Protein AF-A0A813E9R2-F1 (afdb_monomer_lite)

Organism: Polarella glacialis (NCBI:txid89957)

Foldseek 3Di:
DDDFDKDWDWDQDPVRDIDIDMFTVVLLDPPDDPVLRVVLVVVLNVCVVVVDDPVVSVVSSNVSSVVSNVVVVPDDPPDDDDDDDDDDDDDDDDDDDDDDDDDDDDDDDDDDDDDDDDDDDDDDDDDDDDDDDDDDDDDDDDDDDDDDYYDDDDDDDDDDDDDDDDDDDPDPPDPPDDFDDDDVVLCVVFPQAWAKAFDPVDDDPAVQLLVLSVVRHGPGNNCQAGPDWGQDPVRDIDRHHPVSVVVCVVVPRIDIGDPPNPPPDPVPPVPPPDDDDDDDDDDDDDDDDDDDDDDDDDDDDDDDDDDDDDDDDDDDDDDDDDDDDDDDDDDDDDDDDDDDPPPPDLDFPPPPDCLVVFWDADPVFQKIWGWDQAPVRDTDIDIFHCQLLVVDSVLSSRLSSVLVVVVVVVDDPVVSLVSSNVSSVVSVGDNDPPVPPPPPPPDDDDDDDDDDDDDDDDDDDPDDPDDDDPDDDDDDDPLVQLAFKKFKDQDDPPAPPNVVGAIWTWDPDADPNATKTWGPPCPPATWIWHADLVQQWIFIDSDSDPDPDTQKIWHADPSRPDDPLPGDPPTFMWGQRDDVVGTDTDRRIDMGRDPPNYPPPPDPDDDDDDDDDDDDDDDDDDDDDDDDDDDDDDDDDDDDDDDPPDDDPDPPPLVVCCVVQQAPPPPSHGPVPDPVNPDDPDD

Radius of gyration: 43.63 Å; chains: 1; bounding box: 142×112×123 Å

Structure (mmCIF, N/CA/C/O backbone):
data_AF-A0A813E9R2-F1
#
_entry.id   AF-A0A813E9R2-F1
#
loop_
_atom_site.group_PDB
_atom_site.id
_atom_site.type_symbol
_atom_site.label_atom_id
_atom_site.label_alt_id
_atom_site.label_comp_id
_atom_site.label_asym_id
_atom_site.label_entity_id
_atom_site.label_seq_id
_atom_site.pdbx_PDB_ins_code
_atom_site.Cartn_x
_atom_site.Cartn_y
_atom_site.Cartn_z
_atom_site.occupancy
_atom_site.B_iso_or_equiv
_atom_site.auth_seq_id
_atom_site.auth_comp_id
_atom_site.auth_asym_id
_atom_site.auth_atom_id
_atom_site.pdbx_PDB_model_num
ATOM 1 N N . MET A 1 1 ? -14.886 3.184 -12.377 1.00 49.34 1 MET A N 1
ATOM 2 C CA . MET A 1 1 ? -14.008 3.320 -13.561 1.00 49.34 1 MET A CA 1
ATOM 3 C C . MET A 1 1 ? -12.570 3.368 -13.061 1.00 49.34 1 MET A C 1
ATOM 5 O O . MET A 1 1 ? -12.285 4.212 -12.227 1.00 49.34 1 MET A O 1
ATOM 9 N N . GLY A 1 2 ? -11.700 2.430 -13.446 1.00 66.62 2 GLY A N 1
ATOM 10 C CA . GLY A 1 2 ? -10.300 2.446 -13.000 1.00 66.62 2 GLY A CA 1
ATOM 11 C C . GLY A 1 2 ? -9.524 3.569 -13.690 1.00 66.62 2 GLY A C 1
ATOM 12 O O . GLY A 1 2 ? -9.625 3.702 -14.913 1.00 66.62 2 GLY A O 1
ATOM 13 N N . ALA A 1 3 ? -8.785 4.374 -12.919 1.00 72.06 3 ALA A N 1
ATOM 14 C CA . ALA A 1 3 ? -7.878 5.380 -13.462 1.00 72.06 3 ALA A CA 1
ATOM 15 C C . ALA A 1 3 ? -6.898 4.702 -14.431 1.00 72.06 3 ALA A C 1
ATOM 17 O O . ALA A 1 3 ? -6.262 3.706 -14.089 1.00 72.06 3 ALA A O 1
ATOM 18 N N . GLN A 1 4 ? -6.842 5.195 -15.666 1.00 81.12 4 GLN A N 1
ATOM 19 C CA . GLN A 1 4 ? -5.962 4.639 -16.689 1.00 81.12 4 GLN A CA 1
ATOM 20 C C . GLN A 1 4 ? -4.517 5.033 -16.369 1.00 81.12 4 GLN A C 1
ATOM 22 O O . GLN A 1 4 ? -4.298 6.179 -15.985 1.00 81.12 4 GLN A O 1
ATOM 27 N N . PRO A 1 5 ? -3.529 4.144 -16.536 1.00 87.44 5 PRO A N 1
ATOM 28 C CA . PRO A 1 5 ? -2.132 4.512 -16.355 1.00 87.44 5 PRO A CA 1
ATOM 29 C C . PRO A 1 5 ? -1.697 5.525 -17.427 1.00 87.44 5 PRO A C 1
ATOM 31 O O . PRO A 1 5 ? -1.923 5.334 -18.629 1.00 87.44 5 PRO A O 1
ATOM 34 N N . PHE A 1 6 ? -1.087 6.622 -16.977 1.00 94.06 6 PHE A N 1
ATOM 35 C CA . PHE A 1 6 ? -0.495 7.664 -17.813 1.00 94.06 6 PHE A CA 1
ATOM 36 C C . PHE A 1 6 ? 0.802 8.176 -17.180 1.00 94.06 6 PHE A C 1
ATOM 38 O O . PHE A 1 6 ? 0.965 8.130 -15.963 1.00 94.06 6 PHE A O 1
ATOM 45 N N . VAL A 1 7 ? 1.715 8.679 -18.010 1.00 93.75 7 VAL A N 1
ATOM 46 C CA . VAL A 1 7 ? 2.967 9.317 -17.576 1.00 93.75 7 VAL A CA 1
ATOM 47 C C . VAL A 1 7 ? 2.875 10.800 -17.925 1.00 93.75 7 VAL A C 1
ATOM 49 O O . VAL A 1 7 ? 3.051 11.150 -19.100 1.00 93.75 7 VAL A O 1
ATOM 52 N N . PRO A 1 8 ? 2.549 11.667 -16.952 1.00 96.19 8 PRO A N 1
ATOM 53 C CA . PRO A 1 8 ? 2.583 13.109 -17.137 1.00 96.19 8 PRO A CA 1
ATOM 54 C C . PRO A 1 8 ? 3.998 13.650 -16.897 1.00 96.19 8 PRO A C 1
ATOM 56 O O . PRO A 1 8 ? 4.734 13.135 -16.056 1.00 96.19 8 PRO A O 1
ATOM 59 N N . PHE A 1 9 ? 4.355 14.728 -17.587 1.00 97.06 9 PHE A N 1
ATOM 60 C CA . PHE A 1 9 ? 5.492 15.572 -17.229 1.00 97.06 9 PHE A CA 1
ATOM 61 C C . PHE A 1 9 ? 5.215 17.036 -17.595 1.00 97.06 9 PHE A C 1
ATOM 63 O O . PHE A 1 9 ? 4.352 17.331 -18.427 1.00 97.06 9 PHE A O 1
ATOM 70 N N . LEU A 1 10 ? 5.930 17.944 -16.934 1.00 97.00 10 LEU A N 1
ATOM 71 C CA . LEU A 1 10 ? 5.933 19.378 -17.216 1.00 97.00 10 LEU A CA 1
ATOM 72 C C . LEU A 1 10 ? 7.273 19.722 -17.865 1.00 97.00 10 LEU A C 1
ATOM 74 O O . LEU A 1 10 ? 8.310 19.232 -17.419 1.00 97.00 10 LEU A O 1
ATOM 78 N N . PHE A 1 11 ? 7.240 20.516 -18.929 1.00 97.19 11 PHE A N 1
ATOM 79 C CA . PHE A 1 11 ? 8.431 20.963 -19.641 1.00 97.19 11 PHE A CA 1
ATOM 80 C C . PHE A 1 11 ? 8.455 22.497 -19.697 1.00 97.19 11 PHE A C 1
ATOM 82 O O . PHE A 1 11 ? 7.499 23.078 -20.213 1.00 97.19 11 PHE A O 1
ATOM 89 N N . PRO A 1 12 ? 9.492 23.168 -19.171 1.00 96.31 12 PRO A N 1
ATOM 90 C CA . PRO A 1 12 ? 9.574 24.624 -19.203 1.00 96.31 12 PRO A CA 1
ATOM 91 C C . PRO A 1 12 ? 9.893 25.115 -20.621 1.00 96.31 12 PRO A C 1
ATOM 93 O O . PRO A 1 12 ? 10.870 24.686 -21.232 1.00 96.31 12 PRO A O 1
ATOM 96 N N . LEU A 1 13 ? 9.071 26.018 -21.151 1.00 94.88 13 LEU A N 1
ATOM 97 C CA . LEU A 1 13 ? 9.314 26.700 -22.419 1.00 94.88 13 LEU A CA 1
ATOM 98 C C . LEU A 1 13 ? 10.167 27.965 -22.196 1.00 94.88 13 LEU A C 1
ATOM 100 O O . LEU A 1 13 ? 10.137 28.546 -21.108 1.00 94.88 13 LEU A O 1
ATOM 104 N N . PRO A 1 14 ? 10.901 28.440 -23.222 1.00 91.69 14 PRO A N 1
ATOM 105 C CA . PRO A 1 14 ? 11.734 29.643 -23.119 1.00 91.69 14 PRO A CA 1
ATOM 106 C C . PRO A 1 14 ? 10.973 30.924 -22.743 1.00 91.69 14 PRO A C 1
ATOM 108 O O . PRO A 1 14 ? 11.574 31.864 -22.234 1.00 91.69 14 PRO A O 1
ATOM 111 N N . ASP A 1 15 ? 9.659 30.971 -22.978 1.00 94.25 15 ASP A N 1
ATOM 112 C CA . ASP A 1 15 ? 8.784 32.094 -22.621 1.00 94.25 15 ASP A CA 1
ATOM 113 C C . ASP A 1 15 ? 8.343 32.079 -21.143 1.00 94.25 15 ASP A C 1
ATOM 115 O O . ASP A 1 15 ? 7.519 32.896 -20.733 1.00 94.25 15 ASP A O 1
ATOM 119 N N . GLY A 1 16 ? 8.868 31.140 -20.347 1.00 94.06 16 GLY A N 1
ATOM 120 C CA . GLY A 1 16 ? 8.522 30.951 -18.941 1.00 94.06 16 GLY A CA 1
ATOM 121 C C . GLY A 1 16 ? 7.214 30.189 -18.716 1.00 94.06 16 GLY A C 1
ATOM 122 O O . GLY A 1 16 ? 6.833 29.981 -17.564 1.00 94.06 16 GLY A O 1
ATOM 123 N N . LYS A 1 17 ? 6.516 29.750 -19.774 1.00 95.38 17 LYS A N 1
ATOM 124 C CA . LYS A 1 17 ? 5.320 28.910 -19.635 1.00 95.38 17 LYS A CA 1
ATOM 125 C C . LYS A 1 17 ? 5.707 27.444 -19.482 1.00 95.38 17 LYS A C 1
ATOM 127 O O . LYS A 1 17 ? 6.675 26.969 -20.064 1.00 95.38 17 LYS A O 1
ATOM 132 N N . GLU A 1 18 ? 4.907 26.686 -18.743 1.00 96.69 18 GLU A N 1
ATOM 133 C CA . GLU A 1 18 ? 5.093 25.240 -18.627 1.00 96.69 18 GLU A CA 1
ATOM 134 C C . GLU A 1 18 ? 4.197 24.495 -19.619 1.00 96.69 18 GLU A C 1
ATOM 136 O O . GLU A 1 18 ? 2.968 24.605 -19.610 1.00 96.69 18 GLU A O 1
ATOM 141 N N . LEU A 1 19 ? 4.809 23.678 -20.472 1.00 96.75 19 LEU A N 1
ATOM 142 C CA . LEU A 1 19 ? 4.106 22.744 -21.331 1.00 96.75 19 LEU A CA 1
ATOM 143 C C . LEU A 1 19 ? 3.793 21.465 -20.552 1.00 96.75 19 LEU A C 1
ATOM 145 O O . LEU A 1 19 ? 4.675 20.658 -20.253 1.00 96.75 19 LEU A O 1
ATOM 149 N N . ARG A 1 20 ? 2.508 21.228 -20.283 1.00 97.12 20 ARG A N 1
ATOM 150 C CA . ARG A 1 20 ? 2.039 19.944 -19.751 1.00 97.12 20 ARG A CA 1
ATOM 151 C C . ARG A 1 20 ? 1.921 18.916 -20.871 1.00 97.12 20 ARG A C 1
ATOM 153 O O . ARG A 1 20 ? 1.112 19.074 -21.786 1.00 97.12 20 ARG A O 1
ATOM 160 N N . PHE A 1 21 ? 2.683 17.833 -20.768 1.00 97.44 21 PHE A N 1
ATOM 161 C CA . PHE A 1 21 ? 2.678 16.740 -21.735 1.00 97.44 21 PHE A CA 1
ATOM 162 C C . PHE A 1 21 ? 2.326 15.413 -21.054 1.00 97.44 21 PHE A C 1
ATOM 164 O O . PHE A 1 21 ? 2.633 15.188 -19.884 1.00 97.44 21 PHE A O 1
ATOM 171 N N . GLN A 1 22 ? 1.651 14.518 -21.778 1.00 97.00 22 GLN A N 1
ATOM 172 C CA . GLN A 1 22 ? 1.279 13.204 -21.254 1.00 97.00 22 GLN A CA 1
ATOM 173 C C . GLN A 1 22 ? 1.349 12.111 -22.319 1.00 97.00 22 GLN A C 1
ATOM 175 O O . GLN A 1 22 ? 1.019 12.328 -23.491 1.00 97.00 22 GLN A O 1
ATOM 180 N N . THR A 1 23 ? 1.731 10.913 -21.883 1.00 97.00 23 THR A N 1
ATOM 181 C CA . THR A 1 23 ? 1.588 9.665 -22.646 1.00 97.00 23 THR A CA 1
ATOM 182 C C . THR A 1 23 ? 0.623 8.741 -21.909 1.00 97.00 23 THR A C 1
ATOM 184 O O . THR A 1 23 ? 0.625 8.711 -20.681 1.00 97.00 23 THR A O 1
ATOM 187 N N . THR A 1 24 ? -0.258 8.045 -22.630 1.00 95.81 24 THR A N 1
ATOM 188 C CA . THR A 1 24 ? -1.351 7.261 -22.030 1.00 95.81 24 THR A CA 1
ATOM 189 C C . THR A 1 24 ? -1.341 5.841 -22.573 1.00 95.81 24 THR A C 1
ATOM 191 O O . THR A 1 24 ? -1.259 5.641 -23.783 1.00 95.81 24 THR A O 1
ATOM 194 N N . LEU A 1 25 ? -1.482 4.843 -21.699 1.00 94.25 25 LEU A N 1
ATOM 195 C CA . LEU A 1 25 ? -1.444 3.439 -22.123 1.00 94.25 25 LEU A CA 1
ATOM 196 C C . LEU A 1 25 ? -2.617 3.086 -23.050 1.00 94.25 25 LEU A C 1
ATOM 198 O O . LEU A 1 25 ? -2.460 2.339 -24.010 1.00 94.25 25 LEU A O 1
ATOM 202 N N . LYS A 1 26 ? -3.787 3.700 -22.819 1.00 92.94 26 LYS A N 1
ATOM 203 C CA . LYS A 1 26 ? -5.011 3.468 -23.605 1.00 92.94 26 LYS A CA 1
ATOM 204 C C . LYS A 1 26 ? -4.811 3.699 -25.107 1.00 92.94 26 LYS A C 1
ATOM 206 O O . LYS A 1 26 ? -5.394 2.983 -25.912 1.00 92.94 26 LYS A O 1
ATOM 211 N N . THR A 1 27 ? -3.995 4.684 -25.483 1.00 92.12 27 THR A N 1
ATOM 212 C CA . THR A 1 27 ? -3.736 5.008 -26.896 1.00 92.12 27 THR A CA 1
ATOM 213 C C . THR A 1 27 ? -2.721 4.073 -27.552 1.00 92.12 27 THR A C 1
ATOM 215 O O . THR A 1 27 ? -2.650 4.033 -28.773 1.00 92.12 27 THR A O 1
ATOM 218 N N . MET A 1 28 ? -1.983 3.272 -26.780 1.00 91.50 28 MET A N 1
ATOM 219 C CA . MET A 1 28 ? -1.014 2.297 -27.295 1.00 91.50 28 MET A CA 1
ATOM 220 C C . MET A 1 28 ? -1.615 0.905 -27.552 1.00 91.50 28 MET A C 1
ATOM 222 O O . MET A 1 28 ? -0.955 0.067 -28.158 1.00 91.50 28 MET A O 1
ATOM 226 N N . GLY A 1 29 ? -2.857 0.661 -27.119 1.00 89.88 29 GLY A N 1
ATOM 227 C CA . GLY A 1 29 ? -3.525 -0.643 -27.196 1.00 89.88 29 GLY A CA 1
ATOM 228 C C . GLY A 1 29 ? -3.406 -1.460 -25.903 1.00 89.88 29 GLY A C 1
ATOM 229 O O . GLY A 1 29 ? -2.570 -1.182 -25.047 1.00 89.88 29 GLY A O 1
ATOM 230 N N . GLN A 1 30 ? -4.267 -2.473 -25.741 1.00 85.31 30 GLN A N 1
ATOM 231 C CA . GLN A 1 30 ? -4.387 -3.250 -24.492 1.00 85.31 30 GLN A CA 1
ATOM 232 C C . GLN A 1 30 ? -3.137 -4.070 -24.134 1.00 85.31 30 GLN A C 1
ATOM 234 O O . GLN A 1 30 ? -2.953 -4.411 -22.970 1.00 85.31 30 GLN A O 1
ATOM 239 N N . ASN A 1 31 ? -2.270 -4.338 -25.111 1.00 84.50 31 ASN A N 1
ATOM 240 C CA . ASN A 1 31 ? -1.070 -5.160 -24.940 1.00 84.50 31 ASN A CA 1
ATOM 241 C C . ASN A 1 31 ? 0.209 -4.331 -24.752 1.00 84.50 31 ASN A C 1
ATOM 243 O O . ASN A 1 31 ? 1.301 -4.889 -24.647 1.00 84.50 31 ASN A O 1
ATOM 247 N N . ALA A 1 32 ? 0.107 -2.999 -24.733 1.00 89.81 32 ALA A N 1
ATOM 248 C CA . ALA A 1 32 ? 1.264 -2.154 -24.497 1.00 89.81 32 ALA A CA 1
ATOM 249 C C . ALA A 1 32 ? 1.723 -2.276 -23.038 1.00 89.81 32 ALA A C 1
ATOM 251 O O . ALA A 1 32 ? 0.920 -2.222 -22.108 1.00 89.81 32 ALA A O 1
ATOM 252 N N . SER A 1 33 ? 3.032 -2.421 -22.830 1.00 93.56 33 SER A N 1
ATOM 253 C CA . SER A 1 33 ? 3.608 -2.428 -21.488 1.00 93.56 33 SER A CA 1
ATOM 254 C C . SER A 1 33 ? 3.742 -1.005 -20.941 1.00 93.56 33 SER A C 1
ATOM 256 O O . SER A 1 33 ? 4.022 -0.055 -21.676 1.00 93.56 33 SER A O 1
ATOM 258 N N . GLU A 1 34 ? 3.623 -0.851 -19.622 1.00 92.19 34 GLU A N 1
ATOM 259 C CA . GLU A 1 34 ? 3.903 0.417 -18.932 1.00 92.19 34 GLU A CA 1
ATOM 260 C C . GLU A 1 34 ? 5.325 0.930 -19.234 1.00 92.19 34 GLU A C 1
ATOM 262 O O . GLU A 1 34 ? 5.561 2.131 -19.378 1.00 92.19 34 GLU A O 1
ATOM 267 N N . TYR A 1 35 ? 6.269 0.008 -19.437 1.00 94.00 35 TYR A N 1
ATOM 268 C CA . TYR A 1 35 ? 7.632 0.326 -19.846 1.00 94.00 35 TYR A CA 1
ATOM 269 C C . TYR A 1 35 ? 7.698 1.004 -21.226 1.00 94.00 35 TYR A C 1
ATOM 271 O O . TYR A 1 35 ? 8.430 1.982 -21.387 1.00 94.00 35 TYR A O 1
ATOM 279 N N . ALA A 1 36 ? 6.920 0.543 -22.213 1.00 95.44 36 ALA A N 1
ATOM 280 C CA . ALA A 1 36 ? 6.851 1.179 -23.532 1.00 95.44 36 ALA A CA 1
ATOM 281 C C . ALA A 1 36 ? 6.314 2.618 -23.437 1.00 95.44 36 ALA A C 1
ATOM 283 O O . ALA A 1 36 ? 6.875 3.531 -24.049 1.00 95.44 36 ALA A O 1
ATOM 284 N N . MET A 1 37 ? 5.300 2.837 -22.593 1.00 96.38 37 MET A N 1
ATOM 285 C CA . MET A 1 37 ? 4.772 4.167 -22.279 1.00 96.38 37 MET A CA 1
ATOM 286 C C . MET A 1 37 ? 5.843 5.094 -21.697 1.00 96.38 37 MET A C 1
ATOM 288 O O . MET A 1 37 ? 6.060 6.187 -22.222 1.00 96.38 37 MET A O 1
ATOM 292 N N . LEU A 1 38 ? 6.581 4.637 -20.682 1.00 96.31 38 LEU A N 1
ATOM 293 C CA . LEU A 1 38 ? 7.677 5.403 -20.079 1.00 96.31 38 LEU A CA 1
ATOM 294 C C . LEU A 1 38 ? 8.790 5.736 -21.083 1.00 96.31 38 LEU A C 1
ATOM 296 O O . LEU A 1 38 ? 9.336 6.841 -21.046 1.00 96.31 38 LEU A O 1
ATOM 300 N N . ARG A 1 39 ? 9.134 4.817 -21.998 1.00 96.94 39 ARG A N 1
ATOM 301 C CA . ARG A 1 39 ? 10.140 5.089 -23.041 1.00 96.94 39 ARG A CA 1
ATOM 302 C C . ARG A 1 39 ? 9.683 6.172 -24.009 1.00 96.94 39 ARG A C 1
ATOM 304 O O . ARG A 1 39 ? 10.475 7.054 -24.328 1.00 96.94 39 ARG A O 1
ATOM 311 N N . ILE A 1 40 ? 8.425 6.126 -24.441 1.00 97.62 40 ILE A N 1
ATOM 312 C CA . ILE A 1 40 ? 7.872 7.127 -25.360 1.00 97.62 40 ILE A CA 1
ATOM 313 C C . ILE A 1 40 ? 7.775 8.488 -24.662 1.00 97.62 40 ILE A C 1
ATOM 315 O O . ILE A 1 40 ? 8.168 9.489 -25.254 1.00 97.62 40 ILE A O 1
ATOM 319 N N . GLY A 1 41 ? 7.370 8.527 -23.387 1.00 97.50 41 GLY A N 1
ATOM 320 C CA . GLY A 1 41 ? 7.375 9.754 -22.582 1.00 97.50 41 GLY A CA 1
ATOM 321 C C . GLY A 1 41 ? 8.764 10.394 -22.483 1.00 97.50 41 GLY A C 1
ATOM 322 O O . GLY A 1 41 ? 8.911 11.582 -22.755 1.00 97.50 41 GLY A O 1
ATOM 323 N N . ARG A 1 42 ? 9.804 9.600 -22.188 1.00 97.88 42 ARG A N 1
ATOM 324 C CA . ARG A 1 42 ? 11.200 10.079 -22.140 1.00 97.88 42 ARG A CA 1
ATOM 325 C C . ARG A 1 42 ? 11.709 10.567 -23.496 1.00 97.88 42 ARG A C 1
ATOM 327 O O . ARG A 1 42 ? 12.412 11.567 -23.548 1.00 97.88 42 ARG A O 1
ATOM 334 N N . ALA A 1 43 ? 11.358 9.884 -24.584 1.00 97.69 43 ALA A N 1
ATOM 335 C CA . ALA A 1 43 ? 11.741 10.308 -25.929 1.00 97.69 43 ALA A CA 1
ATOM 336 C C . ALA A 1 43 ? 11.081 11.640 -26.325 1.00 97.69 43 ALA A C 1
ATOM 338 O O . ALA A 1 43 ? 11.752 12.501 -26.883 1.00 97.69 43 ALA A O 1
ATOM 339 N N . CYS A 1 44 ? 9.809 11.844 -25.963 1.00 98.06 44 CYS A N 1
ATOM 340 C CA . CYS A 1 44 ? 9.126 13.125 -26.166 1.00 98.06 44 CYS A CA 1
ATOM 341 C C . CYS A 1 44 ? 9.797 14.260 -25.377 1.00 98.06 44 CYS A C 1
ATOM 343 O O . CYS A 1 44 ? 9.964 15.351 -25.906 1.00 98.06 44 CYS A O 1
ATOM 345 N N . TYR A 1 45 ? 10.213 13.994 -24.134 1.00 97.81 45 TYR A N 1
ATOM 346 C CA . TYR A 1 45 ? 10.933 14.969 -23.312 1.00 97.81 45 TYR A CA 1
ATOM 347 C C . TYR A 1 45 ? 12.283 15.368 -23.934 1.00 97.81 45 TYR A C 1
ATOM 349 O O . TYR A 1 45 ? 12.570 16.552 -24.053 1.00 97.81 45 TYR A O 1
ATOM 357 N N . MET A 1 46 ? 13.075 14.400 -24.413 1.00 97.62 46 MET A N 1
ATOM 358 C CA . MET A 1 46 ? 14.364 14.687 -25.066 1.00 97.62 46 MET A CA 1
ATOM 359 C C . MET A 1 46 ? 14.214 15.495 -26.365 1.00 97.62 46 MET A C 1
ATOM 361 O O . MET A 1 46 ? 15.077 16.308 -26.675 1.00 97.62 46 MET A O 1
ATOM 365 N N . LEU A 1 47 ? 13.135 15.291 -27.130 1.00 97.44 47 LEU A N 1
ATOM 366 C CA . LEU A 1 47 ? 12.861 16.105 -28.322 1.00 97.44 47 LEU A CA 1
ATOM 367 C C . LEU A 1 47 ? 12.514 17.553 -27.959 1.00 97.44 47 LEU A C 1
ATOM 369 O O . LEU A 1 47 ? 12.974 18.475 -28.624 1.00 97.44 47 LEU A O 1
ATOM 373 N N . LEU A 1 48 ? 11.760 17.759 -26.876 1.00 97.69 48 LEU A N 1
ATOM 374 C CA . LEU A 1 48 ? 11.493 19.101 -26.357 1.00 97.69 48 LEU A CA 1
ATOM 375 C C . LEU A 1 48 ? 12.787 19.790 -25.888 1.00 97.69 48 LEU A C 1
ATOM 377 O O . LEU A 1 48 ? 12.997 20.955 -26.210 1.00 97.69 48 LEU A O 1
ATOM 381 N N . GLU A 1 49 ? 13.696 19.073 -25.211 1.00 96.94 49 GLU A N 1
ATOM 382 C CA . GLU A 1 49 ? 15.027 19.604 -24.851 1.00 96.94 49 GLU A CA 1
ATOM 383 C C . GLU A 1 49 ? 15.881 19.959 -26.074 1.00 96.94 49 GLU A C 1
ATOM 385 O O . GLU A 1 49 ? 16.653 20.914 -26.031 1.00 96.94 49 GLU A O 1
ATOM 390 N N . ALA A 1 50 ? 15.725 19.226 -27.178 1.00 97.00 50 ALA A N 1
ATOM 391 C CA . ALA A 1 50 ? 16.398 19.511 -28.443 1.00 97.00 50 ALA A CA 1
ATOM 392 C C . ALA A 1 50 ? 15.790 20.703 -29.212 1.00 97.00 50 ALA A C 1
ATOM 394 O O . ALA A 1 50 ? 16.260 21.024 -30.303 1.00 97.00 50 ALA A O 1
ATOM 395 N N . GLY A 1 51 ? 14.759 21.356 -28.666 1.00 96.38 51 GLY A N 1
ATOM 396 C CA . GLY A 1 51 ? 14.099 22.507 -29.278 1.00 96.38 51 GLY A CA 1
ATOM 397 C C . GLY A 1 51 ? 13.028 22.151 -30.310 1.00 96.38 51 GLY A C 1
ATOM 398 O O . GLY A 1 51 ? 12.591 23.036 -31.042 1.00 96.38 51 GLY A O 1
ATOM 399 N N . SER A 1 52 ? 12.590 20.887 -30.388 1.00 97.88 52 SER A N 1
ATOM 400 C CA . SER A 1 52 ? 11.453 20.520 -31.240 1.00 97.88 52 SER A CA 1
ATOM 401 C C . SER A 1 52 ? 10.171 21.200 -30.761 1.00 97.88 52 SER A C 1
ATOM 403 O O . SER A 1 52 ? 9.914 21.327 -29.560 1.00 97.88 52 SER A O 1
ATOM 405 N N . SER A 1 53 ? 9.331 21.597 -31.712 1.00 97.00 53 SER A N 1
ATOM 406 C CA . SER A 1 53 ? 8.017 22.170 -31.423 1.00 97.00 53 SER A CA 1
ATOM 407 C C . SER A 1 53 ? 7.084 21.140 -30.775 1.00 97.00 53 SER A C 1
ATOM 409 O O . SER A 1 53 ? 7.232 19.922 -30.928 1.00 97.00 53 SER A O 1
ATOM 411 N N . LYS A 1 54 ? 6.065 21.623 -30.057 1.00 96.44 54 LYS A N 1
ATOM 412 C CA . LYS A 1 54 ? 5.043 20.764 -29.441 1.00 96.44 54 LYS A CA 1
ATOM 413 C C . LYS A 1 54 ? 4.365 19.876 -30.489 1.00 96.44 54 LYS A C 1
ATOM 415 O O . LYS A 1 54 ? 4.100 18.704 -30.224 1.00 96.44 54 LYS A O 1
ATOM 420 N N . GLU A 1 55 ? 4.087 20.431 -31.661 1.00 97.56 55 GLU A N 1
ATOM 421 C CA . GLU A 1 55 ? 3.427 19.768 -32.779 1.00 97.56 55 GLU A CA 1
ATOM 422 C C . GLU A 1 55 ? 4.273 18.601 -33.311 1.00 97.56 55 GLU A C 1
ATOM 424 O O . GLU A 1 55 ? 3.757 17.488 -33.445 1.00 97.56 55 GLU A O 1
ATOM 429 N N . GLU A 1 56 ? 5.579 18.801 -33.510 1.00 97.75 56 GLU A N 1
ATOM 430 C CA . GLU A 1 56 ? 6.513 17.741 -33.924 1.00 97.75 56 GLU A CA 1
ATOM 431 C C . GLU A 1 56 ? 6.593 16.616 -32.886 1.00 97.75 56 GLU A C 1
ATOM 433 O O . GLU A 1 56 ? 6.554 15.430 -33.224 1.00 97.75 56 GLU A O 1
ATOM 438 N N . VAL A 1 57 ? 6.628 16.965 -31.598 1.00 98.00 57 VAL A N 1
ATOM 439 C CA . VAL A 1 57 ? 6.683 15.986 -30.503 1.00 98.00 57 VAL A CA 1
ATOM 440 C C . VAL A 1 57 ? 5.381 15.178 -30.414 1.00 98.00 57 VAL A C 1
ATOM 442 O O . VAL A 1 57 ? 5.402 13.974 -30.137 1.00 98.00 57 VAL A O 1
ATOM 445 N N . LEU A 1 58 ? 4.229 15.796 -30.698 1.00 97.50 58 LEU A N 1
ATOM 446 C CA . LEU A 1 58 ? 2.941 15.101 -30.778 1.00 97.50 58 LEU A CA 1
ATOM 447 C C . LEU A 1 58 ? 2.872 14.141 -31.977 1.00 97.50 58 LEU A C 1
ATOM 449 O O . LEU A 1 58 ? 2.369 13.023 -31.816 1.00 97.50 58 LEU A O 1
ATOM 453 N N . GLN A 1 59 ? 3.402 14.532 -33.140 1.00 98.00 59 GLN A N 1
ATOM 454 C CA . GLN A 1 59 ? 3.508 13.662 -34.320 1.00 98.00 59 GLN A CA 1
ATOM 455 C C . GLN A 1 59 ? 4.462 12.486 -34.075 1.00 98.00 59 GLN A C 1
ATOM 457 O O . GLN A 1 59 ? 4.133 11.332 -34.377 1.00 98.00 59 GLN A O 1
ATOM 462 N N . PHE A 1 60 ? 5.612 12.746 -33.448 1.00 98.38 60 PHE A N 1
ATOM 463 C CA . PHE A 1 60 ? 6.551 11.709 -33.030 1.00 98.38 60 PHE A CA 1
ATOM 464 C C . PHE A 1 60 ? 5.882 10.704 -32.083 1.00 98.38 60 PHE A C 1
ATOM 466 O O . PHE A 1 60 ? 5.944 9.493 -32.309 1.00 98.38 60 PHE A O 1
ATOM 473 N N . ARG A 1 61 ? 5.155 11.193 -31.068 1.00 97.88 61 ARG A N 1
ATOM 474 C CA . ARG A 1 61 ? 4.388 10.348 -30.142 1.00 97.88 61 ARG A CA 1
ATOM 475 C C . ARG A 1 61 ? 3.385 9.457 -30.881 1.00 97.88 61 ARG A C 1
ATOM 477 O O . ARG A 1 61 ? 3.334 8.259 -30.609 1.00 97.88 61 ARG A O 1
ATOM 484 N N . ALA A 1 62 ? 2.611 10.016 -31.814 1.00 97.31 62 ALA A N 1
ATOM 485 C CA . ALA A 1 62 ? 1.637 9.261 -32.610 1.00 97.31 62 ALA A CA 1
ATOM 486 C C . ALA A 1 62 ? 2.307 8.174 -33.473 1.00 97.31 62 ALA A C 1
ATOM 488 O O . ALA A 1 62 ? 1.820 7.042 -33.556 1.00 97.31 62 ALA A O 1
ATOM 489 N N . THR A 1 63 ? 3.476 8.480 -34.040 1.00 97.56 63 THR A N 1
ATOM 490 C CA . THR A 1 63 ? 4.289 7.518 -34.798 1.00 97.56 63 THR A CA 1
ATOM 491 C C . THR A 1 63 ? 4.775 6.375 -33.904 1.00 97.56 63 THR A C 1
ATOM 493 O O . THR A 1 63 ? 4.678 5.204 -34.273 1.00 97.56 63 THR A O 1
ATOM 496 N N . CYS A 1 64 ? 5.254 6.682 -32.695 1.00 97.19 64 CYS A N 1
ATOM 497 C CA . CYS A 1 64 ? 5.648 5.667 -31.721 1.00 97.19 64 CYS A CA 1
ATOM 498 C C . CYS A 1 64 ? 4.474 4.779 -31.291 1.00 97.19 64 CYS A C 1
ATOM 500 O O . CYS A 1 64 ? 4.650 3.568 -31.178 1.00 97.19 64 CYS A O 1
ATOM 502 N N . TYR A 1 65 ? 3.283 5.350 -31.084 1.00 96.62 65 TYR A N 1
ATOM 503 C CA . TYR A 1 65 ? 2.082 4.575 -30.752 1.00 96.62 65 TYR A CA 1
ATOM 504 C C . TYR A 1 65 ? 1.735 3.588 -31.865 1.00 96.62 65 TYR A C 1
ATOM 506 O O . TYR A 1 65 ? 1.531 2.409 -31.589 1.00 96.62 65 TYR A O 1
ATOM 514 N N . SER A 1 66 ? 1.768 4.044 -33.117 1.00 95.75 66 SER A N 1
ATOM 515 C CA . SER A 1 66 ? 1.497 3.203 -34.288 1.00 95.75 66 SER A CA 1
ATOM 516 C C . SER A 1 66 ? 2.498 2.048 -34.404 1.00 95.75 66 SER A C 1
ATOM 518 O O . SER A 1 66 ? 2.110 0.912 -34.661 1.00 95.75 66 SER A O 1
ATOM 520 N N . LYS A 1 67 ? 3.787 2.297 -34.129 1.00 95.62 67 LYS A N 1
ATOM 521 C CA . LYS A 1 67 ? 4.824 1.248 -34.120 1.00 95.62 67 LYS A CA 1
ATOM 522 C C . LYS A 1 67 ? 4.589 0.200 -33.030 1.00 95.62 67 LYS A C 1
ATOM 524 O O . LYS A 1 67 ? 4.736 -0.988 -33.296 1.00 95.62 67 LYS A O 1
ATOM 529 N N . VAL A 1 68 ? 4.215 0.621 -31.820 1.00 94.81 68 VAL A N 1
ATOM 530 C CA . VAL A 1 68 ? 3.905 -0.310 -30.720 1.00 94.81 68 VAL A CA 1
ATOM 531 C C . VAL A 1 68 ? 2.672 -1.151 -31.055 1.00 94.81 68 VAL A C 1
ATOM 533 O O . VAL A 1 68 ? 2.686 -2.356 -30.825 1.00 94.81 68 VAL A O 1
ATOM 536 N N . GLN A 1 69 ? 1.644 -0.547 -31.655 1.00 93.25 69 GLN A N 1
ATOM 537 C CA . GLN A 1 69 ? 0.452 -1.269 -32.103 1.00 93.25 69 GLN A CA 1
ATOM 538 C C . GLN A 1 69 ? 0.766 -2.268 -33.227 1.00 93.25 69 GLN A C 1
ATOM 540 O O . GLN A 1 69 ? 0.274 -3.392 -33.190 1.00 93.25 69 GLN A O 1
ATOM 545 N N . ALA A 1 70 ? 1.622 -1.903 -34.187 1.00 91.12 70 ALA A N 1
ATOM 546 C CA . ALA A 1 70 ? 1.984 -2.772 -35.306 1.00 91.12 70 ALA A CA 1
ATOM 547 C C . ALA A 1 70 ? 2.701 -4.056 -34.854 1.00 91.12 70 ALA A C 1
ATOM 549 O O . ALA A 1 70 ? 2.349 -5.139 -35.312 1.00 91.12 70 ALA A O 1
ATOM 550 N N . VAL A 1 71 ? 3.642 -3.956 -33.905 1.00 87.44 71 VAL A N 1
ATOM 551 C CA . VAL A 1 71 ? 4.379 -5.123 -33.374 1.00 87.44 71 VAL A CA 1
ATOM 552 C C . VAL A 1 71 ? 3.443 -6.137 -32.710 1.00 87.44 71 VAL A C 1
ATOM 554 O O . VAL A 1 71 ? 3.692 -7.339 -32.775 1.00 87.44 71 VAL A O 1
ATOM 557 N N . VAL A 1 72 ? 2.351 -5.667 -32.102 1.00 76.62 72 VAL A N 1
ATOM 558 C CA . VAL A 1 72 ? 1.352 -6.530 -31.454 1.00 76.62 72 VAL A CA 1
ATOM 559 C C . VAL A 1 72 ? 0.524 -7.310 -32.480 1.00 76.62 72 VAL A C 1
ATOM 561 O O . VAL A 1 72 ? 0.118 -8.433 -32.199 1.00 76.62 72 VAL A O 1
ATOM 564 N N . VAL A 1 73 ? 0.282 -6.748 -33.666 1.00 76.88 73 VAL A N 1
ATOM 565 C CA . VAL A 1 73 ? -0.525 -7.396 -34.715 1.00 76.88 73 VAL A CA 1
ATOM 566 C C . VAL A 1 73 ? 0.283 -8.451 -35.483 1.00 76.88 73 VAL A C 1
ATOM 568 O O . VAL A 1 73 ? -0.281 -9.434 -35.951 1.00 76.88 73 VAL A O 1
ATOM 571 N N . THR A 1 74 ? 1.604 -8.291 -35.589 1.00 63.88 74 THR A N 1
ATOM 572 C CA . THR A 1 74 ? 2.459 -9.138 -36.441 1.00 63.88 74 THR A CA 1
ATOM 573 C C . THR A 1 74 ? 3.124 -10.324 -35.737 1.00 63.88 74 THR A C 1
ATOM 575 O O . THR A 1 74 ? 4.032 -10.920 -36.309 1.00 63.88 74 THR A O 1
ATOM 578 N N . GLN A 1 75 ? 2.702 -10.706 -34.528 1.00 47.25 75 GLN A N 1
ATOM 579 C CA . GLN A 1 75 ? 3.093 -11.997 -33.945 1.00 47.25 75 GLN A CA 1
ATOM 580 C C . GLN A 1 75 ? 1.963 -13.027 -34.092 1.00 47.25 75 GLN A C 1
ATOM 582 O O . GLN A 1 75 ? 1.136 -13.159 -33.189 1.00 47.25 75 GLN A O 1
ATOM 587 N N . PRO A 1 76 ? 1.908 -13.791 -35.199 1.00 44.38 76 PRO A N 1
ATOM 588 C CA . PRO A 1 76 ? 1.140 -15.021 -35.222 1.00 44.38 76 PRO A CA 1
ATOM 589 C C . PRO A 1 76 ? 1.861 -16.082 -34.379 1.00 44.38 76 PRO A C 1
ATOM 591 O O . PRO A 1 76 ? 3.071 -16.280 -34.490 1.00 44.38 76 PRO A O 1
ATOM 594 N N . LEU A 1 77 ? 1.087 -16.769 -33.538 1.00 44.22 77 LEU A N 1
ATOM 595 C CA . LEU A 1 77 ? 1.458 -17.993 -32.829 1.00 44.22 77 LEU A CA 1
ATOM 596 C C . LEU A 1 77 ? 1.840 -19.093 -33.837 1.00 44.22 77 LEU A C 1
ATOM 598 O O . LEU A 1 77 ? 1.011 -19.918 -34.208 1.00 44.22 77 LEU A O 1
ATOM 602 N N . ALA A 1 78 ? 3.094 -19.121 -34.283 1.00 43.22 78 ALA A N 1
ATOM 603 C CA . ALA A 1 78 ? 3.695 -20.316 -34.862 1.00 43.22 78 ALA A CA 1
ATOM 604 C C . ALA A 1 78 ? 4.347 -21.106 -33.720 1.00 43.22 78 ALA A C 1
ATOM 606 O O . ALA A 1 78 ? 5.371 -20.698 -33.171 1.00 43.22 78 ALA A O 1
ATOM 607 N N . GLY A 1 79 ? 3.704 -22.202 -33.310 1.00 46.16 79 GLY A N 1
ATOM 608 C CA . GLY A 1 79 ? 4.264 -23.139 -32.337 1.00 46.16 79 GLY A CA 1
ATOM 609 C C . GLY A 1 79 ? 5.537 -23.823 -32.863 1.00 46.16 79 GLY A C 1
ATOM 610 O O . GLY A 1 79 ? 5.745 -23.885 -34.078 1.00 46.16 79 GLY A O 1
ATOM 611 N N . PRO A 1 80 ? 6.398 -24.350 -31.976 1.00 45.66 80 PRO A N 1
ATOM 612 C CA . PRO A 1 80 ? 7.607 -25.058 -32.379 1.00 45.66 80 PRO A CA 1
ATOM 613 C C . PRO A 1 80 ? 7.238 -26.414 -33.001 1.00 45.66 80 PRO A C 1
ATOM 615 O O . PRO A 1 80 ? 6.954 -27.376 -32.292 1.00 45.66 80 PRO A O 1
ATOM 618 N N . SER A 1 81 ? 7.226 -26.482 -34.334 1.00 35.50 81 SER A N 1
ATOM 619 C CA . SER A 1 81 ? 7.143 -27.740 -35.083 1.00 35.50 81 SER A CA 1
ATOM 620 C C . SER A 1 81 ? 8.544 -28.320 -35.291 1.00 35.50 81 SER A C 1
ATOM 622 O O . SER A 1 81 ? 9.496 -27.595 -35.581 1.00 35.50 81 SER A O 1
ATOM 624 N N . ALA A 1 82 ? 8.646 -29.630 -35.085 1.00 40.12 82 ALA A N 1
ATOM 625 C CA . ALA A 1 82 ? 9.860 -30.431 -35.044 1.00 40.12 82 ALA A CA 1
ATOM 626 C C . ALA A 1 82 ? 10.762 -30.276 -36.281 1.00 40.12 82 ALA A C 1
ATOM 628 O O . ALA A 1 82 ? 10.302 -30.269 -37.421 1.00 40.12 82 ALA A O 1
ATOM 629 N N . VAL A 1 83 ? 12.073 -30.232 -36.035 1.00 36.12 83 VAL A N 1
ATOM 630 C CA . VAL A 1 83 ? 13.121 -30.291 -37.060 1.00 36.12 83 VAL A CA 1
ATOM 631 C C . VAL A 1 83 ? 13.387 -31.762 -37.409 1.00 36.12 83 VAL A C 1
ATOM 633 O O . VAL A 1 83 ? 13.800 -32.509 -36.519 1.00 36.12 83 VAL A O 1
ATOM 636 N N . PRO A 1 84 ? 13.209 -32.216 -38.664 1.00 40.62 84 PRO A N 1
ATOM 637 C CA . PRO A 1 84 ? 13.743 -33.498 -39.094 1.00 40.62 84 PRO A CA 1
ATOM 638 C C . PRO A 1 84 ? 15.236 -33.367 -39.426 1.00 40.62 84 PRO A C 1
ATOM 640 O O . PRO A 1 84 ? 15.667 -32.501 -40.186 1.00 40.62 84 PRO A O 1
ATOM 643 N N . VAL A 1 85 ? 16.022 -34.269 -38.843 1.00 41.03 85 VAL A N 1
ATOM 644 C CA . VAL A 1 85 ? 17.434 -34.503 -39.151 1.00 41.03 85 VAL A CA 1
ATOM 645 C C . VAL A 1 85 ? 17.544 -35.067 -40.569 1.00 41.03 85 VAL A C 1
ATOM 647 O O . VAL A 1 85 ? 17.109 -36.189 -40.821 1.00 41.03 85 VAL A O 1
ATOM 650 N N . VAL A 1 86 ? 18.162 -34.319 -41.484 1.00 38.28 86 VAL A N 1
ATOM 651 C CA . VAL A 1 86 ? 18.610 -34.831 -42.787 1.00 38.28 86 VAL A CA 1
ATOM 652 C C . VAL A 1 86 ? 20.135 -34.844 -42.797 1.00 38.28 86 VAL A C 1
ATOM 654 O O . VAL A 1 86 ? 20.789 -33.803 -42.750 1.00 38.28 86 VAL A O 1
ATOM 657 N N . LYS A 1 87 ? 20.695 -36.058 -42.826 1.00 42.22 87 LYS A N 1
ATOM 658 C CA . LYS A 1 87 ? 22.096 -36.329 -43.160 1.00 42.22 87 LYS A CA 1
ATOM 659 C C . LYS A 1 87 ? 22.307 -36.019 -44.640 1.00 42.22 87 LYS A C 1
ATOM 661 O O . LYS A 1 87 ? 21.682 -36.659 -45.480 1.00 42.22 87 LYS A O 1
ATOM 666 N N . THR A 1 88 ? 23.248 -35.134 -44.946 1.00 33.94 88 THR A N 1
ATOM 667 C CA . THR A 1 88 ? 23.856 -35.072 -46.279 1.00 33.94 88 THR A CA 1
ATOM 668 C C . THR A 1 88 ? 25.352 -34.847 -46.146 1.00 33.94 88 THR A C 1
ATOM 670 O O . THR A 1 88 ? 25.820 -33.871 -45.568 1.00 33.94 88 THR A O 1
ATOM 673 N N . GLU A 1 89 ? 26.065 -35.834 -46.660 1.00 39.28 89 GLU A N 1
ATOM 674 C CA . GLU A 1 89 ? 27.501 -36.003 -46.775 1.00 39.28 89 GLU A CA 1
ATOM 675 C C . GLU A 1 89 ? 27.946 -35.381 -48.105 1.00 39.28 89 GLU A C 1
ATOM 677 O O . GLU A 1 89 ? 27.506 -35.853 -49.149 1.00 39.28 89 GLU A O 1
ATOM 682 N N . VAL A 1 90 ? 28.788 -34.335 -48.100 1.00 35.38 90 VAL A N 1
ATOM 683 C CA . VAL A 1 90 ? 29.543 -33.910 -49.297 1.00 35.38 90 VAL A CA 1
ATOM 684 C C . VAL A 1 90 ? 30.928 -33.356 -48.921 1.00 35.38 90 VAL A C 1
ATOM 686 O O . VAL A 1 90 ? 31.092 -32.503 -48.055 1.00 35.38 90 VAL A O 1
ATOM 689 N N . LYS A 1 91 ? 31.900 -33.911 -49.644 1.00 31.81 91 LYS A N 1
ATOM 690 C CA . LYS A 1 91 ? 33.359 -33.746 -49.727 1.00 31.81 91 LYS A CA 1
ATOM 691 C C . LYS A 1 91 ? 33.831 -32.313 -50.087 1.00 31.81 91 LYS A C 1
ATOM 693 O O . LYS A 1 91 ? 33.110 -31.613 -50.796 1.00 31.81 91 LYS A O 1
ATOM 698 N N . PRO A 1 92 ? 35.050 -31.884 -49.688 1.00 40.12 92 PRO A N 1
ATOM 699 C CA . PRO A 1 92 ? 35.557 -30.535 -49.960 1.00 40.12 92 PRO A CA 1
ATOM 700 C C . PRO A 1 92 ? 36.227 -30.431 -51.342 1.00 40.12 92 PRO A C 1
ATOM 702 O O . PRO A 1 92 ? 36.846 -31.407 -51.780 1.00 40.12 92 PRO A O 1
ATOM 705 N N . PRO A 1 93 ? 36.203 -29.256 -52.004 1.00 44.38 93 PRO A N 1
ATOM 706 C CA . PRO A 1 93 ? 37.115 -28.980 -53.096 1.00 44.38 93 PRO A CA 1
ATOM 707 C C . PRO A 1 93 ? 38.234 -28.011 -52.706 1.00 44.38 93 PRO A C 1
ATOM 709 O O . PRO A 1 93 ? 38.066 -26.985 -52.047 1.00 44.38 93 PRO A O 1
ATOM 712 N N . THR A 1 94 ? 39.389 -28.429 -53.191 1.00 34.00 94 THR A N 1
ATOM 713 C CA . THR A 1 94 ? 40.723 -27.861 -53.188 1.00 34.00 94 THR A CA 1
ATOM 714 C C . THR A 1 94 ? 40.821 -26.548 -53.973 1.00 34.00 94 THR A C 1
ATOM 716 O O . THR A 1 94 ? 40.141 -26.328 -54.971 1.00 34.00 94 THR A O 1
ATOM 719 N N . THR A 1 95 ? 41.752 -25.718 -53.513 1.00 35.38 95 THR A N 1
ATOM 720 C CA . THR A 1 95 ? 42.368 -24.540 -54.139 1.00 35.38 95 THR A CA 1
ATOM 721 C C . THR A 1 95 ? 42.682 -24.672 -55.632 1.00 35.38 95 THR A C 1
ATOM 723 O O . THR A 1 95 ? 43.310 -25.651 -56.029 1.00 35.38 95 THR A O 1
ATOM 726 N N . THR A 1 96 ? 42.453 -23.617 -56.425 1.00 31.56 96 THR A N 1
ATOM 727 C CA . THR A 1 96 ? 43.386 -23.203 -57.496 1.00 31.56 96 THR A CA 1
ATOM 728 C C . THR A 1 96 ? 43.229 -21.711 -57.807 1.00 31.56 96 THR A C 1
ATOM 730 O O . THR A 1 96 ? 42.122 -21.199 -57.946 1.00 31.56 96 THR A O 1
ATOM 733 N N . ALA A 1 97 ? 44.369 -21.028 -57.884 1.00 33.34 97 ALA A N 1
ATOM 734 C CA . ALA A 1 97 ? 44.537 -19.638 -58.275 1.00 33.34 97 ALA A CA 1
ATOM 735 C C . ALA A 1 97 ? 44.511 -19.467 -59.803 1.00 33.34 97 ALA A C 1
ATOM 737 O O . ALA A 1 97 ? 44.993 -20.337 -60.523 1.00 33.34 97 ALA A O 1
ATOM 738 N N . ALA A 1 98 ? 44.068 -18.304 -60.282 1.00 32.81 98 ALA A N 1
ATOM 739 C CA . ALA A 1 98 ? 44.534 -17.727 -61.542 1.00 32.81 98 ALA A CA 1
ATOM 740 C C . ALA A 1 98 ? 44.317 -16.208 -61.527 1.00 32.81 98 ALA A C 1
ATOM 742 O O . ALA A 1 98 ? 43.199 -15.716 -61.395 1.00 32.81 98 ALA A O 1
ATOM 743 N N . ALA A 1 99 ? 45.425 -15.484 -61.637 1.00 34.47 99 ALA A N 1
ATOM 744 C CA . ALA A 1 99 ? 45.487 -14.056 -61.879 1.00 34.47 99 ALA A CA 1
ATOM 745 C C . ALA A 1 99 ? 45.281 -13.769 -63.372 1.00 34.47 99 ALA A C 1
ATOM 747 O O . ALA A 1 99 ? 45.844 -14.478 -64.202 1.00 34.47 99 ALA A O 1
ATOM 748 N N . THR A 1 100 ? 44.586 -12.686 -63.728 1.00 33.81 100 THR A N 1
ATOM 749 C CA . THR A 1 100 ? 44.899 -11.925 -64.949 1.00 33.81 100 THR A CA 1
ATOM 750 C C . THR A 1 100 ? 44.478 -10.463 -64.788 1.00 33.81 100 THR A C 1
ATOM 752 O O . THR A 1 100 ? 43.323 -10.132 -64.541 1.00 33.81 100 THR A O 1
ATOM 755 N N . THR A 1 101 ? 45.481 -9.606 -64.907 1.00 35.06 101 THR A N 1
ATOM 756 C CA . THR A 1 101 ? 45.484 -8.149 -65.060 1.00 35.06 101 THR A CA 1
ATOM 757 C C . THR A 1 101 ? 44.841 -7.679 -66.365 1.00 35.06 101 THR A C 1
ATOM 759 O O . THR A 1 101 ? 45.170 -8.230 -67.407 1.00 35.06 101 THR A O 1
ATOM 762 N N . THR A 1 102 ? 44.107 -6.559 -66.342 1.00 31.92 102 THR A N 1
ATOM 763 C CA . THR A 1 102 ? 44.282 -5.494 -67.355 1.00 31.92 102 THR A CA 1
ATOM 764 C C . THR A 1 102 ? 43.782 -4.147 -66.836 1.00 31.92 102 THR A C 1
ATOM 766 O O . THR A 1 102 ? 42.671 -4.033 -66.328 1.00 31.92 102 THR A O 1
ATOM 769 N N . ALA A 1 103 ? 44.640 -3.139 -66.970 1.00 32.06 103 ALA A N 1
ATOM 770 C CA . ALA A 1 103 ? 44.373 -1.727 -66.748 1.00 32.06 103 ALA A CA 1
ATOM 771 C C . ALA A 1 103 ? 43.937 -1.060 -68.062 1.00 32.06 103 ALA A C 1
ATOM 773 O O . ALA A 1 103 ? 44.448 -1.432 -69.116 1.00 32.06 103 ALA A O 1
ATOM 774 N N . ALA A 1 104 ? 43.091 -0.030 -67.991 1.00 32.16 104 ALA A N 1
ATOM 775 C CA . ALA A 1 104 ? 43.104 1.092 -68.933 1.00 32.16 104 ALA A CA 1
ATOM 776 C C . ALA A 1 104 ? 42.347 2.293 -68.344 1.00 32.16 104 ALA A C 1
ATOM 778 O O . ALA A 1 104 ? 41.204 2.185 -67.906 1.00 32.16 104 ALA A O 1
ATOM 779 N N . ALA A 1 105 ? 43.036 3.429 -68.327 1.00 31.50 105 ALA A N 1
ATOM 780 C CA . ALA A 1 105 ? 42.544 4.751 -67.975 1.00 31.50 105 ALA A CA 1
ATOM 781 C C . ALA A 1 105 ? 41.841 5.425 -69.171 1.00 31.50 105 ALA A C 1
ATOM 783 O O . ALA A 1 105 ? 42.164 5.107 -70.312 1.00 31.50 105 ALA A O 1
ATOM 784 N N . ALA A 1 106 ? 40.974 6.414 -68.909 1.00 32.53 106 ALA A N 1
ATOM 785 C CA . ALA A 1 106 ? 41.226 7.834 -69.223 1.00 32.53 106 ALA A CA 1
ATOM 786 C C . ALA A 1 106 ? 39.944 8.681 -69.456 1.00 32.53 106 ALA A C 1
ATOM 788 O O . ALA A 1 106 ? 39.079 8.343 -70.255 1.00 32.53 106 ALA A O 1
ATOM 789 N N . THR A 1 107 ? 39.955 9.856 -68.805 1.00 31.72 107 THR A N 1
ATOM 790 C CA . THR A 1 107 ? 39.540 11.205 -69.275 1.00 31.72 107 THR A CA 1
ATOM 791 C C . THR A 1 107 ? 38.068 11.609 -69.511 1.00 31.72 107 THR A C 1
ATOM 793 O O . THR A 1 107 ? 37.479 11.311 -70.537 1.00 31.72 107 THR A O 1
ATOM 796 N N . ALA A 1 108 ? 37.605 12.485 -68.600 1.00 31.69 108 ALA A N 1
ATOM 797 C CA . ALA A 1 108 ? 37.429 13.949 -68.760 1.00 31.69 108 ALA A CA 1
ATOM 798 C C . ALA A 1 108 ? 36.083 14.586 -69.193 1.00 31.69 108 ALA A C 1
ATOM 800 O O . ALA A 1 108 ? 35.488 14.229 -70.201 1.00 31.69 108 ALA A O 1
ATOM 801 N N . ALA A 1 109 ? 35.806 15.693 -68.470 1.00 30.25 109 ALA A N 1
ATOM 802 C CA . ALA A 1 109 ? 35.045 16.912 -68.809 1.00 30.25 109 ALA A CA 1
ATOM 803 C C . ALA A 1 109 ? 33.502 16.832 -68.836 1.00 30.25 109 ALA A C 1
ATOM 805 O O . ALA A 1 109 ? 32.939 15.807 -69.177 1.00 30.25 109 ALA A O 1
ATOM 806 N N . ALA A 1 110 ? 32.713 17.880 -68.575 1.00 31.28 110 ALA A N 1
ATOM 807 C CA . ALA A 1 110 ? 32.807 19.147 -67.839 1.00 31.28 110 ALA A CA 1
ATOM 808 C C . ALA A 1 110 ? 31.410 19.823 -67.937 1.00 31.28 110 ALA A C 1
ATOM 810 O O . ALA A 1 110 ? 30.696 19.600 -68.908 1.00 31.28 110 ALA A O 1
ATOM 811 N N . ALA A 1 111 ? 31.128 20.731 -66.994 1.00 31.16 111 ALA A N 1
ATOM 812 C CA . ALA A 1 111 ? 30.306 21.949 -67.125 1.00 31.16 111 ALA A CA 1
ATOM 813 C C . ALA A 1 111 ? 28.777 21.971 -66.835 1.00 31.16 111 ALA A C 1
ATOM 815 O O . ALA A 1 111 ? 27.968 21.312 -67.474 1.00 31.16 111 ALA A O 1
ATOM 816 N N . ALA A 1 112 ? 28.470 22.945 -65.957 1.00 32.59 112 ALA A N 1
ATOM 817 C CA . ALA A 1 112 ? 27.386 23.944 -65.953 1.00 32.59 112 ALA A CA 1
ATOM 818 C C . ALA A 1 112 ? 25.989 23.566 -65.404 1.00 32.59 112 ALA A C 1
ATOM 820 O O . ALA A 1 112 ? 25.343 22.658 -65.902 1.00 32.59 112 ALA A O 1
ATOM 821 N N . THR A 1 113 ? 25.533 24.118 -64.266 1.00 31.52 113 THR A N 1
ATOM 822 C CA . THR A 1 113 ? 25.014 25.483 -63.943 1.00 31.52 113 THR A CA 1
ATOM 823 C C . THR A 1 113 ? 23.483 25.534 -64.045 1.00 31.52 113 THR A C 1
ATOM 825 O O . THR A 1 113 ? 22.965 25.462 -65.150 1.00 31.52 113 THR A O 1
ATOM 828 N N . ALA A 1 114 ? 22.772 25.759 -62.929 1.00 33.78 114 ALA A N 1
ATOM 829 C CA . ALA A 1 114 ? 21.600 26.649 -62.871 1.00 33.78 114 ALA A CA 1
ATOM 830 C C . ALA A 1 114 ? 21.095 26.858 -61.431 1.00 33.78 114 ALA A C 1
ATOM 832 O O . ALA A 1 114 ? 20.857 25.926 -60.667 1.00 33.78 114 ALA A O 1
ATOM 833 N N . THR A 1 115 ? 20.940 28.135 -61.116 1.00 34.69 115 THR A N 1
ATOM 834 C CA . THR A 1 115 ? 20.477 28.783 -59.891 1.00 34.69 115 THR A CA 1
ATOM 835 C C . THR A 1 115 ? 18.947 28.836 -59.851 1.00 34.69 115 THR A C 1
ATOM 837 O O . THR A 1 115 ? 18.343 29.127 -60.878 1.00 34.69 115 THR A O 1
ATOM 840 N N . THR A 1 116 ? 18.320 28.715 -58.674 1.00 33.75 116 THR A N 1
ATOM 841 C CA . THR A 1 116 ? 17.002 29.341 -58.438 1.00 33.75 116 THR A CA 1
ATOM 842 C C . THR A 1 116 ? 16.844 29.770 -56.984 1.00 33.75 116 THR A C 1
ATOM 844 O O . THR A 1 116 ? 16.659 28.962 -56.078 1.00 33.75 116 THR A O 1
ATOM 847 N N . THR A 1 117 ? 16.929 31.081 -56.800 1.00 34.84 117 THR A N 1
ATOM 848 C CA . THR A 1 117 ? 16.473 31.877 -55.663 1.00 34.84 117 THR A CA 1
ATOM 849 C C . THR A 1 117 ? 14.978 32.154 -55.843 1.00 34.84 117 THR A C 1
ATOM 851 O O . THR A 1 117 ? 14.570 32.532 -56.938 1.00 34.84 117 THR A O 1
ATOM 854 N N . ALA A 1 118 ? 14.164 32.054 -54.790 1.00 33.97 118 ALA A N 1
ATOM 855 C CA . ALA A 1 118 ? 12.846 32.690 -54.767 1.00 33.97 118 ALA A CA 1
ATOM 856 C C . ALA A 1 118 ? 12.512 33.164 -53.348 1.00 33.97 118 ALA A C 1
ATOM 858 O O . ALA A 1 118 ? 12.498 32.387 -52.396 1.00 33.97 118 ALA A O 1
ATOM 859 N N . ALA A 1 119 ? 12.312 34.475 -53.247 1.00 33.97 119 ALA A N 1
ATOM 860 C CA . ALA A 1 119 ? 11.983 35.232 -52.054 1.00 33.97 119 ALA A CA 1
ATOM 861 C C . ALA A 1 119 ? 10.477 35.180 -51.754 1.00 33.97 119 ALA A C 1
ATOM 863 O O . ALA A 1 119 ? 9.656 35.208 -52.670 1.00 33.97 119 ALA A O 1
ATOM 864 N N . THR A 1 120 ? 10.124 35.179 -50.470 1.00 33.12 120 THR A N 1
ATOM 865 C CA . THR A 1 120 ? 8.745 35.333 -49.993 1.00 33.12 120 THR A CA 1
ATOM 866 C C . THR A 1 120 ? 8.501 36.801 -49.658 1.00 33.12 120 THR A C 1
ATOM 868 O O . THR A 1 120 ? 9.162 37.354 -48.780 1.00 33.12 120 THR A O 1
ATOM 871 N N . ALA A 1 121 ? 7.563 37.430 -50.368 1.00 35.06 121 ALA A N 1
ATOM 872 C CA . ALA A 1 121 ? 7.102 38.789 -50.118 1.00 35.06 121 ALA A CA 1
ATOM 873 C C . ALA A 1 121 ? 5.782 38.790 -49.332 1.00 35.06 121 ALA A C 1
ATOM 875 O O . ALA A 1 121 ? 4.884 37.983 -49.564 1.00 35.06 121 ALA A O 1
ATOM 876 N N . THR A 1 122 ? 5.709 39.736 -48.404 1.00 38.06 122 THR A N 1
ATOM 877 C CA . THR A 1 122 ? 4.580 40.128 -47.562 1.00 38.06 122 THR A CA 1
ATOM 878 C C . THR A 1 122 ? 3.511 40.862 -48.372 1.00 38.06 122 THR A C 1
ATOM 880 O O . THR A 1 122 ? 3.857 41.794 -49.094 1.00 38.06 122 THR A O 1
ATOM 883 N N . THR A 1 123 ? 2.224 40.569 -48.158 1.00 35.97 123 THR A N 1
ATOM 884 C CA . THR A 1 123 ? 1.136 41.527 -48.439 1.00 35.97 123 THR A CA 1
ATOM 885 C C . THR A 1 123 ? -0.017 41.401 -47.448 1.00 35.97 123 THR A C 1
ATOM 887 O O . THR A 1 123 ? -0.642 40.353 -47.300 1.00 35.97 123 THR A O 1
ATOM 890 N N . THR A 1 124 ? -0.269 42.534 -46.803 1.00 34.97 124 THR A N 1
ATOM 891 C CA . THR A 1 124 ? -1.429 42.965 -46.018 1.00 34.97 124 THR A CA 1
ATOM 892 C C . THR A 1 124 ? -2.581 43.379 -46.942 1.00 34.97 124 THR A C 1
ATOM 894 O O . THR A 1 124 ? -2.285 43.852 -48.037 1.00 34.97 124 THR A O 1
ATOM 897 N N . ALA A 1 125 ? -3.833 43.291 -46.456 1.00 32.62 125 ALA A N 1
ATOM 898 C CA . ALA A 1 125 ? -5.057 44.054 -46.818 1.00 32.62 125 ALA A CA 1
ATOM 899 C C . ALA A 1 125 ? -6.281 43.120 -46.972 1.00 32.62 125 ALA A C 1
ATOM 901 O O . ALA A 1 125 ? -6.108 42.002 -47.437 1.00 32.62 125 ALA A O 1
ATOM 902 N N . THR A 1 126 ? -7.555 43.446 -46.723 1.00 31.75 126 THR A N 1
ATOM 903 C CA . THR A 1 126 ? -8.305 44.460 -45.952 1.00 31.75 126 THR A CA 1
ATOM 904 C C . THR A 1 126 ? -9.777 43.979 -45.951 1.00 31.75 126 THR A C 1
ATOM 906 O O . THR A 1 126 ? -10.173 43.183 -46.798 1.00 31.75 126 THR A O 1
ATOM 909 N N . ALA A 1 127 ? -10.550 44.462 -44.977 1.00 35.91 127 ALA A N 1
ATOM 910 C CA . ALA A 1 127 ? -12.000 44.417 -44.749 1.00 35.91 127 ALA A CA 1
ATOM 911 C C . ALA A 1 127 ? -12.985 44.099 -45.902 1.00 35.91 127 ALA A C 1
ATOM 913 O O . ALA A 1 127 ? -12.865 44.612 -47.010 1.00 35.91 127 ALA A O 1
ATOM 914 N N . ALA A 1 128 ? -14.093 43.439 -45.531 1.00 32.81 128 ALA A N 1
ATOM 915 C CA . ALA A 1 128 ? -15.420 43.698 -46.095 1.00 32.81 128 ALA A CA 1
ATOM 916 C C . ALA A 1 128 ? -16.532 43.428 -45.059 1.00 32.81 128 ALA A C 1
ATOM 918 O O . ALA A 1 128 ? -16.583 42.382 -44.416 1.00 32.81 128 ALA A O 1
ATOM 919 N N . THR A 1 129 ? -17.400 44.425 -44.918 1.00 34.72 129 THR A N 1
ATOM 920 C CA . THR A 1 129 ? -18.561 44.560 -44.029 1.00 34.72 129 THR A CA 1
ATOM 921 C C . THR A 1 129 ? -19.823 44.017 -44.713 1.00 34.72 129 THR A C 1
ATOM 923 O O . THR A 1 129 ? -19.996 44.281 -45.900 1.00 34.72 129 THR A O 1
ATOM 926 N N . ALA A 1 130 ? -20.746 43.363 -43.990 1.00 34.78 130 ALA A N 1
ATOM 927 C CA . ALA A 1 130 ? -22.145 43.205 -44.430 1.00 34.78 130 ALA A CA 1
ATOM 928 C C . ALA A 1 130 ? -23.134 42.971 -43.258 1.00 34.78 130 ALA A C 1
ATOM 930 O O . ALA A 1 130 ? -23.218 41.898 -42.671 1.00 34.78 130 ALA A O 1
ATOM 931 N N . THR A 1 131 ? -23.821 44.062 -42.926 1.00 33.78 131 THR A N 1
ATOM 932 C CA . THR A 1 131 ? -25.228 44.304 -42.539 1.00 33.78 131 THR A CA 1
ATOM 933 C C . THR A 1 131 ? -26.218 43.147 -42.248 1.00 33.78 131 THR A C 1
ATOM 935 O O . THR A 1 131 ? -26.588 42.376 -43.124 1.00 33.78 131 THR A O 1
ATOM 938 N N . THR A 1 132 ? -26.733 43.168 -41.009 1.00 34.53 132 THR A N 1
ATOM 939 C CA . THR A 1 132 ? -28.142 43.205 -40.528 1.00 34.53 132 THR A CA 1
ATOM 940 C C . THR A 1 132 ? -29.273 42.470 -41.271 1.00 34.53 132 THR A C 1
ATOM 942 O O . THR A 1 132 ? -29.644 42.848 -42.379 1.00 34.53 132 THR A O 1
ATOM 945 N N . THR A 1 133 ? -30.021 41.616 -40.551 1.00 31.89 133 THR A N 1
ATOM 946 C CA . THR A 1 133 ? -31.504 41.638 -40.576 1.00 31.89 133 THR A CA 1
ATOM 947 C C . THR A 1 133 ? -32.108 41.040 -39.299 1.00 31.89 133 THR A C 1
ATOM 949 O O . THR A 1 133 ? -31.711 39.977 -38.833 1.00 31.89 133 THR A O 1
ATOM 952 N N . THR A 1 134 ? -33.066 41.773 -38.739 1.00 36.22 134 THR A N 1
ATOM 953 C CA . THR A 1 134 ? -33.821 41.515 -37.507 1.00 36.22 134 THR A CA 1
ATOM 954 C C . THR A 1 134 ? -35.139 40.809 -37.839 1.00 36.22 134 THR A C 1
ATOM 956 O O . THR A 1 134 ? -35.793 41.204 -38.800 1.00 36.22 134 THR A O 1
ATOM 959 N N . ALA A 1 135 ? -35.590 39.860 -37.012 1.00 33.56 135 ALA A N 1
ATOM 960 C CA . ALA A 1 135 ? -37.006 39.491 -36.932 1.00 33.56 135 ALA A CA 1
ATOM 961 C C . ALA A 1 135 ? -37.380 39.011 -35.517 1.00 33.56 135 ALA A C 1
ATOM 963 O O . ALA A 1 135 ? -36.884 38.010 -35.008 1.00 33.56 135 ALA A O 1
ATOM 964 N N . THR A 1 136 ? -38.257 39.793 -34.899 1.00 36.69 136 THR A N 1
ATOM 965 C CA . THR A 1 136 ? -39.102 39.540 -33.727 1.00 36.69 136 THR A CA 1
ATOM 966 C C . THR A 1 136 ? -40.075 38.371 -33.977 1.00 36.69 136 THR A C 1
ATOM 968 O O . THR A 1 136 ? -40.390 38.091 -35.131 1.00 36.69 136 THR A O 1
ATOM 971 N N . THR A 1 137 ? -40.614 37.716 -32.933 1.00 32.25 137 THR A N 1
ATOM 972 C CA . THR A 1 137 ? -42.027 37.835 -32.458 1.00 32.25 137 THR A CA 1
ATOM 973 C C . THR A 1 137 ? -42.412 36.701 -31.461 1.00 32.25 137 THR A C 1
ATOM 975 O O . THR A 1 137 ? -42.221 35.523 -31.737 1.00 32.25 137 THR A O 1
ATOM 978 N N . THR A 1 138 ? -43.001 37.119 -30.325 1.00 31.75 138 THR A N 1
ATOM 979 C CA . THR A 1 138 ? -44.083 36.517 -29.487 1.00 31.75 138 THR A CA 1
ATOM 980 C C . THR A 1 138 ? -43.992 35.135 -28.820 1.00 31.75 138 THR A C 1
ATOM 982 O O . THR A 1 138 ? -44.231 34.095 -29.420 1.00 31.75 138 THR A O 1
ATOM 985 N N . THR A 1 139 ? -43.831 35.198 -27.494 1.00 36.31 139 THR A N 1
ATOM 986 C CA . THR A 1 139 ? -44.757 34.784 -26.413 1.00 36.31 139 THR A CA 1
ATOM 987 C C . THR A 1 139 ? -46.016 33.967 -26.758 1.00 36.31 139 THR A C 1
ATOM 989 O O . THR A 1 139 ? -46.899 34.466 -27.451 1.00 36.31 139 THR A O 1
ATOM 992 N N . ALA A 1 140 ? -46.194 32.820 -26.086 1.00 32.53 140 ALA A N 1
ATOM 993 C CA . ALA A 1 140 ? -47.502 32.349 -25.612 1.00 32.53 140 ALA A CA 1
ATOM 994 C C . ALA A 1 140 ? -47.362 31.411 -24.394 1.00 32.53 140 ALA A C 1
ATOM 996 O O . ALA A 1 140 ? -46.590 30.455 -24.391 1.00 32.53 140 ALA A O 1
ATOM 997 N N . THR A 1 141 ? -48.127 31.743 -23.361 1.00 36.16 141 THR A N 1
ATOM 998 C CA . THR A 1 141 ? -48.313 31.093 -22.056 1.00 36.16 141 THR A CA 1
ATOM 999 C C . THR A 1 141 ? -49.523 30.146 -22.105 1.00 36.16 141 THR A C 1
ATOM 1001 O O . THR A 1 141 ? -50.429 30.431 -22.880 1.00 36.16 141 THR A O 1
ATOM 1004 N N . MET A 1 142 ? -49.573 29.104 -21.254 1.00 33.75 142 MET A N 1
ATOM 1005 C CA . MET A 1 142 ? -50.752 28.500 -20.556 1.00 33.75 142 MET A CA 1
ATOM 1006 C C . MET A 1 142 ? -50.341 27.097 -20.033 1.00 33.75 142 MET A C 1
ATOM 1008 O O . MET A 1 142 ? -49.879 26.284 -20.822 1.00 33.75 142 MET A O 1
ATOM 1012 N N . THR A 1 143 ? -50.226 26.784 -18.734 1.00 32.22 143 THR A N 1
ATOM 1013 C CA . THR A 1 143 ? -51.184 26.723 -17.597 1.00 32.22 143 THR A CA 1
ATOM 1014 C C . THR A 1 143 ? -52.065 25.452 -17.568 1.00 32.22 143 THR A C 1
ATOM 1016 O O . THR A 1 143 ? -53.093 25.391 -18.221 1.00 32.22 143 THR A O 1
ATOM 1019 N N . THR A 1 144 ? -51.616 24.477 -16.758 1.00 34.56 144 THR A N 1
ATOM 1020 C CA . THR A 1 144 ? -52.298 23.760 -15.642 1.00 34.56 144 THR A CA 1
ATOM 1021 C C . THR A 1 144 ? -53.606 22.956 -15.822 1.00 34.56 144 THR A C 1
ATOM 1023 O O . THR A 1 144 ? -54.566 23.405 -16.438 1.00 34.56 144 THR A O 1
ATOM 1026 N N . THR A 1 145 ? -53.678 21.881 -15.003 1.00 30.89 145 THR A N 1
ATOM 1027 C CA . THR A 1 145 ? -54.848 21.209 -14.352 1.00 30.89 145 THR A CA 1
ATOM 1028 C C . THR A 1 145 ? -55.241 19.873 -15.010 1.00 30.89 145 THR A C 1
ATOM 1030 O O . THR A 1 145 ? -55.654 19.854 -16.157 1.00 30.89 145 THR A O 1
ATOM 1033 N N . ALA A 1 146 ? -54.911 18.696 -14.455 1.00 35.44 146 ALA A N 1
ATOM 1034 C CA . ALA A 1 146 ? -55.421 17.991 -13.259 1.00 35.44 146 ALA A CA 1
ATOM 1035 C C . ALA A 1 146 ? -56.866 17.455 -13.385 1.00 35.44 146 ALA A C 1
ATOM 1037 O O . ALA A 1 146 ? -57.737 18.171 -13.860 1.00 35.44 146 ALA A O 1
ATOM 1038 N N . ILE A 1 147 ? -57.064 16.219 -12.886 1.00 33.81 147 ILE A N 1
ATOM 1039 C CA . ILE A 1 147 ? -58.268 15.560 -12.305 1.00 33.81 147 ILE A CA 1
ATOM 1040 C C . ILE A 1 147 ? -58.327 14.083 -12.771 1.00 33.81 147 ILE A C 1
ATOM 1042 O O . ILE A 1 147 ? -58.434 13.816 -13.958 1.00 33.81 147 ILE A O 1
ATOM 1046 N N . THR A 1 148 ? -57.913 13.093 -11.968 1.00 33.06 148 THR A N 1
ATOM 1047 C CA . THR A 1 148 ? -58.632 12.289 -10.942 1.00 33.06 148 THR A CA 1
ATOM 1048 C C . THR A 1 148 ? -59.835 11.425 -11.387 1.00 33.06 148 THR A C 1
ATOM 1050 O O . THR A 1 148 ? -60.835 11.935 -11.865 1.00 33.06 148 THR A O 1
ATOM 1053 N N . GLN A 1 149 ? -59.745 10.144 -10.978 1.00 37.25 149 GLN A N 1
ATOM 1054 C CA . GLN A 1 149 ? -60.774 9.259 -10.384 1.00 37.25 149 GLN A CA 1
ATOM 1055 C C . GLN A 1 149 ? -61.586 8.229 -11.212 1.00 37.25 149 GLN A C 1
ATOM 1057 O O . GLN A 1 149 ? -62.363 8.588 -12.084 1.00 37.25 149 GLN A O 1
ATOM 1062 N N . LYS A 1 150 ? -61.547 6.990 -10.656 1.00 37.41 150 LYS A N 1
ATOM 1063 C CA . LYS A 1 150 ? -62.655 6.030 -10.369 1.00 37.41 150 LYS A CA 1
ATOM 1064 C C . LYS A 1 150 ? -63.266 5.241 -11.548 1.00 37.41 150 LYS A C 1
ATOM 1066 O O . LYS A 1 150 ? -63.331 5.766 -12.639 1.00 37.41 150 LYS A O 1
ATOM 1071 N N . VAL A 1 151 ? -63.824 4.023 -11.432 1.00 35.84 151 VAL A N 1
ATOM 1072 C CA . VAL A 1 151 ? -63.981 2.926 -10.432 1.00 35.84 151 VAL A CA 1
ATOM 1073 C C . VAL A 1 151 ? -64.719 1.766 -11.155 1.00 35.84 151 VAL A C 1
ATOM 1075 O O . VAL A 1 151 ? -65.370 2.031 -12.160 1.00 35.84 151 VAL A O 1
ATOM 1078 N N . ALA A 1 152 ? -64.692 0.558 -10.562 1.00 34.19 152 ALA A N 1
ATOM 1079 C CA . ALA A 1 152 ? -65.610 -0.600 -10.724 1.00 34.19 152 ALA A CA 1
ATOM 1080 C C . ALA A 1 152 ? -65.393 -1.501 -11.961 1.00 34.19 152 ALA A C 1
ATOM 1082 O O . ALA A 1 152 ? -65.354 -1.024 -13.084 1.00 34.19 152 ALA A O 1
ATOM 1083 N N . GLU A 1 153 ? -65.048 -2.788 -11.811 1.00 38.75 153 GLU A N 1
ATOM 1084 C CA . GLU A 1 153 ? -65.801 -3.944 -11.256 1.00 38.75 153 GLU A CA 1
ATOM 1085 C C . GLU A 1 153 ? -66.816 -4.518 -12.261 1.00 38.75 153 GLU A C 1
ATOM 1087 O O . GLU A 1 153 ? -67.716 -3.801 -12.678 1.00 38.75 153 GLU A O 1
ATOM 1092 N N . VAL A 1 154 ? -66.656 -5.803 -12.634 1.00 37.12 154 VAL A N 1
ATOM 1093 C CA . VAL A 1 154 ? -67.705 -6.849 -12.757 1.00 37.12 154 VAL A CA 1
ATOM 1094 C C . VAL A 1 154 ? -67.110 -8.161 -13.321 1.00 37.12 154 VAL A C 1
ATOM 1096 O O . VAL A 1 154 ? -66.319 -8.168 -14.261 1.00 37.12 154 VAL A O 1
ATOM 1099 N N . LYS A 1 155 ? -67.513 -9.274 -12.690 1.00 50.31 155 LYS A N 1
ATOM 1100 C CA . LYS A 1 155 ? -67.287 -10.699 -13.016 1.00 50.31 155 LYS A CA 1
ATOM 1101 C C . LYS A 1 155 ? -67.987 -11.149 -14.311 1.00 50.31 155 LYS A C 1
ATOM 1103 O O . LYS A 1 155 ? -69.097 -10.699 -14.569 1.00 50.31 155 LYS A O 1
ATOM 1108 N N . SER A 1 156 ? -67.463 -12.177 -14.989 1.00 36.44 156 SER A N 1
ATOM 1109 C CA . SER A 1 156 ? -68.246 -13.359 -15.431 1.00 36.44 156 SER A CA 1
ATOM 1110 C C . SER A 1 156 ? -67.369 -14.459 -16.059 1.00 36.44 156 SER A C 1
ATOM 1112 O O . SER A 1 156 ? -66.193 -14.254 -16.342 1.00 36.44 156 SER A O 1
ATOM 1114 N N . GLU A 1 157 ? -67.960 -15.650 -16.131 1.00 43.34 157 GLU A N 1
ATOM 1115 C CA . GLU A 1 157 ? -67.424 -17.010 -16.281 1.00 43.34 157 GLU A CA 1
ATOM 1116 C C . GLU A 1 157 ? -67.088 -17.403 -17.748 1.00 43.34 157 GLU A C 1
ATOM 1118 O O . GLU A 1 157 ? -67.496 -16.715 -18.677 1.00 43.34 157 GLU A O 1
ATOM 1123 N N . GLY A 1 158 ? -66.312 -18.489 -17.949 1.00 36.81 158 GLY A N 1
ATOM 1124 C CA . GLY A 1 158 ? -65.788 -18.989 -19.251 1.00 36.81 158 GLY A CA 1
ATOM 1125 C C . GLY A 1 158 ? -66.815 -19.701 -20.163 1.00 36.81 158 GLY A C 1
ATOM 1126 O O . GLY A 1 158 ? -67.999 -19.412 -20.027 1.00 36.81 158 GLY A O 1
ATOM 1127 N N . PRO A 1 159 ? -66.455 -20.676 -21.043 1.00 59.00 159 PRO A N 1
ATOM 1128 C CA . PRO A 1 159 ? -65.144 -21.184 -21.487 1.00 59.00 159 PRO A CA 1
ATOM 1129 C C . PRO A 1 159 ? -65.000 -21.249 -23.047 1.00 59.00 159 PRO A C 1
ATOM 1131 O O . PRO A 1 159 ? -65.845 -20.752 -23.786 1.00 59.00 159 PRO A O 1
ATOM 1134 N N . SER A 1 160 ? -63.977 -21.982 -23.524 1.00 36.19 160 SER A N 1
ATOM 1135 C CA . SER A 1 160 ? -63.788 -22.617 -24.861 1.00 36.19 160 SER A CA 1
ATOM 1136 C C . SER A 1 160 ? -63.068 -21.884 -26.020 1.00 36.19 160 SER A C 1
ATOM 1138 O O . SER A 1 160 ? -63.495 -20.855 -26.520 1.00 36.19 160 SER A O 1
ATOM 1140 N N . GLU A 1 161 ? -62.039 -22.593 -26.511 1.00 34.84 161 GLU A N 1
ATOM 1141 C CA . GLU A 1 161 ? -61.678 -22.842 -27.923 1.00 34.84 161 GLU A CA 1
ATOM 1142 C C . GLU A 1 161 ? -60.685 -21.939 -28.701 1.00 34.84 161 GLU A C 1
ATOM 1144 O O . GLU A 1 161 ? -61.022 -20.930 -29.303 1.00 34.84 161 GLU A O 1
ATOM 1149 N N . VAL A 1 162 ? -59.430 -22.417 -28.737 1.00 42.22 162 VAL A N 1
ATOM 1150 C CA . VAL A 1 162 ? -58.553 -22.657 -29.911 1.00 42.22 162 VAL A CA 1
ATOM 1151 C C . VAL A 1 162 ? -58.634 -21.679 -31.106 1.00 42.22 162 VAL A C 1
ATOM 1153 O O . VAL A 1 162 ? -59.497 -21.828 -31.966 1.00 42.22 162 VAL A O 1
ATOM 1156 N N . LYS A 1 163 ? -57.604 -20.825 -31.273 1.00 37.84 163 LYS A N 1
ATOM 1157 C CA . LYS A 1 163 ? -56.684 -20.772 -32.448 1.00 37.84 163 LYS A CA 1
ATOM 1158 C C . LYS A 1 163 ? -55.795 -19.511 -32.455 1.00 37.84 163 LYS A C 1
ATOM 1160 O O . LYS A 1 163 ? -56.268 -18.401 -32.643 1.00 37.84 163 LYS A O 1
ATOM 1165 N N . SER A 1 164 ? -54.490 -19.753 -32.324 1.00 43.22 164 SER A N 1
ATOM 1166 C CA . SER A 1 164 ? -53.443 -19.338 -33.276 1.00 43.22 164 SER A CA 1
ATOM 1167 C C . SER A 1 164 ? -53.334 -17.861 -33.691 1.00 43.22 164 SER A C 1
ATOM 1169 O O . SER A 1 164 ? -54.007 -17.437 -34.624 1.00 43.22 164 SER A O 1
ATOM 1171 N N . ALA A 1 165 ? -52.354 -17.150 -33.122 1.00 38.78 165 ALA A N 1
ATOM 1172 C CA . ALA A 1 165 ? -51.368 -16.339 -33.856 1.00 38.78 165 ALA A CA 1
ATOM 1173 C C . ALA A 1 165 ? -50.354 -15.761 -32.852 1.00 38.78 165 ALA A C 1
ATOM 1175 O O . ALA A 1 165 ? -50.623 -14.759 -32.189 1.00 38.78 165 ALA A O 1
ATOM 1176 N N . ASP A 1 166 ? -49.205 -16.428 -32.734 1.00 43.03 166 ASP A N 1
ATOM 1177 C CA . ASP A 1 166 ? -48.068 -15.981 -31.931 1.00 43.03 166 ASP A CA 1
ATOM 1178 C C . ASP A 1 166 ? -47.557 -14.621 -32.416 1.00 43.03 166 ASP A C 1
ATOM 1180 O O . ASP A 1 166 ? -47.209 -14.424 -33.583 1.00 43.03 166 ASP A O 1
ATOM 1184 N N . LYS A 1 167 ? -47.505 -13.680 -31.476 1.00 36.84 167 LYS A N 1
ATOM 1185 C CA . LYS A 1 167 ? -46.835 -12.388 -31.600 1.00 36.84 167 LYS A CA 1
ATOM 1186 C C . LYS A 1 167 ? -45.427 -12.584 -31.023 1.00 36.84 167 LYS A C 1
ATOM 1188 O O . LYS A 1 167 ? -45.335 -13.096 -29.909 1.00 36.84 167 LYS A O 1
ATOM 1193 N N . PRO A 1 168 ? -44.340 -12.234 -31.731 1.00 46.53 168 PRO A N 1
ATOM 1194 C CA . PRO A 1 168 ? -42.999 -12.435 -31.204 1.00 46.53 168 PRO A CA 1
ATOM 1195 C C . PRO A 1 168 ? -42.795 -11.520 -29.996 1.00 46.53 168 PRO A C 1
ATOM 1197 O O . PRO A 1 168 ? -42.892 -10.298 -30.099 1.00 46.53 168 PRO A O 1
ATOM 1200 N N . GLU A 1 169 ? -42.570 -12.157 -28.853 1.00 51.38 169 GLU A N 1
ATOM 1201 C CA . GLU A 1 169 ? -42.192 -11.553 -27.585 1.00 51.38 169 GLU A CA 1
ATOM 1202 C C . GLU A 1 169 ? -40.875 -10.790 -27.781 1.00 51.38 169 GLU A C 1
ATOM 1204 O O . GLU A 1 169 ? -39.875 -11.338 -28.257 1.00 51.38 169 GLU A O 1
ATOM 1209 N N . GLU A 1 170 ? -40.913 -9.485 -27.513 1.00 39.00 170 GLU A N 1
ATOM 1210 C CA . GLU A 1 170 ? -39.768 -8.599 -27.661 1.00 39.00 170 GLU A CA 1
ATOM 1211 C C . GLU A 1 170 ? -38.659 -9.037 -26.703 1.00 39.00 170 GLU A C 1
ATOM 1213 O O . GLU A 1 170 ? -38.797 -9.029 -25.483 1.00 39.00 170 GLU A O 1
ATOM 1218 N N . ASN A 1 171 ? -37.558 -9.453 -27.321 1.00 43.31 171 ASN A N 1
ATOM 1219 C CA . ASN A 1 171 ? -36.311 -9.896 -26.727 1.00 43.31 171 ASN A CA 1
ATOM 1220 C C . ASN A 1 171 ? -35.793 -8.841 -25.733 1.00 43.31 171 ASN A C 1
ATOM 1222 O O . ASN A 1 171 ? -35.259 -7.806 -26.136 1.00 43.31 171 ASN A O 1
ATOM 1226 N N . GLU A 1 172 ? -35.975 -9.114 -24.441 1.00 52.59 172 GLU A N 1
ATOM 1227 C CA . GLU A 1 172 ? -35.457 -8.329 -23.325 1.00 52.59 172 GLU A CA 1
ATOM 1228 C C . GLU A 1 172 ? -33.930 -8.209 -23.493 1.00 52.59 172 GLU A C 1
ATOM 1230 O O . GLU A 1 172 ? -33.191 -9.190 -23.376 1.00 52.59 172 GLU A O 1
ATOM 1235 N N . GLU A 1 173 ? -33.457 -7.018 -23.884 1.00 41.69 173 GLU A N 1
ATOM 1236 C CA . GLU A 1 173 ? -32.062 -6.767 -24.249 1.00 41.69 173 GLU A CA 1
ATOM 1237 C C . GLU A 1 173 ? -31.116 -7.159 -23.105 1.00 41.69 173 GLU A C 1
ATOM 1239 O O . GLU A 1 173 ? -30.881 -6.411 -22.154 1.00 41.69 173 GLU A O 1
ATOM 1244 N N . ASN A 1 174 ? -30.532 -8.353 -23.234 1.00 48.72 174 ASN A N 1
ATOM 1245 C CA . ASN A 1 174 ? -29.499 -8.874 -22.354 1.00 48.72 174 ASN A CA 1
ATOM 1246 C C . ASN A 1 174 ? -28.358 -7.837 -22.264 1.00 48.72 174 ASN A C 1
ATOM 1248 O O . ASN A 1 174 ? -27.704 -7.552 -23.279 1.00 48.72 174 ASN A O 1
ATOM 1252 N N . PRO A 1 175 ? -28.112 -7.226 -21.088 1.00 55.19 175 PRO A N 1
ATOM 1253 C CA . PRO A 1 175 ? -27.184 -6.112 -20.958 1.00 55.19 175 PRO A CA 1
ATOM 1254 C C . PRO A 1 175 ? -25.797 -6.579 -21.371 1.00 55.19 175 PRO A C 1
ATOM 1256 O O . PRO A 1 175 ? -25.211 -7.395 -20.671 1.00 55.19 175 PRO A O 1
ATOM 1259 N N . ARG A 1 176 ? -25.284 -6.066 -22.502 1.00 41.12 176 ARG A N 1
ATOM 1260 C CA . ARG A 1 176 ? -24.017 -6.457 -23.154 1.00 41.12 176 ARG A CA 1
ATOM 1261 C C . ARG A 1 176 ? -22.921 -6.775 -22.130 1.00 41.12 176 ARG A C 1
ATOM 1263 O O . ARG A 1 176 ? -22.184 -5.890 -21.681 1.00 41.12 176 ARG A O 1
ATOM 1270 N N . ILE A 1 177 ? -22.824 -8.052 -21.754 1.00 65.31 177 ILE A N 1
ATOM 1271 C CA . ILE A 1 177 ? -21.877 -8.526 -20.751 1.00 65.31 177 ILE A CA 1
ATOM 1272 C C . ILE A 1 177 ? -20.508 -8.425 -21.405 1.00 65.31 177 ILE A C 1
ATOM 1274 O O . ILE A 1 177 ? -20.220 -9.105 -22.387 1.00 65.31 177 ILE A O 1
ATOM 1278 N N . ARG A 1 178 ? -19.658 -7.536 -20.884 1.00 62.31 178 ARG A N 1
ATOM 1279 C CA . ARG A 1 178 ? -18.272 -7.462 -21.346 1.00 62.31 178 ARG A CA 1
ATOM 1280 C C . ARG A 1 178 ? -17.622 -8.831 -21.117 1.00 62.31 178 ARG A C 1
ATOM 1282 O O . ARG A 1 178 ? -17.696 -9.315 -19.983 1.00 62.31 178 ARG A O 1
ATOM 1289 N N . PRO A 1 179 ? -16.982 -9.429 -22.136 1.00 72.88 179 PRO A N 1
ATOM 1290 C CA . PRO A 1 179 ? -16.309 -10.707 -21.974 1.00 72.88 179 PRO A CA 1
ATOM 1291 C C . PRO A 1 179 ? -15.276 -10.581 -20.855 1.00 72.88 179 PRO A C 1
ATOM 1293 O O . PRO A 1 179 ? -14.485 -9.632 -20.814 1.00 72.88 179 PRO A O 1
ATOM 1296 N N . ARG A 1 180 ? -15.330 -11.507 -19.899 1.00 87.38 180 ARG A N 1
ATOM 1297 C CA . ARG A 1 180 ? -14.338 -11.573 -18.829 1.00 87.38 180 ARG A CA 1
ATOM 1298 C C . ARG A 1 180 ? -13.041 -12.111 -19.404 1.00 87.38 180 ARG A C 1
ATOM 1300 O O . ARG A 1 180 ? -13.044 -13.025 -20.217 1.00 87.38 180 ARG A O 1
ATOM 1307 N N . ILE A 1 181 ? -11.928 -11.535 -18.970 1.00 88.81 181 ILE A N 1
ATOM 1308 C CA . ILE A 1 181 ? -10.593 -11.994 -19.349 1.00 88.81 181 ILE A CA 1
ATOM 1309 C C . ILE A 1 181 ? -10.010 -12.715 -18.134 1.00 88.81 181 ILE A C 1
ATOM 1311 O O . ILE A 1 181 ? -9.988 -12.156 -17.034 1.00 88.81 181 ILE A O 1
ATOM 1315 N N . MET A 1 182 ? -9.568 -13.963 -18.315 1.00 88.94 182 MET A N 1
ATOM 1316 C CA . MET A 1 182 ? -8.898 -14.729 -17.260 1.00 88.94 182 MET A CA 1
ATOM 1317 C C . MET A 1 182 ? -7.531 -14.118 -16.958 1.00 88.94 182 MET A C 1
ATOM 1319 O O . MET A 1 182 ? -6.790 -13.747 -17.865 1.00 88.94 182 MET A O 1
ATOM 1323 N N . ASN A 1 183 ? -7.176 -14.031 -15.676 1.00 89.94 183 ASN A N 1
ATOM 1324 C CA . ASN A 1 183 ? -5.840 -13.599 -15.284 1.00 89.94 183 ASN A CA 1
ATOM 1325 C C . ASN A 1 183 ? -4.816 -14.691 -15.673 1.00 89.94 183 ASN A C 1
ATOM 1327 O O . ASN A 1 183 ? -4.960 -15.823 -15.204 1.00 89.94 183 ASN A O 1
ATOM 1331 N N . PRO A 1 184 ? -3.779 -14.382 -16.474 1.00 90.69 184 PRO A N 1
ATOM 1332 C CA . PRO A 1 184 ? -2.800 -15.371 -16.926 1.00 90.69 184 PRO A CA 1
ATOM 1333 C C . PRO A 1 184 ? -2.003 -16.012 -15.781 1.00 90.69 184 PRO A C 1
ATOM 1335 O O . PRO A 1 184 ? -1.656 -17.184 -15.872 1.00 90.69 184 PRO A O 1
ATOM 1338 N N . GLU A 1 185 ? -1.761 -15.302 -14.675 1.00 91.31 185 GLU A N 1
ATOM 1339 C CA . GLU A 1 185 ? -1.097 -15.888 -13.497 1.00 91.31 185 GLU A CA 1
ATOM 1340 C C . GLU A 1 185 ? -1.979 -16.927 -12.799 1.00 91.31 185 GLU A C 1
ATOM 1342 O O . GLU A 1 185 ? -1.478 -17.872 -12.197 1.00 91.31 185 GLU A O 1
ATOM 1347 N N . LEU A 1 186 ? -3.303 -16.776 -12.893 1.00 91.94 186 LEU A N 1
ATOM 1348 C CA . LEU A 1 186 ? -4.234 -17.753 -12.344 1.00 91.94 186 LEU A CA 1
ATOM 1349 C C . LEU A 1 186 ? -4.203 -19.052 -13.154 1.00 91.94 186 LEU A C 1
ATOM 1351 O O . LEU A 1 186 ? -4.227 -20.119 -12.559 1.00 91.94 186 LEU A O 1
ATOM 1355 N N . LEU A 1 187 ? -4.086 -18.950 -14.482 1.00 92.62 187 LEU A N 1
ATOM 1356 C CA . LEU A 1 187 ? -4.029 -20.100 -15.389 1.00 92.62 187 LEU A CA 1
ATOM 1357 C C . LEU A 1 187 ? -2.770 -20.958 -15.214 1.00 92.62 187 LEU A C 1
ATOM 1359 O O . LEU A 1 187 ? -2.789 -22.137 -15.548 1.00 92.62 187 LEU A O 1
ATOM 1363 N N . LYS A 1 188 ? -1.688 -20.390 -14.663 1.00 92.81 188 LYS A N 1
ATOM 1364 C CA . LYS A 1 188 ? -0.490 -21.159 -14.289 1.00 92.81 188 LYS A CA 1
ATOM 1365 C C . LYS A 1 188 ? -0.729 -22.065 -13.082 1.00 92.81 188 LYS A C 1
ATOM 1367 O O . LYS A 1 188 ? -0.088 -23.099 -12.968 1.00 92.81 188 LYS A O 1
ATOM 1372 N N . ILE A 1 189 ? -1.604 -21.640 -12.170 1.00 94.88 189 ILE A N 1
ATOM 1373 C CA . ILE A 1 189 ? -1.919 -22.367 -10.932 1.00 94.88 189 ILE A CA 1
ATOM 1374 C C . ILE A 1 189 ? -3.095 -23.319 -11.173 1.00 94.88 189 ILE A C 1
ATOM 1376 O O . ILE A 1 189 ? -3.060 -24.465 -10.745 1.00 94.88 189 ILE A O 1
ATOM 1380 N N . PHE A 1 190 ? -4.116 -22.842 -11.885 1.00 96.19 190 PHE A N 1
ATOM 1381 C CA . PHE A 1 190 ? -5.336 -23.567 -12.219 1.00 96.19 190 PHE A CA 1
ATOM 1382 C C . PHE A 1 190 ? -5.500 -23.586 -13.739 1.00 96.19 190 PHE A C 1
ATOM 1384 O O . PHE A 1 190 ? -6.007 -22.605 -14.299 1.00 96.19 190 PHE A O 1
ATOM 1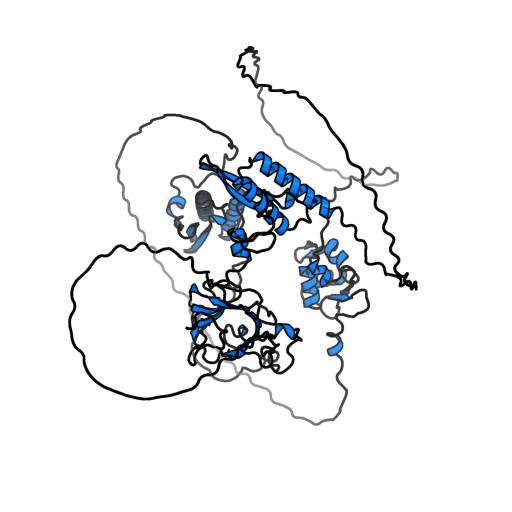391 N N . PRO A 1 191 ? -5.064 -24.661 -14.420 1.00 96.25 191 PRO A N 1
ATOM 1392 C CA . PRO A 1 191 ? -5.261 -24.806 -15.855 1.00 96.25 191 PRO A CA 1
ATOM 1393 C C . PRO A 1 191 ? -6.737 -24.605 -16.204 1.00 96.25 191 PRO A C 1
ATOM 1395 O O . PRO A 1 191 ? -7.621 -25.088 -15.501 1.00 96.25 191 PRO A O 1
ATOM 1398 N N . GLY A 1 192 ? -7.024 -23.834 -17.255 1.00 96.44 192 GLY A N 1
ATOM 1399 C CA . GLY A 1 192 ? -8.407 -23.460 -17.581 1.00 96.44 192 GLY A CA 1
ATOM 1400 C C . GLY A 1 192 ? -9.291 -24.654 -17.958 1.00 96.44 192 GLY A C 1
ATOM 1401 O O . GLY A 1 192 ? -10.508 -24.571 -17.847 1.00 96.44 192 GLY A O 1
ATOM 1402 N N . ASP A 1 193 ? -8.667 -25.736 -18.398 1.00 96.75 193 ASP A N 1
ATOM 1403 C CA . ASP A 1 193 ? -9.223 -27.035 -18.768 1.00 96.75 193 ASP A CA 1
ATOM 1404 C C . ASP A 1 193 ? -9.256 -28.044 -17.607 1.00 96.75 193 ASP A C 1
ATOM 1406 O O . ASP A 1 193 ? -9.756 -29.153 -17.777 1.00 96.75 193 ASP A O 1
ATOM 1410 N N . ALA A 1 194 ? -8.757 -27.678 -16.423 1.00 97.12 194 ALA A N 1
ATOM 1411 C CA . ALA A 1 194 ? -8.873 -28.522 -15.245 1.00 97.12 194 ALA A CA 1
ATOM 1412 C C . ALA A 1 194 ? -10.326 -28.607 -14.762 1.00 97.12 194 ALA A C 1
ATOM 1414 O O . ALA A 1 194 ? -11.049 -27.608 -14.778 1.00 97.12 194 ALA A O 1
ATOM 1415 N N . ILE A 1 195 ? -10.734 -29.796 -14.322 1.00 97.88 195 ILE A N 1
ATOM 1416 C CA . ILE A 1 195 ? -12.095 -30.093 -13.868 1.00 97.88 195 ILE A CA 1
ATOM 1417 C C . ILE A 1 195 ? -12.166 -29.891 -12.355 1.00 97.88 195 ILE A C 1
ATOM 1419 O O . ILE A 1 195 ? -11.279 -30.312 -11.610 1.00 97.88 195 ILE A O 1
ATOM 1423 N N . LEU A 1 196 ? -13.206 -29.203 -11.897 1.00 98.19 196 LEU A N 1
ATOM 1424 C CA . LEU A 1 196 ? -13.489 -29.006 -10.484 1.00 98.19 196 LEU A CA 1
ATOM 1425 C C . LEU A 1 196 ? -14.307 -30.180 -9.960 1.00 98.19 196 LEU A C 1
ATOM 1427 O O . LEU A 1 196 ? -15.319 -30.538 -10.554 1.00 98.19 196 LEU A O 1
ATOM 1431 N N . HIS A 1 197 ? -13.894 -30.734 -8.825 1.00 98.06 197 HIS A N 1
ATOM 1432 C CA . HIS A 1 197 ? -14.605 -31.821 -8.167 1.00 98.06 197 HIS A CA 1
ATOM 1433 C C . HIS A 1 197 ? -14.998 -31.468 -6.739 1.00 98.06 197 HIS A C 1
ATOM 1435 O O . HIS A 1 197 ? -14.164 -31.017 -5.949 1.00 98.06 197 HIS A O 1
ATOM 1441 N N . ARG A 1 198 ? -16.259 -31.711 -6.389 1.00 97.88 198 ARG A N 1
ATOM 1442 C CA . ARG A 1 198 ? -16.816 -31.502 -5.053 1.00 97.88 198 ARG A CA 1
ATOM 1443 C C . ARG A 1 198 ? -16.313 -32.565 -4.080 1.00 97.88 198 ARG A C 1
ATOM 1445 O O . ARG A 1 198 ? -16.374 -33.764 -4.334 1.00 97.88 198 ARG A O 1
ATOM 1452 N N . VAL A 1 199 ? -15.859 -32.127 -2.906 1.00 97.56 199 VAL A N 1
ATOM 1453 C CA . VAL A 1 199 ? -15.486 -33.020 -1.800 1.00 97.56 199 VAL A CA 1
ATOM 1454 C C . VAL A 1 199 ? -16.687 -33.189 -0.867 1.00 97.56 199 VAL A C 1
ATOM 1456 O O . VAL A 1 199 ? -16.868 -32.410 0.069 1.00 97.56 199 VAL A O 1
ATOM 1459 N N . HIS A 1 200 ? -17.516 -34.210 -1.106 1.00 92.75 200 HIS A N 1
ATOM 1460 C CA . HIS A 1 200 ? -18.766 -34.434 -0.355 1.00 92.75 200 HIS A CA 1
ATOM 1461 C C . HIS A 1 200 ? -18.579 -34.684 1.152 1.00 92.75 200 HIS A C 1
ATOM 1463 O O . HIS A 1 200 ? -19.507 -34.486 1.933 1.00 92.75 200 HIS A O 1
ATOM 1469 N N . GLU A 1 201 ? -17.381 -35.077 1.587 1.00 93.75 201 GLU A N 1
ATOM 1470 C CA . GLU A 1 201 ? -17.075 -35.310 3.005 1.00 93.75 201 GLU A CA 1
ATOM 1471 C C . GLU A 1 201 ? -17.032 -34.016 3.835 1.00 93.75 201 GLU A C 1
ATOM 1473 O O . GLU A 1 201 ? -17.118 -34.058 5.064 1.00 93.75 201 GLU A O 1
ATOM 1478 N N . LYS A 1 202 ? -16.896 -32.850 3.189 1.00 92.81 202 LYS A N 1
ATOM 1479 C CA . LYS A 1 202 ? -16.741 -31.560 3.866 1.00 92.81 202 LYS A CA 1
ATOM 1480 C C . LYS A 1 202 ? -17.897 -30.625 3.547 1.00 92.81 202 LYS A C 1
ATOM 1482 O O . LYS A 1 202 ? -17.977 -30.046 2.469 1.00 92.81 202 LYS A O 1
ATOM 1487 N N . ASN A 1 203 ? -18.730 -30.387 4.556 1.00 94.94 203 ASN A N 1
ATOM 1488 C CA . ASN A 1 203 ? -19.793 -29.392 4.499 1.00 94.94 203 ASN A CA 1
ATOM 1489 C C . ASN A 1 203 ? -19.449 -28.172 5.354 1.00 94.94 203 ASN A C 1
ATOM 1491 O O . ASN A 1 203 ? -18.999 -28.290 6.496 1.00 94.94 203 ASN A O 1
ATOM 1495 N N . VAL A 1 204 ? -19.683 -26.978 4.807 1.00 95.50 204 VAL A N 1
ATOM 1496 C CA . VAL A 1 204 ? -19.603 -25.724 5.568 1.00 95.50 204 VAL A CA 1
ATOM 1497 C C . VAL A 1 204 ? -20.971 -25.430 6.169 1.00 95.50 204 VAL A C 1
ATOM 1499 O O . VAL A 1 204 ? -21.996 -25.768 5.593 1.00 95.50 204 VAL A O 1
ATOM 1502 N N . LYS A 1 205 ? -21.007 -24.718 7.298 1.00 96.44 205 LYS A N 1
ATOM 1503 C CA . LYS A 1 205 ? -22.251 -24.256 7.939 1.00 96.44 205 LYS A CA 1
ATOM 1504 C C . LYS A 1 205 ? -23.123 -23.343 7.051 1.00 96.44 205 LYS A C 1
ATOM 1506 O O . LYS A 1 205 ? -24.256 -23.054 7.408 1.00 96.44 205 LYS A O 1
ATOM 1511 N N . ALA A 1 206 ? -22.581 -22.806 5.960 1.00 96.50 206 ALA A N 1
ATOM 1512 C CA . ALA A 1 206 ? -23.297 -21.901 5.072 1.00 96.50 206 ALA A CA 1
ATOM 1513 C C . ALA A 1 206 ? -23.821 -22.660 3.846 1.00 96.50 206 ALA A C 1
ATOM 1515 O O . ALA A 1 206 ? -23.042 -22.996 2.956 1.00 96.50 206 ALA A O 1
ATOM 1516 N N . ASP A 1 207 ? -25.135 -22.867 3.786 1.00 97.31 207 ASP A N 1
ATOM 1517 C CA . ASP A 1 207 ? -25.785 -23.703 2.766 1.00 97.31 207 ASP A CA 1
ATOM 1518 C C . ASP A 1 207 ? -25.526 -23.224 1.333 1.00 97.31 207 ASP A C 1
ATOM 1520 O O . ASP A 1 207 ? -25.270 -24.035 0.447 1.00 97.31 207 ASP A O 1
ATOM 1524 N N . TYR A 1 208 ? -25.486 -21.903 1.113 1.00 97.81 208 TYR A N 1
ATOM 1525 C CA . TYR A 1 208 ? -25.198 -21.334 -0.208 1.00 97.81 208 TYR A CA 1
ATOM 1526 C C . TYR A 1 208 ? -23.795 -21.698 -0.723 1.00 97.81 208 TYR A C 1
ATOM 1528 O O . TYR A 1 208 ? -23.600 -21.798 -1.929 1.00 97.81 208 TYR A O 1
ATOM 1536 N N . ILE A 1 209 ? -22.820 -21.918 0.173 1.00 97.75 209 ILE A N 1
ATOM 1537 C CA . ILE A 1 209 ? -21.471 -22.354 -0.217 1.00 97.75 209 ILE A CA 1
ATOM 1538 C C . ILE A 1 209 ? -21.516 -23.812 -0.672 1.00 97.75 209 ILE A C 1
ATOM 1540 O O . ILE A 1 209 ? -20.913 -24.138 -1.687 1.00 97.75 209 ILE A O 1
ATOM 1544 N N . ASN A 1 210 ? -22.251 -24.672 0.041 1.00 97.56 210 ASN A N 1
ATOM 1545 C CA . ASN A 1 210 ? -22.384 -26.077 -0.343 1.00 97.56 210 ASN A CA 1
ATOM 1546 C C . ASN A 1 210 ? -23.081 -26.202 -1.701 1.00 97.56 210 ASN A C 1
ATOM 1548 O O . ASN A 1 210 ? -22.477 -26.750 -2.615 1.00 97.56 210 ASN A O 1
ATOM 1552 N N . LYS A 1 211 ? -24.249 -25.560 -1.867 1.00 97.81 211 LYS A N 1
ATOM 1553 C CA . LYS A 1 211 ? -24.991 -25.515 -3.139 1.00 97.81 211 LYS A CA 1
ATOM 1554 C C . LYS A 1 211 ? -24.109 -25.027 -4.291 1.00 97.81 211 LYS A C 1
ATOM 1556 O O . LYS A 1 211 ? -24.039 -25.659 -5.334 1.00 97.81 211 LYS A O 1
ATOM 1561 N N . ARG A 1 212 ? -23.364 -23.937 -4.073 1.00 98.06 212 ARG A N 1
ATOM 1562 C CA . ARG A 1 212 ? -22.424 -23.393 -5.060 1.00 98.06 212 ARG A CA 1
ATOM 1563 C C . ARG A 1 212 ? -21.338 -24.392 -5.461 1.00 98.06 212 ARG A C 1
ATOM 1565 O O . ARG A 1 212 ? -20.989 -24.450 -6.632 1.00 98.06 212 ARG A O 1
ATOM 1572 N N . CYS A 1 213 ? -20.754 -25.110 -4.505 1.00 98.12 213 CYS A N 1
ATOM 1573 C CA . CYS A 1 213 ? -19.719 -26.097 -4.795 1.00 98.12 213 CYS A CA 1
ATOM 1574 C C . CYS A 1 213 ? -20.292 -27.368 -5.439 1.00 98.12 213 CYS A C 1
ATOM 1576 O O . CYS A 1 213 ? -19.600 -27.968 -6.252 1.00 98.12 213 CYS A O 1
ATOM 1578 N N . ASP A 1 214 ? -21.524 -27.758 -5.105 1.00 97.94 214 ASP A N 1
ATOM 1579 C CA . ASP A 1 214 ? -22.232 -28.864 -5.760 1.00 97.94 214 ASP A CA 1
ATOM 1580 C C . ASP A 1 214 ? -22.520 -28.511 -7.233 1.00 97.94 214 ASP A C 1
ATOM 1582 O O . ASP A 1 214 ? -22.232 -29.297 -8.127 1.00 97.94 214 ASP A O 1
ATOM 1586 N N . ASP A 1 215 ? -22.958 -27.277 -7.510 1.00 98.19 215 ASP A N 1
ATOM 1587 C CA . ASP A 1 215 ? -23.186 -26.769 -8.873 1.00 98.19 215 ASP A CA 1
ATOM 1588 C C . ASP A 1 215 ? -21.889 -26.590 -9.696 1.00 98.19 215 ASP A C 1
ATOM 1590 O O . ASP A 1 215 ? -21.949 -26.351 -10.910 1.00 98.19 215 ASP A O 1
ATOM 1594 N N . LEU A 1 216 ? -20.721 -26.620 -9.046 1.00 98.25 216 LEU A N 1
ATOM 1595 C CA . LEU A 1 216 ? -19.401 -26.532 -9.679 1.00 98.25 216 LEU A CA 1
ATOM 1596 C C . LEU A 1 216 ? -18.793 -27.900 -9.999 1.00 98.25 216 LEU A C 1
ATOM 1598 O O . LEU A 1 216 ? -17.830 -27.942 -10.765 1.00 98.25 216 LEU A O 1
ATOM 1602 N N . ASP A 1 217 ? -19.324 -28.986 -9.438 1.00 98.06 217 ASP A N 1
ATOM 1603 C CA . ASP A 1 217 ? -18.810 -30.334 -9.671 1.00 98.06 217 ASP A CA 1
ATOM 1604 C C . ASP A 1 217 ? -18.904 -30.705 -11.158 1.00 98.06 217 ASP A C 1
ATOM 1606 O O . ASP A 1 217 ? -19.942 -30.542 -11.801 1.00 98.06 217 ASP A O 1
ATOM 1610 N N . GLY A 1 218 ? -17.787 -31.150 -11.730 1.00 97.62 218 GLY A N 1
ATOM 1611 C CA . GLY A 1 218 ? -17.665 -31.497 -13.145 1.00 97.62 218 GLY A CA 1
ATOM 1612 C C . GLY A 1 218 ? -17.471 -30.314 -14.101 1.00 97.62 218 GLY A C 1
ATOM 1613 O O . GLY A 1 218 ? -17.258 -30.545 -15.290 1.00 97.62 218 GLY A O 1
ATOM 1614 N N . LYS A 1 219 ? -17.494 -29.058 -13.629 1.00 98.25 219 LYS A N 1
ATOM 1615 C CA . LYS A 1 219 ? -17.207 -27.888 -14.480 1.00 98.25 219 LYS A CA 1
ATOM 1616 C C . LYS A 1 219 ? -15.714 -27.644 -14.616 1.00 98.25 219 LYS A C 1
ATOM 1618 O O . LYS A 1 219 ? -14.941 -27.870 -13.686 1.00 98.25 219 LYS A O 1
ATOM 1623 N N . THR A 1 220 ? -15.303 -27.098 -15.753 1.00 98.06 220 THR A N 1
ATOM 1624 C CA . THR A 1 220 ? -13.923 -26.639 -15.928 1.00 98.06 220 THR A CA 1
ATOM 1625 C C . THR A 1 220 ? -13.659 -25.350 -15.145 1.00 98.06 220 THR A C 1
ATOM 1627 O O . THR A 1 220 ? -14.557 -24.532 -14.918 1.00 98.06 220 THR A O 1
ATOM 1630 N N . VAL A 1 221 ? -12.398 -25.103 -14.777 1.00 97.88 221 VAL A N 1
ATOM 1631 C CA . VAL A 1 221 ? -11.960 -23.836 -14.161 1.00 97.88 221 VAL A CA 1
ATOM 1632 C C . VAL A 1 221 ? -12.366 -22.631 -15.022 1.00 97.88 221 VAL A C 1
ATOM 1634 O O . VAL A 1 221 ? -12.729 -21.576 -14.492 1.00 97.88 221 VAL A O 1
ATOM 1637 N N . ARG A 1 222 ? -12.325 -22.765 -16.354 1.00 96.62 222 ARG A N 1
ATOM 1638 C CA . ARG A 1 222 ? -12.760 -21.722 -17.291 1.00 96.62 222 ARG A CA 1
ATOM 1639 C C . ARG A 1 222 ? -14.252 -21.425 -17.170 1.00 96.62 222 ARG A C 1
ATOM 1641 O O . ARG A 1 222 ? -14.594 -20.263 -16.962 1.00 96.62 222 ARG A O 1
ATOM 1648 N N . GLU A 1 223 ? -15.114 -22.433 -17.263 1.00 97.50 223 GLU A N 1
ATOM 1649 C CA . GLU A 1 223 ? -16.575 -22.266 -17.148 1.00 97.50 223 GLU A CA 1
ATOM 1650 C C . GLU A 1 223 ? -16.962 -21.694 -15.781 1.00 97.50 223 GLU A C 1
ATOM 1652 O O . GLU A 1 223 ? -17.776 -20.772 -15.685 1.00 97.50 223 GLU A O 1
ATOM 1657 N N . ALA A 1 224 ? -16.311 -22.178 -14.719 1.00 97.88 224 ALA A N 1
ATOM 1658 C CA . ALA A 1 224 ? -16.506 -21.676 -13.369 1.00 97.88 224 ALA A CA 1
ATOM 1659 C C . ALA A 1 224 ? -16.196 -20.172 -13.258 1.00 97.88 224 ALA A C 1
ATOM 1661 O O . ALA A 1 224 ? -16.937 -19.433 -12.625 1.00 97.88 224 ALA A O 1
ATOM 1662 N N . LEU A 1 225 ? -15.118 -19.677 -13.869 1.00 97.00 225 LEU A N 1
ATOM 1663 C CA . LEU A 1 225 ? -14.712 -18.270 -13.723 1.00 97.00 225 LEU A CA 1
ATOM 1664 C C . LEU A 1 225 ? -15.376 -17.314 -14.727 1.00 97.00 225 LEU A C 1
ATOM 1666 O O . LEU A 1 225 ? -15.476 -16.106 -14.466 1.00 97.00 225 LEU A O 1
ATOM 1670 N N . MET A 1 226 ? -15.786 -17.823 -15.887 1.00 95.88 226 MET A N 1
ATOM 1671 C CA . MET A 1 226 ? -16.384 -17.021 -16.955 1.00 95.88 226 MET A CA 1
ATOM 1672 C C . MET A 1 226 ? -17.901 -16.923 -16.802 1.00 95.88 226 MET A C 1
ATOM 1674 O O . MET A 1 226 ? -18.438 -15.810 -16.789 1.00 95.88 226 MET A O 1
ATOM 1678 N N . ASP A 1 227 ? -18.561 -18.064 -16.611 1.00 96.44 227 ASP A N 1
ATOM 1679 C CA . ASP A 1 227 ? -19.998 -18.192 -16.856 1.00 96.44 227 ASP A CA 1
ATOM 1680 C C . ASP A 1 227 ? -20.782 -18.474 -15.575 1.00 96.44 227 ASP A C 1
ATOM 1682 O O . ASP A 1 227 ? -21.932 -18.048 -15.433 1.00 96.44 227 ASP A O 1
ATOM 1686 N N . PHE A 1 228 ? -20.156 -19.134 -14.600 1.00 97.94 228 PHE A N 1
ATOM 1687 C CA . PHE A 1 228 ? -20.855 -19.555 -13.399 1.00 97.94 228 PHE A CA 1
ATOM 1688 C C . PHE A 1 228 ? -21.224 -18.386 -12.469 1.00 97.94 228 PHE A C 1
ATOM 1690 O O . PHE A 1 228 ? -20.428 -17.500 -12.120 1.00 97.94 228 PHE A O 1
ATOM 1697 N N . ARG A 1 229 ? -22.485 -18.406 -12.037 1.00 97.88 229 ARG A N 1
ATOM 1698 C CA . ARG A 1 229 ? -23.067 -17.481 -11.068 1.00 97.88 229 ARG A CA 1
ATOM 1699 C C . ARG A 1 229 ? -23.788 -18.276 -9.996 1.00 97.88 229 ARG A C 1
ATOM 1701 O O . ARG A 1 229 ? -24.341 -19.330 -10.278 1.00 97.88 229 ARG A O 1
ATOM 1708 N N . TYR A 1 230 ? -23.791 -17.743 -8.787 1.00 98.00 230 TYR A N 1
ATOM 1709 C CA . TYR A 1 230 ? -24.401 -18.362 -7.625 1.00 98.00 230 TYR A CA 1
ATOM 1710 C C . TYR A 1 230 ? -25.126 -17.308 -6.794 1.00 98.00 230 TYR A C 1
ATOM 1712 O O . TYR A 1 230 ? -24.776 -16.127 -6.807 1.00 98.00 230 TYR A O 1
ATOM 1720 N N . GLU A 1 231 ? -26.129 -17.750 -6.058 1.00 97.69 231 GLU A N 1
ATOM 1721 C CA . GLU A 1 231 ? -26.889 -16.920 -5.136 1.00 97.69 231 GLU A CA 1
ATOM 1722 C C . GLU A 1 231 ? -26.139 -16.824 -3.800 1.00 97.69 231 GLU A C 1
ATOM 1724 O O . GLU A 1 231 ? -25.735 -17.840 -3.227 1.00 97.69 231 GLU A O 1
ATOM 1729 N N . ASP A 1 232 ? -25.875 -15.610 -3.315 1.00 96.81 232 ASP A N 1
ATOM 1730 C CA . ASP A 1 232 ? -25.267 -15.425 -1.997 1.00 96.81 232 ASP A CA 1
ATOM 1731 C C . ASP A 1 232 ? -26.293 -15.598 -0.860 1.00 96.81 232 ASP A C 1
ATOM 1733 O O . ASP A 1 232 ? -27.481 -15.821 -1.078 1.00 96.81 232 ASP A O 1
ATOM 1737 N N . LYS A 1 233 ? -25.848 -15.472 0.396 1.00 96.38 233 LYS A N 1
ATOM 1738 C CA . LYS A 1 233 ? -26.736 -15.565 1.569 1.00 96.38 233 LYS A CA 1
ATOM 1739 C C . LYS A 1 233 ? -27.910 -14.564 1.535 1.00 96.38 233 LYS A C 1
ATOM 1741 O O . LYS A 1 233 ? -28.899 -14.774 2.228 1.00 96.38 233 LYS A O 1
ATOM 1746 N N . GLY A 1 234 ? -27.777 -13.458 0.806 1.00 95.88 234 GLY A N 1
ATOM 1747 C CA . GLY A 1 234 ? -28.794 -12.419 0.673 1.00 95.88 234 GLY A CA 1
ATOM 1748 C C . GLY A 1 234 ? -29.699 -12.583 -0.547 1.00 95.88 234 GLY A C 1
ATOM 1749 O O . GLY A 1 234 ? -30.455 -11.660 -0.832 1.00 95.88 234 GLY A O 1
ATOM 1750 N N . GLY A 1 235 ? -29.608 -13.695 -1.281 1.00 96.62 235 GLY A N 1
ATOM 1751 C CA . GLY A 1 235 ? -30.372 -13.894 -2.512 1.00 96.62 235 GLY A CA 1
ATOM 1752 C C . GLY A 1 235 ? -29.792 -13.165 -3.728 1.00 96.62 235 GLY A C 1
ATOM 1753 O O . GLY A 1 235 ? -30.412 -13.108 -4.788 1.00 96.62 235 GLY A O 1
ATOM 1754 N N . ILE A 1 236 ? -28.610 -12.551 -3.598 1.00 95.94 236 ILE A N 1
ATOM 1755 C CA . ILE A 1 236 ? -28.027 -11.743 -4.668 1.00 95.94 236 ILE A CA 1
ATOM 1756 C C . ILE A 1 236 ? -27.178 -12.644 -5.558 1.00 95.94 236 ILE A C 1
ATOM 1758 O O . ILE A 1 236 ? -26.226 -13.280 -5.099 1.00 95.94 236 ILE A O 1
ATOM 1762 N N . MET A 1 237 ? -27.479 -12.639 -6.857 1.00 97.19 237 MET A N 1
ATOM 1763 C CA . MET A 1 237 ? -26.685 -13.339 -7.862 1.00 97.19 237 MET A CA 1
ATOM 1764 C C . MET A 1 237 ? -25.291 -12.720 -7.977 1.00 97.19 237 MET A C 1
ATOM 1766 O O . MET A 1 237 ? -25.109 -11.601 -8.463 1.00 97.19 237 MET A O 1
ATOM 1770 N N . ARG A 1 238 ? -24.281 -13.476 -7.555 1.00 97.06 238 ARG A N 1
ATOM 1771 C CA . ARG A 1 238 ? -22.867 -13.148 -7.715 1.00 97.06 238 ARG A CA 1
ATOM 1772 C C . ARG A 1 238 ? -22.252 -14.036 -8.766 1.00 97.06 238 ARG A C 1
ATOM 1774 O O . ARG A 1 238 ? -22.681 -15.157 -8.999 1.00 97.06 238 ARG A O 1
ATOM 1781 N N . SER A 1 239 ? -21.213 -13.536 -9.408 1.00 97.06 239 SER A N 1
ATOM 1782 C CA . SER A 1 239 ? -20.427 -14.373 -10.299 1.00 97.06 239 SER A CA 1
ATOM 1783 C C . SER A 1 239 ? -19.230 -14.940 -9.572 1.00 97.06 239 SER A C 1
ATOM 1785 O O . SER A 1 239 ? -18.605 -14.239 -8.777 1.00 97.06 239 SER A O 1
ATOM 1787 N N . TYR A 1 240 ? -18.903 -16.181 -9.892 1.00 98.00 240 TYR A N 1
ATOM 1788 C CA . TYR A 1 240 ? -17.798 -16.882 -9.270 1.00 98.00 240 TYR A CA 1
ATOM 1789 C C . TYR A 1 240 ? -16.464 -16.307 -9.748 1.00 98.00 240 TYR A C 1
ATOM 1791 O O . TYR A 1 240 ? -16.226 -16.144 -10.947 1.00 98.00 240 TYR A O 1
ATOM 1799 N N . GLY A 1 241 ? -15.628 -15.886 -8.799 1.00 97.06 241 GLY A N 1
ATOM 1800 C CA . GLY A 1 241 ? -14.353 -15.239 -9.080 1.00 97.06 241 GLY A CA 1
ATOM 1801 C C . GLY A 1 241 ? -13.157 -16.095 -8.683 1.00 97.06 241 GLY A C 1
ATOM 1802 O O . GLY A 1 241 ? -13.261 -17.089 -7.970 1.00 97.06 241 GLY A O 1
ATOM 1803 N N . SER A 1 242 ? -11.961 -15.640 -9.060 1.00 96.62 242 SER A N 1
ATOM 1804 C CA . SER A 1 242 ? -10.705 -16.302 -8.679 1.00 96.62 242 SER A CA 1
ATOM 1805 C C . SER A 1 242 ? -10.494 -16.393 -7.164 1.00 96.62 242 SER A C 1
ATOM 1807 O O . SER A 1 242 ? -9.750 -17.246 -6.689 1.00 96.62 242 SER A O 1
ATOM 1809 N N . SER A 1 243 ? -11.097 -15.475 -6.404 1.00 96.56 243 SER A N 1
ATOM 1810 C CA . SER A 1 243 ? -11.036 -15.477 -4.941 1.00 96.56 243 SER A CA 1
ATOM 1811 C C . SER A 1 243 ? -11.883 -16.595 -4.337 1.00 96.56 243 SER A C 1
ATOM 1813 O O . SER A 1 243 ? -11.462 -17.178 -3.342 1.00 96.56 243 SER A O 1
ATOM 1815 N N . ASP A 1 244 ? -13.034 -16.901 -4.943 1.00 97.81 244 ASP A N 1
ATOM 1816 C CA . ASP A 1 244 ? -13.904 -17.996 -4.515 1.00 97.81 244 ASP A CA 1
ATOM 1817 C C . ASP A 1 244 ? -13.240 -19.344 -4.797 1.00 97.81 244 ASP A C 1
ATOM 1819 O O . ASP A 1 244 ? -13.118 -20.147 -3.880 1.00 97.81 244 ASP A O 1
ATOM 1823 N N . LEU A 1 245 ? -12.682 -19.520 -6.003 1.00 97.88 245 LEU A N 1
ATOM 1824 C CA . LEU A 1 245 ? -11.927 -20.721 -6.386 1.00 97.88 245 LEU A CA 1
ATOM 1825 C C . LEU A 1 245 ? -10.799 -21.034 -5.394 1.00 97.88 245 LEU A C 1
ATOM 1827 O O . LEU A 1 245 ? -10.722 -22.133 -4.853 1.00 97.88 245 LEU A O 1
ATOM 1831 N N . LYS A 1 246 ? -9.956 -20.036 -5.092 1.00 97.00 246 LYS A N 1
ATOM 1832 C CA . LYS A 1 246 ? -8.858 -20.185 -4.123 1.00 97.00 246 LYS A CA 1
ATOM 1833 C C . LYS A 1 246 ? -9.352 -20.481 -2.712 1.00 97.00 246 LYS A C 1
ATOM 1835 O O . LYS A 1 246 ? -8.655 -21.145 -1.952 1.00 97.00 246 LYS A O 1
ATOM 1840 N N . TYR A 1 247 ? -10.495 -19.924 -2.319 1.00 97.38 247 TYR A N 1
ATOM 1841 C CA . TYR A 1 247 ? -11.067 -20.175 -1.002 1.00 97.38 247 TYR A CA 1
ATOM 1842 C C . TYR A 1 247 ? -11.597 -21.608 -0.905 1.00 97.38 247 TYR A C 1
ATOM 1844 O O . TYR A 1 247 ? -11.231 -22.319 0.031 1.00 97.38 247 TYR A O 1
ATOM 1852 N N . ASP A 1 248 ? -12.393 -22.037 -1.883 1.00 97.81 248 ASP A N 1
ATOM 1853 C CA . ASP A 1 248 ? -13.027 -23.354 -1.899 1.00 97.81 248 ASP A CA 1
ATOM 1854 C C . ASP A 1 248 ? -11.974 -24.472 -1.992 1.00 97.81 248 ASP A C 1
ATOM 1856 O O . ASP A 1 248 ? -12.060 -25.454 -1.252 1.00 97.81 248 ASP A O 1
ATOM 1860 N N . GLU A 1 249 ? -10.928 -24.293 -2.805 1.00 97.38 249 GLU A N 1
ATOM 1861 C CA . GLU A 1 249 ? -9.792 -25.221 -2.872 1.00 97.38 249 GLU A CA 1
ATOM 1862 C C . GLU A 1 249 ? -9.001 -25.247 -1.552 1.00 97.38 249 GLU A C 1
ATOM 1864 O O . GLU A 1 249 ? -8.721 -26.311 -1.000 1.00 97.38 249 GLU A O 1
ATOM 1869 N N . LYS A 1 250 ? -8.685 -24.078 -0.974 1.00 96.56 250 LYS A N 1
ATOM 1870 C CA . LYS A 1 250 ? -7.907 -23.986 0.274 1.00 96.56 250 LYS A CA 1
ATOM 1871 C C . LYS A 1 250 ? -8.621 -24.616 1.470 1.00 96.56 250 LYS A C 1
ATOM 1873 O O . LYS A 1 250 ? -7.964 -25.179 2.346 1.00 96.56 250 LYS A O 1
ATOM 1878 N N . VAL A 1 251 ? -9.945 -24.489 1.545 1.00 96.44 251 VAL A N 1
ATOM 1879 C CA . VAL A 1 251 ? -10.767 -25.144 2.580 1.00 96.44 251 VAL A CA 1
ATOM 1880 C C . VAL A 1 251 ? -10.947 -26.642 2.267 1.00 96.44 251 VAL A C 1
ATOM 1882 O O . VAL A 1 251 ? -11.236 -27.445 3.159 1.00 96.44 251 VAL A O 1
ATOM 1885 N N . GLY A 1 252 ? -10.687 -27.043 1.021 1.00 96.69 252 GLY A N 1
ATOM 1886 C CA . GLY A 1 252 ? -10.822 -28.407 0.527 1.00 96.69 252 GLY A CA 1
ATOM 1887 C C . GLY A 1 252 ? -12.274 -28.796 0.278 1.00 96.69 252 GLY A C 1
ATOM 1888 O O . GLY A 1 252 ? -12.624 -29.947 0.503 1.00 96.69 252 GLY A O 1
ATOM 1889 N N . LEU A 1 253 ? -13.118 -27.834 -0.101 1.00 97.69 253 LEU A N 1
ATOM 1890 C CA . LEU A 1 253 ? -14.506 -28.061 -0.524 1.00 97.69 253 LEU A CA 1
ATOM 1891 C C . LEU A 1 253 ? -14.587 -28.523 -1.973 1.00 97.69 253 LEU A C 1
ATOM 1893 O O . LEU A 1 253 ? -15.525 -29.225 -2.345 1.00 97.69 253 LEU A O 1
ATOM 1897 N N . ILE A 1 254 ? -13.606 -28.108 -2.768 1.00 98.12 254 ILE A N 1
ATOM 1898 C CA . ILE A 1 254 ? -13.375 -28.574 -4.126 1.00 98.12 254 ILE A CA 1
ATOM 1899 C C . ILE A 1 254 ? -11.906 -28.966 -4.263 1.00 98.12 254 ILE A C 1
ATOM 1901 O O . ILE A 1 254 ? -11.049 -28.447 -3.542 1.00 98.12 254 ILE A O 1
ATOM 1905 N N . TRP A 1 255 ? -11.608 -29.851 -5.200 1.00 97.31 255 TRP A N 1
ATOM 1906 C CA . TRP A 1 255 ? -10.251 -30.089 -5.672 1.00 97.31 255 TRP A CA 1
ATOM 1907 C C . TRP A 1 255 ? -10.213 -29.975 -7.194 1.00 97.31 255 TRP A C 1
ATOM 1909 O O . TRP A 1 255 ? -11.237 -30.099 -7.864 1.00 97.31 255 TRP A O 1
ATOM 1919 N N . VAL A 1 256 ? -9.036 -29.663 -7.728 1.00 97.62 256 VAL A N 1
ATOM 1920 C CA . VAL A 1 256 ? -8.839 -29.377 -9.151 1.00 97.62 256 VAL A CA 1
ATOM 1921 C C . VAL A 1 256 ? -8.110 -30.558 -9.791 1.00 97.62 256 VAL A C 1
ATOM 1923 O O . VAL A 1 256 ? -6.992 -30.882 -9.380 1.00 97.62 256 VAL A O 1
ATOM 1926 N N . GLN A 1 257 ? -8.736 -31.202 -10.776 1.00 97.19 257 GLN A N 1
ATOM 1927 C CA . GLN A 1 257 ? -8.152 -32.292 -11.554 1.00 97.19 257 GLN A CA 1
ATOM 1928 C C . GLN A 1 257 ? -7.572 -31.759 -12.863 1.00 97.19 257 GLN A C 1
ATOM 1930 O O . GLN A 1 257 ? -8.302 -31.281 -13.731 1.00 97.19 257 GLN A O 1
ATOM 1935 N N . SER A 1 258 ? -6.254 -31.866 -13.026 1.00 93.81 258 SER A N 1
ATOM 1936 C CA . SER A 1 258 ? -5.595 -31.525 -14.288 1.00 93.81 258 SER A CA 1
ATOM 1937 C C . SER A 1 258 ? -5.930 -32.559 -15.381 1.00 93.81 258 SER A C 1
ATOM 1939 O O . SER A 1 258 ? -5.955 -33.756 -15.093 1.00 93.81 258 SER A O 1
ATOM 1941 N N . PRO A 1 259 ? -6.155 -32.134 -16.639 1.00 82.44 259 PRO A N 1
ATOM 1942 C CA . PRO A 1 259 ? -6.601 -33.019 -17.723 1.00 82.44 259 PRO A CA 1
ATOM 1943 C C . PRO A 1 259 ? -5.503 -33.942 -18.265 1.00 82.44 259 PRO A C 1
ATOM 1945 O O . PRO A 1 259 ? -5.793 -34.976 -18.862 1.00 82.44 259 PRO A O 1
ATOM 1948 N N . ALA A 1 260 ? -4.232 -33.625 -18.019 1.00 75.69 260 ALA A N 1
ATOM 1949 C CA . ALA A 1 260 ? -3.173 -34.619 -18.078 1.00 75.69 260 ALA A CA 1
ATOM 1950 C C . ALA A 1 260 ? -3.184 -35.346 -16.734 1.00 75.69 260 ALA A C 1
ATOM 1952 O O . ALA A 1 260 ? -3.001 -34.679 -15.721 1.00 75.69 260 ALA A O 1
ATOM 1953 N N . GLY A 1 261 ? -3.370 -36.670 -16.714 1.00 58.22 261 GLY A N 1
ATOM 1954 C CA . GLY A 1 261 ? -3.439 -37.525 -15.512 1.00 58.22 261 GLY A CA 1
ATOM 1955 C C . GLY A 1 261 ? -2.225 -37.503 -14.560 1.00 58.22 261 GLY A C 1
ATOM 1956 O O . GLY A 1 261 ? -2.003 -38.451 -13.815 1.00 58.22 261 GLY A O 1
ATOM 1957 N N . ALA A 1 262 ? -1.427 -36.439 -14.565 1.00 51.66 262 ALA A N 1
ATOM 1958 C CA . ALA A 1 262 ? -0.563 -36.023 -13.480 1.00 51.66 262 ALA A CA 1
ATOM 1959 C C . ALA A 1 262 ? -1.424 -35.449 -12.337 1.00 51.66 262 ALA A C 1
ATOM 1961 O O . ALA A 1 262 ? -1.721 -34.253 -12.285 1.00 51.66 262 ALA A O 1
ATOM 1962 N N . ASN A 1 263 ? -1.829 -36.318 -11.411 1.00 50.66 263 ASN A N 1
ATOM 1963 C CA . ASN A 1 263 ? -2.480 -35.930 -10.160 1.00 50.66 263 ASN A CA 1
ATOM 1964 C C . ASN A 1 263 ? -1.559 -35.013 -9.331 1.00 50.66 263 ASN A C 1
ATOM 1966 O O . ASN A 1 263 ? -0.720 -35.477 -8.564 1.00 50.66 263 ASN A O 1
ATOM 1970 N N . LEU A 1 264 ? -1.727 -33.693 -9.464 1.00 54.19 264 LEU A N 1
ATOM 1971 C CA . LEU A 1 264 ? -0.990 -32.678 -8.696 1.00 54.19 264 LEU A CA 1
ATOM 1972 C C . LEU A 1 264 ? -1.482 -32.532 -7.239 1.00 54.19 264 LEU A C 1
ATOM 1974 O O . LEU A 1 264 ? -0.840 -31.836 -6.455 1.00 54.19 264 LEU A O 1
ATOM 1978 N N . SER A 1 265 ? -2.580 -33.190 -6.844 1.00 55.53 265 SER A N 1
ATOM 1979 C CA . SER A 1 265 ? -3.221 -33.000 -5.528 1.00 55.53 265 SER A CA 1
ATOM 1980 C C . SER A 1 265 ? -3.461 -34.277 -4.698 1.00 55.53 265 SER A C 1
ATOM 1982 O O . SER A 1 265 ? -3.816 -34.169 -3.522 1.00 55.53 265 SER A O 1
ATOM 1984 N N . GLU A 1 266 ? -3.190 -35.485 -5.217 1.00 46.59 266 GLU A N 1
ATOM 1985 C CA . GLU A 1 266 ? -3.417 -36.738 -4.461 1.00 46.59 266 GLU A CA 1
ATOM 1986 C C . GLU A 1 266 ? -2.427 -36.983 -3.311 1.00 46.59 266 GLU A C 1
ATOM 1988 O O . GLU A 1 266 ? -2.736 -37.730 -2.379 1.00 46.59 266 GLU A O 1
ATOM 1993 N N . SER A 1 267 ? -1.276 -36.306 -3.292 1.00 43.97 267 SER A N 1
ATOM 1994 C CA . SER A 1 267 ? -0.243 -36.499 -2.262 1.00 43.97 267 SER A CA 1
ATOM 1995 C C . SER A 1 267 ? -0.637 -36.006 -0.859 1.00 43.97 267 SER A C 1
ATOM 1997 O O . SER A 1 267 ? 0.118 -36.206 0.091 1.00 43.97 267 SER A O 1
ATOM 1999 N N . ARG A 1 268 ? -1.829 -35.410 -0.684 1.00 48.31 268 ARG A N 1
ATOM 2000 C CA . ARG A 1 268 ? -2.306 -34.907 0.618 1.00 48.31 268 ARG A CA 1
ATOM 2001 C C . ARG A 1 268 ? -3.575 -35.581 1.155 1.00 48.31 268 ARG A C 1
ATOM 2003 O O . ARG A 1 268 ? -3.800 -35.517 2.361 1.00 48.31 268 ARG A O 1
ATOM 2010 N N . ALA A 1 269 ? -4.372 -36.247 0.315 1.00 44.44 269 ALA A N 1
ATOM 2011 C CA . ALA A 1 269 ? -5.613 -36.911 0.742 1.00 44.44 269 ALA A CA 1
ATOM 2012 C C . ALA A 1 269 ? -5.401 -38.375 1.181 1.00 44.44 269 ALA A C 1
ATOM 2014 O O . ALA A 1 269 ? -6.084 -38.856 2.081 1.00 44.44 269 ALA A O 1
ATOM 2015 N N . GLN A 1 270 ? -4.407 -39.076 0.624 1.00 44.16 270 GLN A N 1
ATOM 2016 C CA . GLN A 1 270 ? -4.195 -40.506 0.905 1.00 44.16 270 GLN A CA 1
ATOM 2017 C C . GLN A 1 270 ? -3.423 -40.798 2.212 1.00 44.16 270 GLN A C 1
ATOM 2019 O O . GLN A 1 270 ? -3.342 -41.948 2.641 1.00 44.16 270 GLN A O 1
ATOM 2024 N N . ALA A 1 271 ? -2.914 -39.775 2.909 1.00 39.84 271 ALA A N 1
ATOM 2025 C CA . ALA A 1 271 ? -2.193 -39.940 4.178 1.00 39.84 271 ALA A CA 1
ATOM 2026 C C . ALA A 1 271 ? -3.102 -40.191 5.406 1.00 39.84 271 ALA A C 1
ATOM 2028 O O . ALA A 1 271 ? -2.591 -40.375 6.509 1.00 39.84 271 ALA A O 1
ATOM 2029 N N . ALA A 1 272 ? -4.432 -40.219 5.243 1.00 44.81 272 ALA A N 1
ATOM 2030 C CA . ALA A 1 272 ? -5.378 -40.397 6.352 1.00 44.81 272 ALA A CA 1
ATOM 2031 C C . ALA A 1 272 ? -5.849 -41.850 6.590 1.00 44.81 272 ALA A C 1
ATOM 2033 O O . ALA A 1 272 ? -6.424 -42.115 7.640 1.00 44.81 272 ALA A O 1
ATOM 2034 N N . ASN A 1 273 ? -5.582 -42.806 5.684 1.00 45.16 273 ASN A N 1
ATOM 2035 C CA . ASN A 1 273 ? -6.200 -44.147 5.728 1.00 45.16 273 ASN A CA 1
ATOM 2036 C C . ASN A 1 273 ? -5.213 -45.335 5.677 1.00 45.16 273 ASN A C 1
ATOM 2038 O O . ASN A 1 273 ? -5.444 -46.314 4.969 1.00 45.16 273 ASN A O 1
ATOM 2042 N N . LYS A 1 274 ? -4.127 -45.312 6.462 1.00 37.59 274 LYS A N 1
ATOM 2043 C CA . LYS A 1 274 ? -3.349 -46.532 6.774 1.00 37.59 274 LYS A CA 1
ATOM 2044 C C . LYS A 1 274 ? -2.912 -46.568 8.242 1.00 37.59 274 LYS A C 1
ATOM 2046 O O . LYS A 1 274 ? -1.844 -46.079 8.591 1.00 37.59 274 LYS A O 1
ATOM 2051 N N . ALA A 1 275 ? -3.720 -47.209 9.085 1.00 34.41 275 ALA A N 1
ATOM 2052 C CA . ALA A 1 275 ? -3.300 -47.737 10.384 1.00 34.41 275 ALA A CA 1
ATOM 2053 C C . ALA A 1 275 ? -3.472 -49.273 10.375 1.00 34.41 275 ALA A C 1
ATOM 2055 O O . ALA A 1 275 ? -4.490 -49.751 9.869 1.00 34.41 275 ALA A O 1
ATOM 2056 N N . PRO A 1 276 ? -2.500 -50.063 10.872 1.00 39.91 276 PRO A N 1
ATOM 2057 C CA . PRO A 1 276 ? -2.584 -51.523 10.870 1.00 39.91 276 PRO A CA 1
ATOM 2058 C C . PRO A 1 276 ? -3.425 -52.066 12.048 1.00 39.91 276 PRO A C 1
ATOM 2060 O O . PRO A 1 276 ? -3.535 -51.398 13.078 1.00 39.91 276 PRO A O 1
ATOM 2063 N N . PRO A 1 277 ? -3.993 -53.286 11.936 1.00 51.66 277 PRO A N 1
ATOM 2064 C CA . PRO A 1 277 ? -4.839 -53.877 12.968 1.00 51.66 277 PRO A CA 1
ATOM 2065 C C . PRO A 1 277 ? -4.036 -54.698 13.994 1.00 51.66 277 PRO A C 1
ATOM 2067 O O . PRO A 1 277 ? -3.118 -55.439 13.647 1.00 51.66 277 PRO A O 1
ATOM 2070 N N . GLY A 1 278 ? -4.445 -54.628 15.263 1.00 34.62 278 GLY A N 1
ATOM 2071 C CA . GLY A 1 278 ? -4.014 -55.517 16.355 1.00 34.62 278 GLY A CA 1
ATOM 2072 C C . GLY A 1 278 ? -4.003 -54.778 17.700 1.00 34.62 278 GLY A C 1
ATOM 2073 O O . GLY A 1 278 ? -3.584 -53.634 17.749 1.00 34.62 278 GLY A O 1
ATOM 2074 N N . LYS A 1 279 ? -4.437 -55.313 18.844 1.00 34.34 279 LYS A N 1
ATOM 2075 C CA . LYS A 1 279 ? -4.818 -56.668 19.261 1.00 34.34 279 LYS A CA 1
ATOM 2076 C C . LYS A 1 279 ? -5.776 -56.581 20.464 1.00 34.34 279 LYS A C 1
ATOM 2078 O O . LYS A 1 279 ? -5.823 -55.587 21.179 1.00 34.34 279 LYS A O 1
ATOM 2083 N N . VAL A 1 280 ? -6.495 -57.680 20.650 1.00 39.88 280 VAL A N 1
ATOM 2084 C CA . VAL A 1 280 ? -7.487 -58.027 21.678 1.00 39.88 280 VAL A CA 1
ATOM 2085 C C . VAL A 1 280 ? -6.834 -58.343 23.040 1.00 39.88 280 VAL A C 1
ATOM 2087 O O . VAL A 1 280 ? -5.813 -59.024 23.042 1.00 39.88 280 VAL A O 1
ATOM 2090 N N . ALA A 1 281 ? -7.445 -57.909 24.158 1.00 32.72 281 ALA A N 1
ATOM 2091 C CA . ALA A 1 281 ? -7.634 -58.634 25.445 1.00 32.72 281 ALA A CA 1
ATOM 2092 C C . ALA A 1 281 ? -8.219 -57.661 26.511 1.00 32.72 281 ALA A C 1
ATOM 2094 O O . ALA A 1 281 ? -7.613 -56.629 26.769 1.00 32.72 281 ALA A O 1
ATOM 2095 N N . THR A 1 282 ? -9.472 -57.759 26.982 1.00 34.50 282 THR A N 1
ATOM 2096 C CA . THR A 1 282 ? -10.113 -58.707 27.936 1.00 34.50 282 THR A CA 1
ATOM 2097 C C . THR A 1 282 ? -10.013 -58.282 29.418 1.00 34.50 282 THR A C 1
ATOM 2099 O O . THR A 1 282 ? -8.972 -58.474 30.027 1.00 34.50 282 THR A O 1
ATOM 2102 N N . SER A 1 283 ? -11.150 -57.775 29.947 1.00 37.66 283 SER A N 1
ATOM 2103 C CA . SER A 1 283 ? -11.752 -57.861 31.314 1.00 37.66 283 SER A CA 1
ATOM 2104 C C . SER A 1 283 ? -10.892 -57.570 32.569 1.00 37.66 283 SER A C 1
ATOM 2106 O O . SER A 1 283 ? -9.731 -57.931 32.624 1.00 37.66 283 SER A O 1
ATOM 2108 N N . VAL A 1 284 ? -11.390 -56.969 33.662 1.00 31.38 284 VAL A N 1
ATOM 2109 C CA . VAL A 1 284 ? -12.425 -57.474 34.597 1.00 31.38 284 VAL A CA 1
ATOM 2110 C C . VAL A 1 284 ? -12.874 -56.333 35.550 1.00 31.38 284 VAL A C 1
ATOM 2112 O O . VAL A 1 284 ? -12.022 -55.581 36.002 1.00 31.38 284 VAL A O 1
ATOM 2115 N N . ALA A 1 285 ? -14.198 -56.260 35.808 1.00 32.34 285 ALA A N 1
ATOM 2116 C CA . ALA A 1 285 ? -14.985 -55.887 37.020 1.00 32.34 285 ALA A CA 1
ATOM 2117 C C . ALA A 1 285 ? -14.451 -54.849 38.047 1.00 32.34 285 ALA A C 1
ATOM 2119 O O . ALA A 1 285 ? -13.263 -54.736 38.282 1.00 32.34 285 ALA A O 1
ATOM 2120 N N . ALA A 1 286 ? -15.219 -54.153 38.888 1.00 33.62 286 ALA A N 1
ATOM 2121 C CA . ALA A 1 286 ? -16.624 -53.792 39.119 1.00 33.62 286 ALA A CA 1
ATOM 2122 C C . ALA A 1 286 ? -16.609 -53.062 40.489 1.00 33.62 286 ALA A C 1
ATOM 2124 O O . ALA A 1 286 ? -15.849 -53.494 41.349 1.00 33.62 286 ALA A O 1
ATOM 2125 N N . ALA A 1 287 ? -17.431 -52.021 40.716 1.00 32.53 287 ALA A N 1
ATOM 2126 C CA . ALA A 1 287 ? -18.107 -51.724 42.006 1.00 32.53 287 ALA A CA 1
ATOM 2127 C C . ALA A 1 287 ? -18.685 -50.288 42.088 1.00 32.53 287 ALA A C 1
ATOM 2129 O O . ALA A 1 287 ? -17.991 -49.316 42.354 1.00 32.53 287 ALA A O 1
ATOM 2130 N N . SER A 1 288 ? -19.999 -50.194 41.873 1.00 36.19 288 SER A N 1
ATOM 2131 C CA . SER A 1 288 ? -21.040 -49.635 42.758 1.00 36.19 288 SER A CA 1
ATOM 2132 C C . SER A 1 288 ? -20.779 -48.513 43.795 1.00 36.19 288 SER A C 1
ATOM 2134 O O . SER A 1 288 ? -20.046 -48.692 44.759 1.00 36.19 288 SER A O 1
ATOM 2136 N N . ARG A 1 289 ? -21.702 -47.526 43.721 1.00 33.53 289 ARG A N 1
ATOM 2137 C CA . ARG A 1 289 ? -22.432 -46.780 44.790 1.00 33.53 289 ARG A CA 1
ATOM 2138 C C . ARG A 1 289 ? -21.722 -45.650 45.566 1.00 33.53 289 ARG A C 1
ATOM 2140 O O . ARG A 1 289 ? -20.921 -45.922 46.447 1.00 33.53 289 ARG A O 1
ATOM 2147 N N . LYS A 1 290 ? -22.265 -44.421 45.471 1.00 34.12 290 LYS A N 1
ATOM 2148 C CA . LYS A 1 290 ? -23.181 -43.834 46.489 1.00 34.12 290 LYS A CA 1
ATOM 2149 C C . LYS A 1 290 ? -23.769 -42.479 46.054 1.00 34.12 290 LYS A C 1
ATOM 2151 O O . LYS A 1 290 ? -23.143 -41.713 45.336 1.00 34.12 290 LYS A O 1
ATOM 2156 N N . VAL A 1 291 ? -24.997 -42.236 46.508 1.00 35.75 291 VAL A N 1
ATOM 2157 C CA . VAL A 1 291 ? -25.914 -41.128 46.196 1.00 35.75 291 VAL A CA 1
ATOM 2158 C C . VAL A 1 291 ? -26.231 -40.348 47.487 1.00 35.75 291 VAL A C 1
ATOM 2160 O O . VAL A 1 291 ? -26.388 -40.991 48.524 1.00 35.75 291 VAL A O 1
ATOM 2163 N N . LYS A 1 292 ? -26.435 -39.018 47.342 1.00 35.38 292 LYS A N 1
ATOM 2164 C CA . LYS A 1 292 ? -27.107 -38.012 48.225 1.00 35.38 292 LYS A CA 1
ATOM 2165 C C . LYS A 1 292 ? -26.436 -37.607 49.557 1.00 35.38 292 LYS A C 1
ATOM 2167 O O . LYS A 1 292 ? -25.565 -38.347 50.006 1.00 35.38 292 LYS A O 1
ATOM 2172 N N . PRO A 1 293 ? -26.854 -36.489 50.222 1.00 47.66 293 PRO A N 1
ATOM 2173 C CA . PRO A 1 293 ? -27.965 -35.522 49.967 1.00 47.66 293 PRO A CA 1
ATOM 2174 C C . PRO A 1 293 ? -27.470 -34.046 49.840 1.00 47.66 293 PRO A C 1
ATOM 2176 O O . PRO A 1 293 ? -26.302 -33.787 50.084 1.00 47.66 293 PRO A O 1
ATOM 2179 N N . GLN A 1 294 ? -28.146 -33.036 49.269 1.00 36.50 294 GLN A N 1
ATOM 2180 C CA . GLN A 1 294 ? -29.471 -32.408 49.453 1.00 36.50 294 GLN A CA 1
ATOM 2181 C C . GLN A 1 294 ? -29.704 -31.825 50.859 1.00 36.50 294 GLN A C 1
ATOM 2183 O O . GLN A 1 294 ? -30.163 -32.547 51.731 1.00 36.50 294 GLN A O 1
ATOM 2188 N N . ASP A 1 295 ? -29.458 -30.519 51.026 1.00 35.25 295 ASP A N 1
ATOM 2189 C CA . ASP A 1 295 ? -29.971 -29.734 52.154 1.00 35.25 295 ASP A CA 1
ATOM 2190 C C . ASP A 1 295 ? -30.462 -28.348 51.706 1.00 35.25 295 ASP A C 1
ATOM 2192 O O . ASP A 1 295 ? -29.909 -27.740 50.784 1.00 35.25 295 ASP A O 1
ATOM 2196 N N . GLN A 1 296 ? -31.571 -27.942 52.324 1.00 41.44 296 GLN A N 1
ATOM 2197 C CA . GLN A 1 296 ? -32.390 -26.745 52.099 1.00 41.44 296 GLN A CA 1
ATOM 2198 C C . GLN A 1 296 ? -32.093 -25.657 53.163 1.00 41.44 296 GLN A C 1
ATOM 2200 O O . GLN A 1 296 ? -31.162 -25.825 53.941 1.00 41.44 296 GLN A O 1
ATOM 2205 N N . PHE A 1 297 ? -32.951 -24.620 53.206 1.00 34.44 297 PHE A N 1
ATOM 2206 C CA . PHE A 1 297 ? -33.060 -23.430 54.088 1.00 34.44 297 PHE A CA 1
ATOM 2207 C C . PHE A 1 297 ? -32.553 -22.115 53.453 1.00 34.44 297 PHE A C 1
ATOM 2209 O O . PHE A 1 297 ? -31.374 -21.993 53.137 1.00 34.44 297 PHE A O 1
ATOM 2216 N N . GLU A 1 298 ? -33.462 -21.246 52.958 1.00 37.06 298 GLU A N 1
ATOM 2217 C CA . GLU A 1 298 ? -34.198 -20.142 53.660 1.00 37.06 298 GLU A CA 1
ATOM 2218 C C . GLU A 1 298 ? -33.301 -18.884 53.803 1.00 37.06 298 GLU A C 1
ATOM 2220 O O . GLU A 1 298 ? -32.106 -19.020 54.009 1.00 37.06 298 GLU A O 1
ATOM 2225 N N . ASP A 1 299 ? -33.694 -17.611 53.692 1.00 36.41 299 ASP A N 1
ATOM 2226 C CA . ASP A 1 299 ? -34.931 -16.889 53.382 1.00 36.41 299 ASP A CA 1
ATOM 2227 C C . ASP A 1 299 ? -34.551 -15.415 53.025 1.00 36.41 299 ASP A C 1
ATOM 2229 O O . ASP A 1 299 ? -33.406 -14.992 53.195 1.00 36.41 299 ASP A O 1
ATOM 2233 N N . LYS A 1 300 ? -35.508 -14.636 52.503 1.00 36.16 300 LYS A N 1
ATOM 2234 C CA . LYS A 1 300 ? -35.471 -13.190 52.103 1.00 36.16 300 LYS A CA 1
ATOM 2235 C C . LYS A 1 300 ? -35.210 -12.207 53.288 1.00 36.16 300 LYS A C 1
ATOM 2237 O O . LYS A 1 300 ? -35.275 -12.690 54.411 1.00 36.16 300 LYS A O 1
ATOM 2242 N N . PRO A 1 301 ? -34.995 -10.856 53.134 1.00 46.94 301 PRO A N 1
ATOM 2243 C CA . PRO A 1 301 ? -35.733 -9.881 52.275 1.00 46.94 301 PRO A CA 1
ATOM 2244 C C . PRO A 1 301 ? -34.865 -8.787 51.575 1.00 46.94 301 PRO A C 1
ATOM 2246 O O . PRO A 1 301 ? -33.748 -8.500 51.975 1.00 46.94 301 PRO A O 1
ATOM 2249 N N . LYS A 1 302 ? -35.201 -8.254 50.387 1.00 37.25 302 LYS A N 1
ATOM 2250 C CA . LYS A 1 302 ? -36.192 -7.210 50.011 1.00 37.25 302 LYS A CA 1
ATOM 2251 C C . LYS A 1 302 ? -36.002 -5.848 50.724 1.00 37.25 302 LYS A C 1
ATOM 2253 O O . LYS A 1 302 ? -36.570 -5.632 51.784 1.00 37.25 302 LYS A O 1
ATOM 2258 N N . ILE A 1 303 ? -35.283 -4.921 50.078 1.00 37.50 303 ILE A N 1
ATOM 2259 C CA . ILE A 1 303 ? -35.305 -3.470 50.354 1.00 37.50 303 ILE A CA 1
ATOM 2260 C C . ILE A 1 303 ? -35.655 -2.752 49.040 1.00 37.50 303 ILE A C 1
ATOM 2262 O O . ILE A 1 303 ? -35.115 -3.081 47.983 1.00 37.50 303 ILE A O 1
ATOM 2266 N N . GLN A 1 304 ? -36.638 -1.858 49.124 1.00 42.91 304 GLN A N 1
ATOM 2267 C CA . GLN A 1 304 ? -37.187 -1.005 48.065 1.00 42.91 304 GLN A CA 1
ATOM 2268 C C . GLN A 1 304 ? -36.525 0.394 48.081 1.00 42.91 304 GLN A C 1
ATOM 2270 O O . GLN A 1 304 ? -35.770 0.672 49.009 1.00 42.91 304 GLN A O 1
ATOM 2275 N N . PRO A 1 305 ? -36.740 1.230 47.043 1.00 49.66 305 PRO A N 1
ATOM 2276 C CA . PRO A 1 305 ? -35.971 2.448 46.786 1.00 49.66 305 PRO A CA 1
ATOM 2277 C C . PRO A 1 305 ? -36.570 3.679 47.477 1.00 49.66 305 PRO A C 1
ATOM 2279 O O . PRO A 1 305 ? -37.775 3.719 47.714 1.00 49.66 305 PRO A O 1
ATOM 2282 N N . GLU A 1 306 ? -35.734 4.687 47.729 1.00 48.22 306 GLU A N 1
ATOM 2283 C CA . GLU A 1 306 ? -36.146 5.975 48.298 1.00 48.22 306 GLU A CA 1
ATOM 2284 C C . GLU A 1 306 ? -35.951 7.128 47.299 1.00 48.22 306 GLU A C 1
ATOM 2286 O O . GLU A 1 306 ? -35.064 7.102 46.440 1.00 48.22 306 GLU A O 1
ATOM 2291 N N . ASP A 1 307 ? -36.864 8.088 47.420 1.00 37.94 307 ASP A N 1
ATOM 2292 C CA . ASP A 1 307 ? -37.236 9.183 46.524 1.00 37.94 307 ASP A CA 1
ATOM 2293 C C . ASP A 1 307 ? -36.294 10.415 46.521 1.00 37.94 307 ASP A C 1
ATOM 2295 O O . ASP A 1 307 ? -35.507 10.621 47.439 1.00 37.94 307 ASP A O 1
ATOM 2299 N N . GLY A 1 308 ? -36.493 11.315 45.536 1.00 35.69 308 GLY A N 1
ATOM 2300 C CA . GLY A 1 308 ? -36.550 12.772 45.797 1.00 35.69 308 GLY A CA 1
ATOM 2301 C C . GLY A 1 308 ? -35.359 13.699 45.447 1.00 35.69 308 GLY A C 1
ATOM 2302 O O . GLY A 1 308 ? -34.520 13.942 46.300 1.00 35.69 308 GLY A O 1
ATOM 2303 N N . VAL A 1 309 ? -35.342 14.267 44.219 1.00 38.50 309 VAL A N 1
ATOM 2304 C CA . VAL A 1 309 ? -35.483 15.720 43.836 1.00 38.50 309 VAL A CA 1
ATOM 2305 C C . VAL A 1 309 ? -34.728 16.773 44.717 1.00 38.50 309 VAL A C 1
ATOM 2307 O O . VAL A 1 309 ? -34.863 16.701 45.933 1.00 38.50 309 VAL A O 1
ATOM 2310 N N . PRO A 1 310 ? -34.020 17.819 44.184 1.00 51.28 310 PRO A N 1
ATOM 2311 C CA . PRO A 1 310 ? -34.653 18.825 43.323 1.00 51.28 310 PRO A CA 1
ATOM 2312 C C . PRO A 1 310 ? -33.872 19.491 42.179 1.00 51.28 310 PRO A C 1
ATOM 2314 O O . PRO A 1 310 ? -32.646 19.550 42.118 1.00 51.28 310 PRO A O 1
ATOM 2317 N N . ALA A 1 311 ? -34.702 20.025 41.280 1.00 34.78 311 ALA A N 1
ATOM 2318 C CA . ALA A 1 311 ? -34.409 20.963 40.213 1.00 34.78 311 ALA A CA 1
ATOM 2319 C C . ALA A 1 311 ? -33.881 22.300 40.756 1.00 34.78 311 ALA A C 1
ATOM 2321 O O . ALA A 1 311 ? -34.322 22.775 41.801 1.00 34.78 311 ALA A O 1
ATOM 2322 N N . VAL A 1 312 ? -32.966 22.913 40.005 1.00 41.12 312 VAL A N 1
ATOM 2323 C CA . VAL A 1 312 ? -32.510 24.288 40.216 1.00 41.12 312 VAL A CA 1
ATOM 2324 C C . VAL A 1 312 ? -32.935 25.142 39.027 1.00 41.12 312 VAL A C 1
ATOM 2326 O O . VAL A 1 312 ? -32.491 24.927 37.900 1.00 41.12 312 VAL A O 1
ATOM 2329 N N . ASP A 1 313 ? -33.816 26.095 39.316 1.00 36.66 313 ASP A N 1
ATOM 2330 C CA . ASP A 1 313 ? -34.126 27.253 38.486 1.00 36.66 313 ASP A CA 1
ATOM 2331 C C . ASP A 1 313 ? -32.903 28.170 38.389 1.00 36.66 313 ASP A C 1
ATOM 2333 O O . ASP A 1 313 ? -32.265 28.471 39.400 1.00 36.66 313 ASP A O 1
ATOM 2337 N N . LEU A 1 314 ? -32.605 28.678 37.192 1.00 36.81 314 LEU A N 1
ATOM 2338 C CA . LEU A 1 314 ? -31.798 29.888 37.051 1.00 36.81 314 LEU A CA 1
ATOM 2339 C C . LEU A 1 314 ? -32.322 30.734 35.885 1.00 36.81 314 LEU A C 1
ATOM 2341 O O . LEU A 1 314 ? -31.909 30.602 34.733 1.00 36.81 314 LEU A O 1
ATOM 2345 N N . GLU A 1 315 ? -33.242 31.634 36.220 1.00 39.03 315 GLU A N 1
ATOM 2346 C CA . GLU A 1 315 ? -33.473 32.864 35.473 1.00 39.03 315 GLU A CA 1
ATOM 2347 C C . GLU A 1 315 ? -32.238 33.767 35.599 1.00 39.03 315 GLU A C 1
ATOM 2349 O O . GLU A 1 315 ? -31.786 34.049 36.704 1.00 39.03 315 GLU A O 1
ATOM 2354 N N . THR A 1 316 ? -31.734 34.313 34.491 1.00 36.06 316 THR A N 1
ATOM 2355 C CA . THR A 1 316 ? -31.160 35.668 34.503 1.00 36.06 316 THR A CA 1
ATOM 2356 C C . THR A 1 316 ? -31.461 36.388 33.190 1.00 36.06 316 THR A C 1
ATOM 2358 O O . THR A 1 316 ? -30.984 36.039 32.113 1.00 36.06 316 THR A O 1
ATOM 2361 N N . LYS A 1 317 ? -32.289 37.427 33.330 1.00 38.03 317 LYS A N 1
ATOM 2362 C CA . LYS A 1 317 ? -32.356 38.623 32.486 1.00 38.03 317 LYS A CA 1
ATOM 2363 C C . LYS A 1 317 ? -30.959 39.218 32.292 1.00 38.03 317 LYS A C 1
ATOM 2365 O O . LYS A 1 317 ? -30.322 39.474 33.307 1.00 38.03 317 LYS A O 1
ATOM 2370 N N . THR A 1 318 ? -30.618 39.638 31.069 1.00 38.22 318 THR A N 1
ATOM 2371 C CA . THR A 1 318 ? -29.944 40.935 30.863 1.00 38.22 318 THR A CA 1
ATOM 2372 C C . THR A 1 318 ? -30.251 41.511 29.480 1.00 38.22 318 THR A C 1
ATOM 2374 O O . THR A 1 318 ? -29.983 40.901 28.449 1.00 38.22 318 THR A O 1
ATOM 2377 N N . SER A 1 319 ? -30.818 42.711 29.501 1.00 38.19 319 SER A N 1
ATOM 2378 C CA . SER A 1 319 ? -31.084 43.623 28.389 1.00 38.19 319 SER A CA 1
ATOM 2379 C C . SER A 1 319 ? -29.859 44.507 28.088 1.00 38.19 319 SER A C 1
ATOM 2381 O O . SER A 1 319 ? -29.067 44.767 28.989 1.00 38.19 319 SER A O 1
ATOM 2383 N N . GLY A 1 320 ? -29.773 45.065 26.874 1.00 31.17 320 GLY A N 1
ATOM 2384 C CA . GLY A 1 320 ? -28.909 46.213 26.523 1.00 31.17 320 GLY A CA 1
ATOM 2385 C C . GLY A 1 320 ? -28.296 46.054 25.125 1.00 31.17 320 GLY A C 1
ATOM 2386 O O . GLY A 1 320 ? -27.494 45.152 24.932 1.00 31.17 320 GLY A O 1
ATOM 2387 N N . LEU A 1 321 ? -28.822 46.702 24.075 1.00 36.91 321 LEU A N 1
ATOM 2388 C CA . LEU A 1 321 ? -28.622 48.103 23.635 1.00 36.91 321 LEU A CA 1
ATOM 2389 C C . LEU A 1 321 ? -27.221 48.400 23.060 1.00 36.91 321 LEU A C 1
ATOM 2391 O O . LEU A 1 321 ? -26.233 47.861 23.543 1.00 36.91 321 LEU A O 1
ATOM 2395 N N . ILE A 1 322 ? -27.200 49.347 22.102 1.00 35.00 322 ILE A N 1
ATOM 2396 C CA . ILE A 1 322 ? -26.100 49.905 21.269 1.00 35.00 322 ILE A CA 1
ATOM 2397 C C . ILE A 1 322 ? -26.077 49.258 19.862 1.00 35.00 322 ILE A C 1
ATOM 2399 O O . ILE A 1 322 ? -25.678 48.109 19.726 1.00 35.00 322 ILE A O 1
ATOM 2403 N N . ALA A 1 323 ? -26.698 49.815 18.813 1.00 33.31 323 ALA A N 1
ATOM 2404 C CA . ALA A 1 323 ? -26.599 51.121 18.122 1.00 33.31 323 ALA A CA 1
ATOM 2405 C C . ALA A 1 323 ?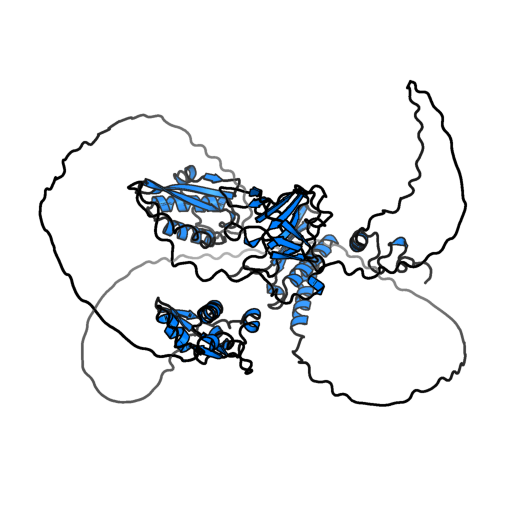 -25.764 51.037 16.823 1.00 33.31 323 ALA A C 1
ATOM 2407 O O . ALA A 1 323 ? -24.595 50.667 16.844 1.00 33.31 323 ALA A O 1
ATOM 2408 N N . ASP A 1 324 ? -26.446 51.373 15.723 1.00 29.91 324 ASP A N 1
ATOM 2409 C CA . ASP A 1 324 ? -26.041 52.146 14.542 1.00 29.91 324 ASP A CA 1
ATOM 2410 C C . ASP A 1 324 ? -24.603 52.048 14.004 1.00 29.91 324 ASP A C 1
ATOM 2412 O O . ASP A 1 324 ? -23.658 52.515 14.633 1.00 29.91 324 ASP A O 1
ATOM 2416 N N . SER A 1 325 ? -24.468 51.674 12.722 1.00 36.28 325 SER A N 1
ATOM 2417 C CA . SER A 1 325 ? -24.136 52.634 11.641 1.00 36.28 325 SER A CA 1
ATOM 2418 C C . SER A 1 325 ? -23.461 52.003 10.410 1.00 36.28 325 SER A C 1
ATOM 2420 O O . SER A 1 325 ? -22.457 51.307 10.508 1.00 36.28 325 SER A O 1
ATOM 2422 N N . SER A 1 326 ? -23.975 52.423 9.247 1.00 37.38 326 SER A N 1
ATOM 2423 C CA . SER A 1 326 ? -23.247 52.749 8.004 1.00 37.38 326 SER A CA 1
ATOM 2424 C C . SER A 1 326 ? -22.807 51.646 7.031 1.00 37.38 326 SER A C 1
ATOM 2426 O O . SER A 1 326 ? -21.673 51.185 7.001 1.00 37.38 326 SER A O 1
ATOM 2428 N N . ASN A 1 327 ? -23.735 51.357 6.118 1.00 40.44 327 ASN A N 1
ATOM 2429 C CA . ASN A 1 327 ? -23.631 51.560 4.665 1.00 40.44 327 ASN A CA 1
ATOM 2430 C C . ASN A 1 327 ? -22.320 52.210 4.139 1.00 40.44 327 ASN A C 1
ATOM 2432 O O . ASN A 1 327 ? -22.027 53.351 4.493 1.00 40.44 327 ASN A O 1
ATOM 2436 N N . ASN A 1 328 ? -21.623 51.562 3.192 1.00 35.84 328 ASN A N 1
ATOM 2437 C CA . ASN A 1 328 ? -21.232 52.244 1.953 1.00 35.84 328 ASN A CA 1
ATOM 2438 C C . ASN A 1 328 ? -20.856 51.291 0.810 1.00 35.84 328 ASN A C 1
ATOM 2440 O O . ASN A 1 328 ? -20.071 50.357 0.945 1.00 35.84 328 ASN A O 1
ATOM 2444 N N . ASN A 1 329 ? -21.453 51.618 -0.327 1.00 38.72 329 ASN A N 1
ATOM 2445 C CA . ASN A 1 329 ? -21.367 51.021 -1.645 1.00 38.72 329 ASN A CA 1
ATOM 2446 C C . ASN A 1 329 ? -20.122 51.535 -2.396 1.00 38.72 329 ASN A C 1
ATOM 2448 O O . ASN A 1 329 ? -19.834 52.733 -2.363 1.00 38.72 329 ASN A O 1
ATOM 2452 N N . SER A 1 330 ? -19.425 50.666 -3.128 1.00 34.22 330 SER A N 1
ATOM 2453 C CA . SER A 1 330 ? -18.638 51.056 -4.306 1.00 34.22 330 SER A CA 1
ATOM 2454 C C . SER A 1 330 ? -18.455 49.861 -5.235 1.00 34.22 330 SER A C 1
ATOM 2456 O O . SER A 1 330 ? -17.617 48.989 -5.018 1.00 34.22 330 SER A O 1
ATOM 2458 N N . ASN A 1 331 ? -19.260 49.873 -6.295 1.00 37.59 331 ASN A N 1
ATOM 2459 C CA . ASN A 1 331 ? -18.968 49.235 -7.568 1.00 37.59 331 ASN A CA 1
ATOM 2460 C C . ASN A 1 331 ? -17.653 49.787 -8.140 1.00 37.59 331 ASN A C 1
ATOM 2462 O O . ASN A 1 331 ? -17.501 51.002 -8.245 1.00 37.59 331 ASN A O 1
ATOM 2466 N N . ASN A 1 332 ? -16.778 48.910 -8.633 1.00 35.66 332 ASN A N 1
ATOM 2467 C CA . ASN A 1 332 ? -16.326 49.044 -10.012 1.00 35.66 332 ASN A CA 1
ATOM 2468 C C . ASN A 1 332 ? -15.898 47.700 -10.603 1.00 35.66 332 ASN A C 1
ATOM 2470 O O . ASN A 1 332 ? -15.245 46.868 -9.980 1.00 35.66 332 ASN A O 1
ATOM 2474 N N . ASN A 1 333 ? -16.391 47.546 -11.818 1.00 36.16 333 ASN A N 1
ATOM 2475 C CA . ASN A 1 333 ? -16.410 46.421 -12.725 1.00 36.16 333 ASN A CA 1
ATOM 2476 C C . ASN A 1 333 ? -15.081 46.368 -13.495 1.00 36.16 333 ASN A C 1
ATOM 2478 O O . ASN A 1 333 ? -14.613 47.427 -13.896 1.00 36.16 333 ASN A O 1
ATOM 2482 N N . ASP A 1 334 ? -14.523 45.178 -13.732 1.00 31.38 334 ASP A N 1
ATOM 2483 C CA . ASP A 1 334 ? -13.930 44.845 -15.034 1.00 31.38 334 ASP A CA 1
ATOM 2484 C C . ASP A 1 334 ? -13.781 43.325 -15.208 1.00 31.38 334 ASP A C 1
ATOM 2486 O O . ASP A 1 334 ? -12.999 42.631 -14.555 1.00 31.38 334 ASP A O 1
ATOM 2490 N N . ASN A 1 335 ? -14.610 42.838 -16.128 1.00 36.69 335 ASN A N 1
ATOM 2491 C CA . ASN A 1 335 ? -14.661 41.503 -16.696 1.00 36.69 335 ASN A CA 1
ATOM 2492 C C . ASN A 1 335 ? -13.360 41.148 -17.443 1.00 36.69 335 ASN A C 1
ATOM 2494 O O . ASN A 1 335 ? -12.835 41.969 -18.191 1.00 36.69 335 ASN A O 1
ATOM 2498 N N . ASN A 1 336 ? -12.949 39.874 -17.409 1.00 34.94 336 ASN A N 1
ATOM 2499 C CA . ASN A 1 336 ? -13.294 38.880 -18.449 1.00 34.94 336 ASN A CA 1
ATOM 2500 C C . ASN A 1 336 ? -12.228 37.760 -18.553 1.00 34.94 336 ASN A C 1
ATOM 2502 O O . ASN A 1 336 ? -11.117 38.010 -19.015 1.00 34.94 336 ASN A O 1
ATOM 2506 N N . ASN A 1 337 ? -12.582 36.512 -18.210 1.00 34.81 337 ASN A N 1
ATOM 2507 C CA . ASN A 1 337 ? -12.485 35.397 -19.167 1.00 34.81 337 ASN A CA 1
ATOM 2508 C C . ASN A 1 337 ? -13.208 34.137 -18.657 1.00 34.81 337 ASN A C 1
ATOM 2510 O O . ASN A 1 337 ? -12.699 33.375 -17.832 1.00 34.81 337 ASN A O 1
ATOM 2514 N N . ASN A 1 338 ? -14.405 33.939 -19.205 1.00 37.50 338 ASN A N 1
ATOM 2515 C CA . ASN A 1 338 ? -15.275 32.782 -19.036 1.00 37.50 338 ASN A CA 1
ATOM 2516 C C . ASN A 1 338 ? -14.738 31.542 -19.756 1.00 37.50 338 ASN A C 1
ATOM 2518 O O . ASN A 1 338 ? -14.341 31.625 -20.917 1.00 37.50 338 ASN A O 1
ATOM 2522 N N . ASN A 1 339 ? -14.824 30.389 -19.083 1.00 39.94 339 ASN A N 1
ATOM 2523 C CA . ASN A 1 339 ? -15.361 29.140 -19.646 1.00 39.94 339 ASN A CA 1
ATOM 2524 C C . ASN A 1 339 ? -15.391 28.030 -18.573 1.00 39.94 339 ASN A C 1
ATOM 2526 O O . ASN A 1 339 ? -14.518 27.163 -18.590 1.00 39.94 339 ASN A O 1
ATOM 2530 N N . ASN A 1 340 ? -16.373 28.047 -17.648 1.00 44.31 340 ASN A N 1
ATOM 2531 C CA . ASN A 1 340 ? -16.952 26.817 -17.056 1.00 44.31 340 ASN A CA 1
ATOM 2532 C C . ASN A 1 340 ? -18.223 27.020 -16.181 1.00 44.31 340 ASN A C 1
ATOM 2534 O O . ASN A 1 340 ? -18.358 26.402 -15.123 1.00 44.31 340 ASN A O 1
ATOM 2538 N N . ASP A 1 341 ? -19.185 27.846 -16.602 1.00 43.88 341 ASP A N 1
ATOM 2539 C CA . ASP A 1 341 ? -20.418 28.103 -15.831 1.00 43.88 341 ASP A CA 1
ATOM 2540 C C . ASP A 1 341 ? -21.491 27.019 -16.017 1.00 43.88 341 ASP A C 1
ATOM 2542 O O . ASP A 1 341 ? -22.532 27.234 -16.626 1.00 43.88 341 ASP A O 1
ATOM 2546 N N . ASN A 1 342 ? -21.238 25.834 -15.459 1.00 44.81 342 ASN A N 1
ATOM 2547 C CA . ASN A 1 342 ? -22.276 24.828 -15.190 1.00 44.81 342 ASN A CA 1
ATOM 2548 C C . ASN A 1 342 ? -22.187 24.247 -13.763 1.00 44.81 342 ASN A C 1
ATOM 2550 O O . ASN A 1 342 ? -22.715 23.170 -13.494 1.00 44.81 342 ASN A O 1
ATOM 2554 N N . ASN A 1 343 ? -21.536 24.943 -12.822 1.00 51.69 343 ASN A N 1
ATOM 2555 C CA . ASN A 1 343 ? -21.428 24.507 -11.423 1.00 51.69 343 ASN A CA 1
ATOM 2556 C C . ASN A 1 343 ? -22.220 25.425 -10.475 1.00 51.69 343 ASN A C 1
ATOM 2558 O O . ASN A 1 343 ? -21.667 25.988 -9.534 1.00 51.69 343 ASN A O 1
ATOM 2562 N N . ALA A 1 344 ? -23.507 25.616 -10.769 1.00 45.72 344 ALA A N 1
ATOM 2563 C CA . ALA A 1 344 ? -24.344 26.614 -10.107 1.00 45.72 344 ALA A CA 1
ATOM 2564 C C . ALA A 1 344 ? -24.820 26.256 -8.684 1.00 45.72 344 ALA A C 1
ATOM 2566 O O . ALA A 1 344 ? -25.322 27.148 -8.025 1.00 45.72 344 ALA A O 1
ATOM 2567 N N . ASP A 1 345 ? -24.627 25.042 -8.148 1.00 49.53 345 ASP A N 1
ATOM 2568 C CA . ASP A 1 345 ? -25.153 24.702 -6.806 1.00 49.53 345 ASP A CA 1
ATOM 2569 C C . ASP A 1 345 ? -24.223 23.793 -5.983 1.00 49.53 345 ASP A C 1
ATOM 2571 O O . ASP A 1 345 ? -24.604 22.747 -5.451 1.00 49.53 345 ASP A O 1
ATOM 2575 N N . ALA A 1 346 ? -22.960 24.196 -5.835 1.00 63.97 346 ALA A N 1
ATOM 2576 C CA . ALA A 1 346 ? -22.066 23.637 -4.818 1.00 63.97 346 ALA A CA 1
ATOM 2577 C C . ALA A 1 346 ? -22.158 24.425 -3.498 1.00 63.97 346 ALA A C 1
ATOM 2579 O O . ALA A 1 346 ? -21.127 24.727 -2.895 1.00 63.97 346 ALA A O 1
ATOM 2580 N N . SER A 1 347 ? -23.375 24.767 -3.055 1.00 87.56 347 SER A N 1
ATOM 2581 C CA . SER A 1 347 ? -23.632 25.602 -1.875 1.00 87.56 347 SER A CA 1
ATOM 2582 C C . SER A 1 347 ? -22.802 25.126 -0.675 1.00 87.56 347 SER A C 1
ATOM 2584 O O . SER A 1 347 ? -22.866 23.961 -0.270 1.00 87.56 347 SER A O 1
ATOM 2586 N N . ASP A 1 348 ? -21.952 26.010 -0.158 1.00 96.31 348 ASP A N 1
ATOM 2587 C CA . ASP A 1 348 ? -21.213 25.799 1.088 1.00 96.31 348 ASP A CA 1
ATOM 2588 C C . ASP A 1 348 ? -22.162 25.956 2.292 1.00 96.31 348 ASP A C 1
ATOM 2590 O O . ASP A 1 348 ? -23.348 26.257 2.143 1.00 96.31 348 ASP A O 1
ATOM 2594 N N . ALA A 1 349 ? -21.649 25.762 3.505 1.00 96.62 349 ALA A N 1
ATOM 2595 C CA . ALA A 1 349 ? -22.360 26.144 4.713 1.00 96.62 349 ALA A CA 1
ATOM 2596 C C . ALA A 1 349 ? -22.711 27.645 4.683 1.00 96.62 349 ALA A C 1
ATOM 2598 O O . ALA A 1 349 ? -21.817 28.445 4.387 1.00 96.62 349 ALA A O 1
ATOM 2599 N N . PRO A 1 350 ? -23.951 28.035 5.048 1.00 96.69 350 PRO A N 1
ATOM 2600 C CA . PRO A 1 350 ? -24.355 29.436 5.112 1.00 96.69 350 PRO A CA 1
ATOM 2601 C C . PRO A 1 350 ? -23.343 30.289 5.880 1.00 96.69 350 PRO A C 1
ATOM 2603 O O . PRO A 1 350 ? -22.748 29.839 6.869 1.00 96.69 350 PRO A O 1
ATOM 2606 N N . GLU A 1 351 ? -23.124 31.515 5.418 1.00 94.75 351 GLU A N 1
ATOM 2607 C CA . GLU A 1 351 ? -22.210 32.439 6.082 1.00 94.75 351 GLU A CA 1
ATOM 2608 C C . GLU A 1 351 ? -22.695 32.721 7.517 1.00 94.75 351 GLU A C 1
ATOM 2610 O O . GLU A 1 351 ? -23.891 32.825 7.781 1.00 94.75 351 GLU A O 1
ATOM 2615 N N . GLY A 1 352 ? -21.770 32.734 8.482 1.00 95.50 352 GLY A N 1
ATOM 2616 C CA . GLY A 1 352 ? -22.095 32.854 9.912 1.00 95.50 352 GLY A CA 1
ATOM 2617 C C . GLY A 1 352 ? -22.488 31.546 10.619 1.00 95.50 352 GLY A C 1
ATOM 2618 O O . GLY A 1 352 ? -22.586 31.526 11.846 1.00 95.50 352 GLY A O 1
ATOM 2619 N N . HIS A 1 353 ? -22.642 30.429 9.899 1.00 98.06 353 HIS A N 1
ATOM 2620 C CA . HIS A 1 353 ? -22.944 29.135 10.514 1.00 98.06 353 HIS A CA 1
ATOM 2621 C C . HIS A 1 353 ? -21.819 28.650 11.452 1.00 98.06 353 HIS A C 1
ATOM 2623 O O . HIS A 1 353 ? -20.629 28.807 11.160 1.00 98.06 353 HIS A O 1
ATOM 2629 N N . ALA A 1 354 ? -22.170 27.963 12.548 1.00 97.88 354 ALA A N 1
ATOM 2630 C CA . ALA A 1 354 ? -21.213 27.482 13.556 1.00 97.88 354 ALA A CA 1
ATOM 2631 C C . ALA A 1 354 ? -20.090 26.597 12.973 1.00 97.88 354 ALA A C 1
ATOM 2633 O O . ALA A 1 354 ? -18.971 26.569 13.497 1.00 97.88 354 ALA A O 1
ATOM 2634 N N . ALA A 1 355 ? -20.369 25.926 11.852 1.00 97.94 355 ALA A N 1
ATOM 2635 C CA . ALA A 1 355 ? -19.418 25.121 11.088 1.00 97.94 355 ALA A CA 1
ATOM 2636 C C . ALA A 1 355 ? -18.129 25.888 10.736 1.00 97.94 355 ALA A C 1
ATOM 2638 O O . ALA A 1 355 ? -17.042 25.325 10.870 1.00 97.94 355 ALA A O 1
ATOM 2639 N N . TRP A 1 356 ? -18.220 27.175 10.378 1.00 97.94 356 TRP A N 1
ATOM 2640 C CA . TRP A 1 356 ? -17.060 28.012 10.041 1.00 97.94 356 TRP A CA 1
ATOM 2641 C C . TRP A 1 356 ? -16.086 28.186 11.213 1.00 97.94 356 TRP A C 1
ATOM 2643 O O . TRP A 1 356 ? -14.877 28.249 11.012 1.00 97.94 356 TRP A O 1
ATOM 2653 N N . LYS A 1 357 ? -16.595 28.199 12.452 1.00 98.06 357 LYS A N 1
ATOM 2654 C CA . LYS A 1 357 ? -15.789 28.337 13.678 1.00 98.06 357 LYS A CA 1
ATOM 2655 C C . LYS A 1 357 ? -15.329 26.989 14.245 1.00 98.06 357 LYS A C 1
ATOM 2657 O O . LYS A 1 357 ? -14.308 26.909 14.934 1.00 98.06 357 LYS A O 1
ATOM 2662 N N . LYS A 1 358 ? -16.115 25.931 14.031 1.00 98.25 358 LYS A N 1
ATOM 2663 C CA . LYS A 1 358 ? -15.906 24.603 14.634 1.00 98.25 358 LYS A CA 1
ATOM 2664 C C . LYS A 1 358 ? -14.989 23.710 13.805 1.00 98.25 358 LYS A C 1
ATOM 2666 O O . LYS A 1 358 ? -14.246 22.916 14.385 1.00 98.25 358 LYS A O 1
ATOM 2671 N N . VAL A 1 359 ? -15.023 23.841 12.482 1.00 98.56 359 VAL A N 1
ATOM 2672 C CA . VAL A 1 359 ? -14.139 23.112 11.571 1.00 98.56 359 VAL A CA 1
ATOM 2673 C C . VAL A 1 359 ? -12.764 23.772 11.575 1.00 98.56 359 VAL A C 1
ATOM 2675 O O . VAL A 1 359 ? -12.635 24.954 11.280 1.00 98.56 359 VAL A O 1
ATOM 2678 N N . ARG A 1 360 ? -11.722 23.009 11.924 1.00 98.19 360 ARG A N 1
ATOM 2679 C CA . ARG A 1 360 ? -10.339 23.504 11.977 1.00 98.19 360 ARG A CA 1
ATOM 2680 C C . ARG A 1 360 ? -9.468 22.828 10.931 1.00 98.19 360 ARG A C 1
ATOM 2682 O O . ARG A 1 360 ? -9.473 21.597 10.809 1.00 98.19 360 ARG A O 1
ATOM 2689 N N . GLU A 1 361 ? -8.675 23.630 10.235 1.00 98.12 361 GLU A N 1
ATOM 2690 C CA . GLU A 1 361 ? -7.636 23.149 9.330 1.00 98.12 361 GLU A CA 1
ATOM 2691 C C . GLU A 1 361 ? -6.416 22.639 10.108 1.00 98.12 361 GLU A C 1
ATOM 2693 O O . GLU A 1 361 ? -6.022 23.192 11.135 1.00 98.12 361 GLU A O 1
ATOM 2698 N N . ARG A 1 362 ? -5.812 21.564 9.608 1.00 97.00 362 ARG A N 1
ATOM 2699 C CA . ARG A 1 362 ? -4.477 21.094 9.972 1.00 97.00 362 ARG A CA 1
ATOM 2700 C C . ARG A 1 362 ? -3.577 21.202 8.752 1.00 97.00 362 ARG A C 1
ATOM 2702 O O . ARG A 1 362 ? -3.555 20.297 7.912 1.00 97.00 362 ARG A O 1
ATOM 2709 N N . THR A 1 363 ? -2.856 22.316 8.675 1.00 92.75 363 THR A N 1
ATOM 2710 C CA . THR A 1 363 ? -1.982 22.677 7.550 1.00 92.75 363 THR A CA 1
ATOM 2711 C C . THR A 1 363 ? -0.839 21.674 7.366 1.00 92.75 363 THR A C 1
ATOM 2713 O O . THR A 1 363 ? -0.437 21.398 6.244 1.00 92.75 363 THR A O 1
ATOM 2716 N N . ASP A 1 364 ? -0.377 21.034 8.448 1.00 92.19 364 ASP A N 1
ATOM 2717 C CA . ASP A 1 364 ? 0.683 20.014 8.423 1.00 92.19 364 ASP A CA 1
ATOM 2718 C C . ASP A 1 364 ? 0.305 18.756 7.626 1.00 92.19 364 ASP A C 1
ATOM 2720 O O . ASP A 1 364 ? 1.175 18.049 7.119 1.00 92.19 364 ASP A O 1
ATOM 2724 N N . LYS A 1 365 ? -0.993 18.447 7.537 1.00 90.44 365 LYS A N 1
ATOM 2725 C CA . LYS A 1 365 ? -1.502 17.204 6.933 1.00 90.44 365 LYS A CA 1
ATOM 2726 C C . LYS A 1 365 ? -2.460 17.431 5.772 1.00 90.44 365 LYS A C 1
ATOM 2728 O O . LYS A 1 365 ? -2.888 16.451 5.164 1.00 90.44 365 LYS A O 1
ATOM 2733 N N . GLY A 1 366 ? -2.826 18.680 5.491 1.00 96.19 366 GLY A N 1
ATOM 2734 C CA . GLY A 1 366 ? -3.851 19.020 4.508 1.00 96.19 366 GLY A CA 1
ATOM 2735 C C . GLY A 1 366 ? -5.204 18.383 4.841 1.00 96.19 366 GLY A C 1
ATOM 2736 O O . GLY A 1 366 ? -5.821 17.717 4.006 1.00 96.19 366 GLY A O 1
ATOM 2737 N N . THR A 1 367 ? -5.640 18.500 6.099 1.00 97.75 367 THR A N 1
ATOM 2738 C CA . THR A 1 367 ? -6.893 17.889 6.575 1.00 97.75 367 THR A CA 1
ATOM 2739 C C . THR A 1 367 ? -7.730 18.868 7.379 1.00 97.75 367 THR A C 1
ATOM 2741 O O . THR A 1 367 ? -7.183 19.609 8.189 1.00 97.75 367 THR A O 1
ATOM 2744 N N . TYR A 1 368 ? -9.051 18.792 7.245 1.00 98.44 368 TYR A N 1
ATOM 2745 C CA . TYR A 1 368 ? -10.000 19.482 8.113 1.00 98.44 368 TYR A CA 1
ATOM 2746 C C . TYR A 1 368 ? -10.582 18.497 9.121 1.00 98.44 368 TYR A C 1
ATOM 2748 O O . TYR A 1 368 ? -10.863 17.340 8.796 1.00 98.44 368 TYR A O 1
ATOM 2756 N N . HIS A 1 369 ? -10.740 18.940 10.364 1.00 98.25 369 HIS A N 1
ATOM 2757 C CA . HIS A 1 369 ? -11.254 18.105 11.444 1.00 98.25 369 HIS A CA 1
ATOM 2758 C C . HIS A 1 369 ? -12.128 18.905 12.406 1.00 98.25 369 HIS A C 1
ATOM 2760 O O . HIS A 1 369 ? -11.941 20.110 12.587 1.00 98.25 369 HIS A O 1
ATOM 2766 N N . PHE A 1 370 ? -13.067 18.213 13.041 1.00 98.50 370 PHE A N 1
ATOM 2767 C CA . PHE A 1 370 ? -13.888 18.747 14.121 1.00 98.50 370 PHE A CA 1
ATOM 2768 C C . PHE A 1 370 ? -14.330 17.625 15.065 1.00 98.50 370 PHE A C 1
ATOM 2770 O O . PHE A 1 370 ? -14.282 16.444 14.720 1.00 98.50 370 PHE A O 1
ATOM 2777 N N . ASN A 1 371 ? -14.768 18.011 16.263 1.00 98.06 371 ASN A N 1
ATOM 2778 C CA . ASN A 1 371 ? -15.423 17.121 17.218 1.00 98.06 371 ASN A CA 1
ATOM 2779 C C . ASN A 1 371 ? -16.862 17.602 17.414 1.00 98.06 371 ASN A C 1
ATOM 2781 O O . ASN A 1 371 ? -17.064 18.767 17.765 1.00 98.06 371 ASN A O 1
ATOM 2785 N N . TYR A 1 372 ? -17.837 16.722 17.202 1.00 98.06 372 TYR A N 1
ATOM 2786 C CA . TYR A 1 372 ? -19.258 17.029 17.348 1.00 98.06 372 TYR A CA 1
ATOM 2787 C C . TYR A 1 372 ? -19.836 16.339 18.597 1.00 98.06 372 TYR A C 1
ATOM 2789 O O . TYR A 1 372 ? -19.666 15.125 18.730 1.00 98.06 372 TYR A O 1
ATOM 2797 N N . PRO A 1 373 ? -20.463 17.067 19.540 1.00 97.25 373 PRO A N 1
ATOM 2798 C CA . PRO A 1 373 ? -21.139 16.458 20.681 1.00 97.25 373 PRO A CA 1
ATOM 2799 C C . PRO A 1 373 ? -22.478 15.861 20.234 1.00 97.25 373 PRO A C 1
ATOM 2801 O O . PRO A 1 373 ? -23.341 16.569 19.730 1.00 97.25 373 PRO A O 1
ATOM 2804 N N . THR A 1 374 ? -22.654 14.557 20.403 1.00 95.12 374 THR A N 1
ATOM 2805 C CA . THR A 1 374 ? -23.938 13.887 20.150 1.00 95.12 374 THR A CA 1
ATOM 2806 C C . THR A 1 374 ? -24.934 14.174 21.274 1.00 95.12 374 THR A C 1
ATOM 2808 O O . THR A 1 374 ? -24.535 14.559 22.372 1.00 95.12 374 THR A O 1
ATOM 2811 N N . ALA A 1 375 ? -26.227 13.930 21.033 1.00 91.94 375 ALA A N 1
ATOM 2812 C CA . ALA A 1 375 ? -27.269 14.054 22.059 1.00 91.94 375 ALA A CA 1
ATOM 2813 C C . ALA A 1 375 ? -27.004 13.174 23.302 1.00 91.94 375 ALA A C 1
ATOM 2815 O O . ALA A 1 375 ? -27.419 13.519 24.401 1.00 91.94 375 ALA A O 1
ATOM 2816 N N . ALA A 1 376 ? -26.247 12.081 23.144 1.00 91.69 376 ALA A N 1
ATOM 2817 C CA . ALA A 1 376 ? -25.798 11.217 24.236 1.00 91.69 376 ALA A CA 1
ATOM 2818 C C . ALA A 1 376 ? -24.620 11.798 25.053 1.00 91.69 376 ALA A C 1
ATOM 2820 O O . ALA A 1 376 ? -24.123 11.151 25.970 1.00 91.69 376 ALA A O 1
ATOM 2821 N N . GLY A 1 377 ? -24.119 12.988 24.705 1.00 93.94 377 GLY A N 1
ATOM 2822 C CA . GLY A 1 377 ? -22.950 13.616 25.330 1.00 93.94 377 GLY A CA 1
ATOM 2823 C C . GLY A 1 377 ? -21.599 13.096 24.820 1.00 93.94 377 GLY A C 1
ATOM 2824 O O . GLY A 1 377 ? -20.552 13.651 25.162 1.00 93.94 377 GLY A O 1
ATOM 2825 N N . GLU A 1 378 ? -21.584 12.074 23.959 1.00 95.69 378 GLU A N 1
ATOM 2826 C CA . GLU A 1 378 ? -20.351 11.548 23.373 1.00 95.69 378 GLU A CA 1
ATOM 2827 C C . GLU A 1 378 ? -19.814 12.476 22.279 1.00 95.69 378 GLU A C 1
ATOM 2829 O O . GLU A 1 378 ? -20.552 12.940 21.406 1.00 95.69 378 GLU A O 1
ATOM 2834 N N . LYS A 1 379 ? -18.500 12.725 22.288 1.00 97.38 379 LYS A N 1
ATOM 2835 C CA . LYS A 1 379 ? -17.825 13.535 21.266 1.00 97.38 379 LYS A CA 1
ATOM 2836 C C . LYS A 1 379 ? -17.396 12.657 20.093 1.00 97.38 379 LYS A C 1
ATOM 2838 O O . LYS A 1 379 ? -16.474 11.852 20.214 1.00 97.38 379 LYS A O 1
ATOM 2843 N N . VAL A 1 380 ? -18.002 12.868 18.931 1.00 97.50 380 VAL A N 1
ATOM 2844 C CA . VAL A 1 380 ? -17.634 12.195 17.683 1.00 97.50 380 VAL A CA 1
ATOM 2845 C C . VAL A 1 380 ? -16.569 13.008 16.956 1.00 97.50 380 VAL A C 1
ATOM 2847 O O . VAL A 1 380 ? -16.823 14.119 16.496 1.00 97.50 380 VAL A O 1
ATOM 2850 N N . ALA A 1 381 ? -15.368 12.444 16.824 1.00 97.94 381 ALA A N 1
ATOM 2851 C CA . ALA A 1 381 ? -14.322 13.006 15.974 1.00 97.94 381 ALA A CA 1
ATOM 2852 C C . ALA A 1 381 ? -14.601 12.700 14.494 1.00 97.94 381 ALA A C 1
ATOM 2854 O O . ALA A 1 381 ? -14.859 11.545 14.128 1.00 97.94 381 ALA A O 1
ATOM 2855 N N . PHE A 1 382 ? -14.505 13.723 13.644 1.00 98.31 382 PHE A N 1
ATOM 2856 C CA . PHE A 1 382 ? -14.711 13.622 12.201 1.00 98.31 382 PHE A CA 1
ATOM 2857 C C . PHE A 1 382 ? -13.585 14.328 11.435 1.00 98.31 382 PHE A C 1
ATOM 2859 O O . PHE A 1 382 ? -13.087 15.372 11.860 1.00 98.31 382 PHE A O 1
ATOM 2866 N N . GLN A 1 383 ? -13.163 13.741 10.312 1.00 98.19 383 GLN A N 1
ATOM 2867 C CA . GLN A 1 383 ? -12.046 14.231 9.502 1.00 98.19 383 GLN A CA 1
ATOM 2868 C C . GLN A 1 383 ? -12.357 14.119 8.005 1.00 98.19 383 GLN A C 1
ATOM 2870 O O . GLN A 1 383 ? -12.896 13.109 7.539 1.00 98.19 383 GLN A O 1
ATOM 2875 N N . VAL A 1 384 ? -11.933 15.142 7.265 1.00 98.19 384 VAL A N 1
ATOM 2876 C CA . VAL A 1 384 ? -11.971 15.245 5.804 1.00 98.19 384 VAL A CA 1
ATOM 2877 C C . VAL A 1 384 ? -10.556 15.577 5.314 1.00 98.19 384 VAL A C 1
ATOM 2879 O O . VAL A 1 384 ? -9.870 16.403 5.913 1.00 98.19 384 VAL A O 1
ATOM 2882 N N . THR A 1 385 ? -10.070 14.915 4.263 1.00 97.75 385 THR A N 1
ATOM 2883 C CA . THR A 1 385 ? -8.711 15.129 3.730 1.00 97.75 385 THR A CA 1
ATOM 2884 C C . THR A 1 385 ? -8.738 15.802 2.360 1.00 97.75 385 THR A C 1
ATOM 2886 O O . THR A 1 385 ? -9.590 15.469 1.538 1.00 97.75 385 THR A O 1
ATOM 2889 N N . ALA A 1 386 ? -7.783 16.703 2.091 1.00 97.19 386 ALA A N 1
ATOM 2890 C CA . ALA A 1 386 ? -7.629 17.355 0.783 1.00 97.19 386 ALA A CA 1
ATOM 2891 C C . ALA A 1 386 ? -7.447 16.330 -0.337 1.00 97.19 386 ALA A C 1
ATOM 2893 O O . ALA A 1 386 ? -8.108 16.402 -1.363 1.00 97.19 386 ALA A O 1
ATOM 2894 N N . ARG A 1 387 ? -6.647 15.287 -0.089 1.00 96.44 387 ARG A N 1
ATOM 2895 C CA . ARG A 1 387 ? -6.412 14.209 -1.058 1.00 96.44 387 ARG A CA 1
ATOM 2896 C C . ARG A 1 387 ? -7.683 13.488 -1.507 1.00 96.44 387 ARG A C 1
ATOM 2898 O O . ARG A 1 387 ? -7.792 13.089 -2.661 1.00 96.44 387 ARG A O 1
ATOM 2905 N N . ALA A 1 388 ? -8.639 13.294 -0.601 1.00 96.69 388 ALA A N 1
ATOM 2906 C CA . ALA A 1 388 ? -9.926 12.704 -0.957 1.00 96.69 388 ALA A CA 1
ATOM 2907 C C . ALA A 1 388 ? -10.865 13.719 -1.632 1.00 96.69 388 ALA A C 1
ATOM 2909 O O . ALA A 1 388 ? -11.771 13.302 -2.337 1.00 96.69 388 ALA A O 1
ATOM 2910 N N . ALA A 1 389 ? -10.619 15.023 -1.473 1.00 97.00 389 ALA A N 1
ATOM 2911 C CA . ALA A 1 389 ? -11.320 16.131 -2.124 1.00 97.00 389 ALA A CA 1
ATOM 2912 C C . ALA A 1 389 ? -10.559 16.655 -3.362 1.00 97.00 389 ALA A C 1
ATOM 2914 O O . ALA A 1 389 ? -10.402 17.860 -3.540 1.00 97.00 389 ALA A O 1
ATOM 2915 N N . SER A 1 390 ? -10.036 15.747 -4.195 1.00 95.50 390 SER A N 1
ATOM 2916 C CA . SER A 1 390 ? -9.296 16.085 -5.424 1.00 95.50 390 SER A CA 1
ATOM 2917 C C . SER A 1 390 ? -8.081 17.010 -5.203 1.00 95.50 390 SER A C 1
ATOM 2919 O O . SER A 1 390 ? -7.818 17.908 -6.000 1.00 95.50 390 SER A O 1
ATOM 2921 N N . ASP A 1 391 ? -7.355 16.806 -4.100 1.00 95.31 391 ASP A N 1
ATOM 2922 C CA . ASP A 1 391 ? -6.201 17.615 -3.673 1.00 95.31 391 ASP A CA 1
ATOM 2923 C C . ASP A 1 391 ? -6.515 19.117 -3.468 1.00 95.31 391 ASP A C 1
ATOM 2925 O O . ASP A 1 391 ? -5.607 19.939 -3.361 1.00 95.31 391 ASP A O 1
ATOM 2929 N N . SER A 1 392 ? -7.797 19.484 -3.333 1.00 96.88 392 SER A N 1
ATOM 2930 C CA . SER A 1 392 ? -8.236 20.854 -3.053 1.00 96.88 392 SER A CA 1
ATOM 2931 C C . SER A 1 392 ? -8.526 21.052 -1.563 1.00 96.88 392 SER A C 1
ATOM 2933 O O . SER A 1 392 ? -9.437 20.447 -0.990 1.00 96.88 392 SER A O 1
ATOM 2935 N N . LEU A 1 393 ? -7.749 21.928 -0.914 1.00 96.44 393 LEU A N 1
ATOM 2936 C CA . LEU A 1 393 ? -7.972 22.311 0.487 1.00 96.44 393 LEU A CA 1
ATOM 2937 C C . LEU A 1 393 ? -9.305 23.044 0.664 1.00 96.44 393 LEU A C 1
ATOM 2939 O O . LEU A 1 393 ? -10.061 22.709 1.573 1.00 96.44 393 LEU A O 1
ATOM 2943 N N . ALA A 1 394 ? -9.625 23.977 -0.235 1.00 96.38 394 ALA A N 1
ATOM 2944 C CA . ALA A 1 394 ? -10.885 24.716 -0.197 1.00 96.38 394 ALA A CA 1
ATOM 2945 C C . ALA A 1 394 ? -12.093 23.764 -0.233 1.00 96.38 394 ALA A C 1
ATOM 2947 O O . ALA A 1 394 ? -13.009 23.880 0.584 1.00 96.38 394 ALA A O 1
ATOM 2948 N N . GLU A 1 395 ? -12.033 22.756 -1.105 1.00 97.12 395 GLU A N 1
ATOM 2949 C CA . GLU A 1 395 ? -13.095 21.764 -1.256 1.00 97.12 395 GLU A CA 1
ATOM 2950 C C . GLU A 1 395 ? -13.190 20.833 -0.040 1.00 97.12 395 GLU A C 1
ATOM 2952 O O . GLU A 1 395 ? -14.281 20.547 0.448 1.00 97.12 395 GLU A O 1
ATOM 2957 N N . ALA A 1 396 ? -12.061 20.418 0.543 1.00 97.56 396 ALA A N 1
ATOM 2958 C CA . ALA A 1 396 ? -12.078 19.669 1.800 1.00 97.56 396 ALA A CA 1
ATOM 2959 C C . ALA A 1 396 ? -12.675 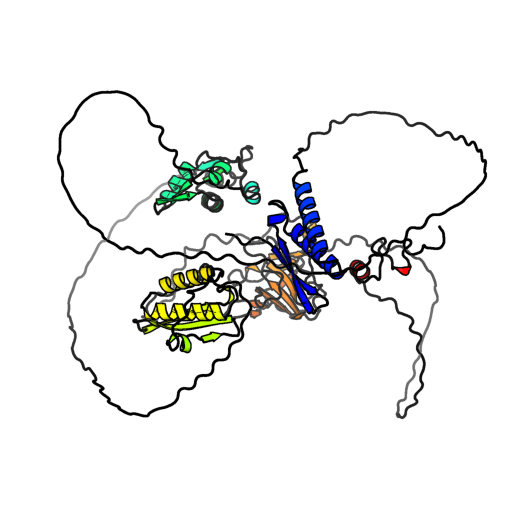20.479 2.965 1.00 97.56 396 ALA A C 1
ATOM 2961 O O . ALA A 1 396 ? -13.387 19.913 3.799 1.00 97.56 396 ALA A O 1
ATOM 2962 N N . GLY A 1 397 ? -12.422 21.790 3.017 1.00 97.56 397 GLY A N 1
ATOM 2963 C CA . GLY A 1 397 ? -13.035 22.696 3.988 1.00 97.56 397 GLY A CA 1
ATOM 2964 C C . GLY A 1 397 ? -14.555 22.764 3.823 1.00 97.56 397 GLY A C 1
ATOM 2965 O O . GLY A 1 397 ? -15.283 22.571 4.799 1.00 97.56 397 GLY A O 1
ATOM 2966 N N . ARG A 1 398 ? -15.027 22.939 2.582 1.00 97.75 398 ARG A N 1
ATOM 2967 C CA . ARG A 1 398 ? -16.453 22.943 2.212 1.00 97.75 398 ARG A CA 1
ATOM 2968 C C . ARG A 1 398 ? -17.144 21.642 2.618 1.00 97.75 398 ARG A C 1
ATOM 2970 O O . ARG A 1 398 ? -18.135 21.652 3.346 1.00 97.75 398 ARG A O 1
ATOM 2977 N N . ILE A 1 399 ? -16.569 20.499 2.239 1.00 98.00 399 ILE A N 1
ATOM 2978 C CA . ILE A 1 399 ? -17.099 19.168 2.575 1.00 98.00 399 ILE A CA 1
ATOM 2979 C C . ILE A 1 399 ? -17.163 18.966 4.094 1.00 98.00 399 ILE A C 1
ATOM 2981 O O . ILE A 1 399 ? -18.155 18.442 4.604 1.00 98.00 399 ILE A O 1
ATOM 2985 N N . ALA A 1 400 ? -16.141 19.398 4.839 1.00 98.31 400 ALA A N 1
ATOM 2986 C CA . ALA A 1 400 ? -16.134 19.300 6.297 1.00 98.31 400 ALA A CA 1
ATOM 2987 C C . ALA A 1 400 ? -17.227 20.159 6.951 1.00 98.31 400 ALA A C 1
ATOM 2989 O O . ALA A 1 400 ? -17.887 19.683 7.877 1.00 98.31 400 ALA A O 1
ATOM 2990 N N . ARG A 1 401 ? -17.453 21.386 6.460 1.00 98.44 401 ARG A N 1
ATOM 2991 C CA . ARG A 1 401 ? -18.529 22.264 6.946 1.00 98.44 401 ARG A CA 1
ATOM 2992 C C . ARG A 1 401 ? -19.915 21.699 6.644 1.00 98.44 401 ARG A C 1
ATOM 2994 O O . ARG A 1 401 ? -20.760 21.678 7.534 1.00 98.44 401 ARG A O 1
ATOM 3001 N N . LEU A 1 402 ? -20.127 21.155 5.446 1.00 97.94 402 LEU A N 1
ATOM 3002 C CA . LEU A 1 402 ? -21.381 20.486 5.096 1.00 97.94 402 LEU A CA 1
ATOM 3003 C C . LEU A 1 402 ? -21.641 19.258 5.977 1.00 97.94 402 LEU A C 1
ATOM 3005 O O . LEU A 1 402 ? -22.753 19.085 6.466 1.00 97.94 402 LEU A O 1
ATOM 3009 N N . CYS A 1 403 ? -20.620 18.441 6.255 1.00 98.12 403 CYS A N 1
ATOM 3010 C CA . CYS A 1 403 ? -20.752 17.315 7.185 1.00 98.12 403 CYS A CA 1
ATOM 3011 C C . CYS A 1 403 ? -21.112 17.771 8.608 1.00 98.12 403 CYS A C 1
ATOM 3013 O O . CYS A 1 403 ? -21.836 17.067 9.304 1.00 98.12 403 CYS A O 1
ATOM 3015 N N . TYR A 1 404 ? -20.631 18.941 9.044 1.00 98.31 404 TYR A N 1
ATOM 3016 C CA . TYR A 1 404 ? -21.000 19.521 10.337 1.00 98.31 404 TYR A CA 1
ATOM 3017 C C . TYR A 1 404 ? -22.494 19.875 10.400 1.00 98.31 404 TYR A C 1
ATOM 3019 O O . TYR A 1 404 ? -23.152 19.521 11.373 1.00 98.31 404 TYR A O 1
ATOM 3027 N N . ILE A 1 405 ? -23.043 20.493 9.345 1.00 98.00 405 ILE A N 1
ATOM 3028 C CA . ILE A 1 405 ? -24.484 20.798 9.244 1.00 98.00 405 ILE A CA 1
ATOM 3029 C C . ILE A 1 405 ? -25.320 19.512 9.307 1.00 98.00 405 ILE A C 1
ATOM 3031 O O . ILE A 1 405 ? -26.317 19.456 10.018 1.00 98.00 405 ILE A O 1
ATOM 3035 N N . GLN A 1 406 ? -24.886 18.442 8.635 1.00 97.81 406 GLN A N 1
ATOM 3036 C CA . GLN A 1 406 ? -25.585 17.151 8.694 1.00 97.81 406 GLN A CA 1
ATOM 3037 C C . GLN A 1 406 ? -25.609 16.556 10.113 1.00 97.81 406 GLN A C 1
ATOM 3039 O O . GLN A 1 406 ? -26.606 15.958 10.513 1.00 97.81 406 GLN A O 1
ATOM 3044 N N . PHE A 1 407 ? -24.549 16.748 10.905 1.00 97.88 407 PHE A N 1
ATOM 3045 C CA . PHE A 1 407 ? -24.566 16.358 12.318 1.00 97.88 407 PHE A CA 1
ATOM 3046 C C . PHE A 1 407 ? -25.557 17.190 13.147 1.00 97.88 407 PHE A C 1
ATOM 3048 O O . PHE A 1 407 ? -26.226 16.626 14.008 1.00 97.88 407 PHE A O 1
ATOM 3055 N N . GLU A 1 408 ? -25.699 18.491 12.874 1.00 97.25 408 GLU A N 1
ATOM 3056 C CA . GLU A 1 408 ? -26.703 19.347 13.535 1.00 97.25 408 GLU A CA 1
ATOM 3057 C C . GLU A 1 408 ? -28.143 18.980 13.192 1.00 97.25 408 GLU A C 1
ATOM 3059 O O . GLU A 1 408 ? -29.031 19.144 14.023 1.00 97.25 408 GLU A O 1
ATOM 3064 N N . GLN A 1 409 ? -28.365 18.384 12.024 1.00 96.88 409 GLN A N 1
ATOM 3065 C CA . GLN A 1 409 ? -29.653 17.800 11.646 1.00 96.88 409 GLN A CA 1
ATOM 3066 C C . GLN A 1 409 ? -29.947 16.470 12.367 1.00 96.88 409 GLN A C 1
ATOM 3068 O O . GLN A 1 409 ? -30.981 15.854 12.125 1.00 96.88 409 GLN A O 1
ATOM 3073 N N . GLY A 1 410 ? -29.054 16.004 13.249 1.00 96.50 410 GLY A N 1
ATOM 3074 C CA . GLY A 1 410 ? -29.239 14.780 14.028 1.00 96.50 410 GLY A CA 1
ATOM 3075 C C . GLY A 1 410 ? -28.902 13.493 13.273 1.00 96.50 410 GLY A C 1
ATOM 3076 O O . GLY A 1 410 ? -29.240 12.406 13.743 1.00 96.50 410 GLY A O 1
ATOM 3077 N N . LEU A 1 411 ? -28.229 13.573 12.119 1.00 96.94 411 LEU A N 1
ATOM 3078 C CA . LEU A 1 411 ? -27.828 12.376 11.383 1.00 96.94 411 LEU A CA 1
ATOM 3079 C C . LEU A 1 411 ? -26.729 11.602 12.115 1.00 96.94 411 LEU A C 1
ATOM 3081 O O . LEU A 1 411 ? -25.757 12.157 12.635 1.00 96.94 411 LEU A O 1
ATOM 3085 N N . ALA A 1 412 ? -26.859 10.276 12.102 1.00 96.38 412 ALA A N 1
ATOM 3086 C CA . ALA A 1 412 ? -25.860 9.382 12.665 1.00 96.38 412 ALA A CA 1
ATOM 3087 C C . ALA A 1 412 ? -24.531 9.469 11.895 1.00 96.38 412 ALA A C 1
ATOM 3089 O O . ALA A 1 412 ? -24.496 9.692 10.683 1.00 96.38 412 ALA A O 1
ATOM 3090 N N . LYS A 1 413 ? -23.419 9.200 12.591 1.00 96.56 413 LYS A N 1
ATOM 3091 C CA . LYS A 1 413 ? -22.059 9.258 12.027 1.00 96.56 413 LYS A CA 1
ATOM 3092 C C . LYS A 1 413 ? -21.914 8.490 10.710 1.00 96.56 413 LYS A C 1
ATOM 3094 O O . LYS A 1 413 ? -21.224 8.965 9.813 1.00 96.56 413 LYS A O 1
ATOM 3099 N N . GLU A 1 414 ? -22.538 7.321 10.593 1.00 95.75 414 GLU A N 1
ATOM 3100 C CA . GLU A 1 414 ? -22.480 6.494 9.381 1.00 95.75 414 GLU A CA 1
ATOM 3101 C C . GLU A 1 414 ? -23.164 7.165 8.183 1.00 95.75 414 GLU A C 1
ATOM 3103 O O . GLU A 1 414 ? -22.599 7.188 7.091 1.00 95.75 414 GLU A O 1
ATOM 3108 N N . ALA A 1 415 ? -24.322 7.800 8.393 1.00 96.69 415 ALA A N 1
ATOM 3109 C CA . ALA A 1 415 ? -25.004 8.567 7.354 1.00 96.69 415 ALA A CA 1
ATOM 3110 C C . ALA A 1 415 ? -24.159 9.772 6.903 1.00 96.69 415 ALA A C 1
ATOM 3112 O O . ALA A 1 415 ? -24.009 10.005 5.704 1.00 96.69 415 ALA A O 1
ATOM 3113 N N . VAL A 1 416 ? -23.516 10.475 7.846 1.00 97.75 416 VAL A N 1
ATOM 3114 C CA . VAL A 1 416 ? -22.612 11.594 7.526 1.00 97.75 416 VAL A CA 1
ATOM 3115 C C . VAL A 1 416 ? -21.350 11.121 6.787 1.00 97.75 416 VAL A C 1
ATOM 3117 O O . VAL A 1 416 ? -20.859 11.819 5.901 1.00 97.75 416 VAL A O 1
ATOM 3120 N N . LEU A 1 417 ? -20.826 9.925 7.085 1.00 97.12 417 LEU A N 1
ATOM 3121 C CA . LEU A 1 417 ? -19.716 9.332 6.324 1.00 97.12 417 LEU A CA 1
ATOM 3122 C C . LEU A 1 417 ? -20.116 9.023 4.877 1.00 97.12 417 LEU A C 1
ATOM 3124 O O . LEU A 1 417 ? -19.361 9.350 3.964 1.00 97.12 417 LEU A O 1
ATOM 3128 N N . ASN A 1 418 ? -21.304 8.458 4.659 1.00 96.19 418 ASN A N 1
ATOM 3129 C CA . ASN A 1 418 ? -21.817 8.206 3.312 1.00 96.19 418 ASN A CA 1
ATOM 3130 C C . ASN A 1 418 ? -22.026 9.517 2.542 1.00 96.19 418 ASN A C 1
ATOM 3132 O O . ASN A 1 418 ? -21.648 9.615 1.376 1.00 96.19 418 ASN A O 1
ATOM 3136 N N . TYR A 1 419 ? -22.560 10.545 3.208 1.00 97.88 419 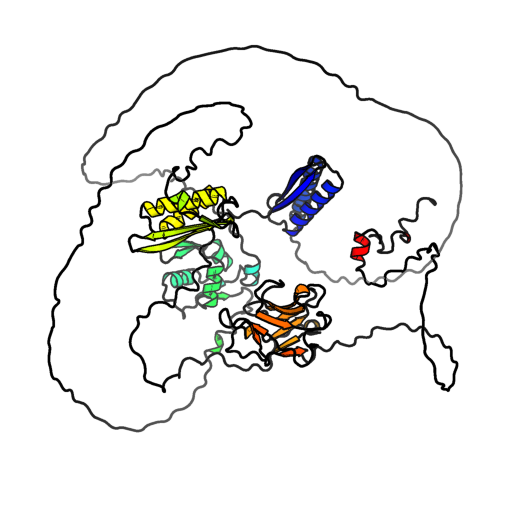TYR A N 1
ATOM 3137 C CA . TYR A 1 419 ? -22.714 11.877 2.627 1.00 97.88 419 TYR A CA 1
ATOM 3138 C C . TYR A 1 419 ? -21.364 12.502 2.244 1.00 97.88 419 TYR A C 1
ATOM 3140 O O . TYR A 1 419 ? -21.199 13.000 1.130 1.00 97.88 419 TYR A O 1
ATOM 3148 N N . ARG A 1 420 ? -20.352 12.396 3.114 1.00 97.81 420 ARG A N 1
ATOM 3149 C CA . ARG A 1 420 ? -18.975 12.819 2.813 1.00 97.81 420 ARG A CA 1
ATOM 3150 C C . ARG A 1 420 ? -18.427 12.113 1.574 1.00 97.81 420 ARG A C 1
ATOM 3152 O O . ARG A 1 420 ? -17.832 12.759 0.717 1.00 97.81 420 ARG A O 1
ATOM 3159 N N . ASP A 1 421 ? -18.614 10.801 1.480 1.00 96.81 421 ASP A N 1
ATOM 3160 C CA . ASP A 1 421 ? -18.085 10.009 0.372 1.00 96.81 421 ASP A CA 1
ATOM 3161 C C . ASP A 1 421 ? -18.777 10.382 -0.960 1.00 96.81 421 ASP A C 1
ATOM 3163 O O . ASP A 1 421 ? -18.112 10.468 -1.993 1.00 96.81 421 ASP A O 1
ATOM 3167 N N . GLN A 1 422 ? -20.073 10.723 -0.940 1.00 96.25 422 GLN A N 1
ATOM 3168 C CA . GLN A 1 422 ? -20.778 11.295 -2.098 1.00 96.25 422 GLN A CA 1
ATOM 3169 C C . GLN A 1 422 ? -20.234 12.673 -2.496 1.00 96.25 422 GLN A C 1
ATOM 3171 O O . GLN A 1 422 ? -20.077 12.950 -3.686 1.00 96.25 422 GLN A O 1
ATOM 3176 N N . LEU A 1 423 ? -19.922 13.534 -1.523 1.00 96.94 423 LEU A N 1
ATOM 3177 C CA . LEU A 1 423 ? -19.318 14.838 -1.798 1.00 96.94 423 LEU A CA 1
ATOM 3178 C C . LEU A 1 423 ? -17.914 14.704 -2.400 1.00 96.94 423 LEU A C 1
ATOM 3180 O O . LEU A 1 423 ? -17.590 15.440 -3.328 1.00 96.94 423 LEU A O 1
ATOM 3184 N N . TYR A 1 424 ? -17.113 13.731 -1.952 1.00 97.12 424 TYR A N 1
ATOM 3185 C CA . TYR A 1 424 ? -15.834 13.422 -2.596 1.00 97.12 424 TYR A CA 1
ATOM 3186 C C . TYR A 1 424 ? -16.005 13.019 -4.057 1.00 97.12 424 TYR A C 1
ATOM 3188 O O . TYR A 1 424 ? -15.274 13.522 -4.904 1.00 97.12 424 TYR A O 1
ATOM 3196 N N . LEU A 1 425 ? -16.988 12.170 -4.373 1.00 95.25 425 LEU A N 1
ATOM 3197 C CA . LEU A 1 425 ? -17.271 11.792 -5.760 1.00 95.25 425 LEU A CA 1
ATOM 3198 C C . LEU A 1 425 ? -17.686 12.998 -6.612 1.00 95.25 425 LEU A C 1
ATOM 3200 O O . LEU A 1 425 ? -17.207 13.137 -7.735 1.00 95.25 425 LEU A O 1
ATOM 3204 N N . LYS A 1 426 ? -18.535 13.884 -6.075 1.00 95.12 426 LYS A N 1
ATOM 3205 C CA . LYS A 1 426 ? -18.953 15.119 -6.762 1.00 95.12 426 LYS A CA 1
ATOM 3206 C C . LYS A 1 426 ? -17.781 16.072 -7.007 1.00 95.12 426 LYS A C 1
ATOM 3208 O O . LYS A 1 426 ? -17.717 16.690 -8.060 1.00 95.12 426 LYS A O 1
ATOM 3213 N N . ALA A 1 427 ? -16.831 16.131 -6.077 1.00 95.44 427 ALA A N 1
ATOM 3214 C CA . ALA A 1 427 ? -15.601 16.907 -6.203 1.00 95.44 427 ALA A CA 1
ATOM 3215 C C . ALA A 1 427 ? -14.548 16.274 -7.140 1.00 95.44 427 ALA A C 1
ATOM 3217 O O . ALA A 1 427 ? -13.458 16.821 -7.284 1.00 95.44 427 ALA A O 1
ATOM 3218 N N . GLY A 1 428 ? -14.816 15.105 -7.740 1.00 95.25 428 GLY A N 1
ATOM 3219 C CA . GLY A 1 428 ? -13.839 14.368 -8.556 1.00 95.25 428 GLY A CA 1
ATOM 3220 C C . GLY A 1 428 ? -12.745 13.662 -7.744 1.00 95.25 428 GLY A C 1
ATOM 3221 O O . GLY A 1 428 ? -11.745 13.201 -8.293 1.00 95.25 428 GLY A O 1
ATOM 3222 N N . GLY A 1 429 ? -12.924 13.574 -6.429 1.00 93.88 429 GLY A N 1
ATOM 3223 C CA . GLY A 1 429 ? -12.010 12.930 -5.505 1.00 93.88 429 GLY A CA 1
ATOM 3224 C C . GLY A 1 429 ? -12.193 11.413 -5.391 1.00 93.88 429 GLY A C 1
ATOM 3225 O O . GLY A 1 429 ? -13.119 10.812 -5.939 1.00 93.88 429 GLY A O 1
ATOM 3226 N N . VAL A 1 430 ? -11.282 10.762 -4.662 1.00 92.19 430 VAL A N 1
ATOM 3227 C CA . VAL A 1 430 ? -11.292 9.304 -4.455 1.00 92.19 430 VAL A CA 1
ATOM 3228 C C . VAL A 1 430 ? -11.786 8.987 -3.049 1.00 92.19 430 VAL A C 1
ATOM 3230 O O . VAL A 1 430 ? -11.241 9.498 -2.070 1.00 92.19 430 VAL A O 1
ATOM 3233 N N . ILE A 1 431 ? -12.771 8.088 -2.938 1.00 92.50 431 ILE A N 1
ATOM 3234 C CA . ILE A 1 431 ? -13.263 7.611 -1.641 1.00 92.50 431 ILE A CA 1
ATOM 3235 C C . ILE A 1 431 ? -12.120 6.882 -0.917 1.00 92.50 431 ILE A C 1
ATOM 3237 O O . ILE A 1 431 ? -11.611 5.875 -1.427 1.00 92.50 431 ILE A O 1
ATOM 3241 N N . PRO A 1 432 ? -11.698 7.343 0.273 1.00 85.75 432 PRO A N 1
ATOM 3242 C CA . PRO A 1 432 ? -10.706 6.627 1.055 1.00 85.75 432 PRO A CA 1
ATOM 3243 C C . PRO A 1 432 ? -11.308 5.286 1.481 1.00 85.75 432 PRO A C 1
ATOM 3245 O O . PRO A 1 432 ? -12.302 5.252 2.204 1.00 85.75 432 PRO A O 1
ATOM 3248 N N . SER A 1 433 ? -10.727 4.167 1.030 1.00 73.12 433 SER A N 1
ATOM 3249 C CA . SER A 1 433 ? -11.288 2.853 1.346 1.00 73.12 433 SER A CA 1
ATOM 3250 C C . SER A 1 433 ? -11.324 2.661 2.866 1.00 73.12 433 SER A C 1
ATOM 3252 O O . SER A 1 433 ? -10.292 2.663 3.543 1.00 73.12 433 SER A O 1
ATOM 3254 N N . GLN A 1 434 ? -12.526 2.465 3.414 1.00 64.88 434 GLN A N 1
ATOM 3255 C CA . GLN A 1 434 ? -12.757 2.253 4.851 1.00 64.88 434 GLN A CA 1
ATOM 3256 C C . GLN A 1 434 ? -12.071 0.968 5.382 1.00 64.88 434 GLN A C 1
ATOM 3258 O O . GLN A 1 434 ? -12.014 0.712 6.584 1.00 64.88 434 GLN A O 1
ATOM 3263 N N . SER A 1 435 ? -11.462 0.180 4.492 1.00 44.19 435 SER A N 1
ATOM 3264 C CA . SER A 1 435 ? -10.854 -1.129 4.737 1.00 44.19 435 SER A CA 1
ATOM 3265 C C . SER A 1 435 ? -9.555 -1.141 5.554 1.00 44.19 435 SER A C 1
ATOM 3267 O O . SER A 1 435 ? -8.987 -2.212 5.754 1.00 44.19 435 SER A O 1
ATOM 3269 N N . ARG A 1 436 ? -9.064 -0.006 6.072 1.00 49.34 436 ARG A N 1
ATOM 3270 C CA . ARG A 1 436 ? -7.852 0.007 6.923 1.00 49.34 436 ARG A CA 1
ATOM 3271 C C . ARG A 1 436 ? -8.119 0.052 8.436 1.00 49.34 436 ARG A C 1
ATOM 3273 O O . ARG A 1 436 ? -7.161 0.002 9.202 1.00 49.34 436 ARG A O 1
ATOM 3280 N N . GLY A 1 437 ? -9.380 0.106 8.884 1.00 47.59 437 GLY A N 1
ATOM 3281 C CA . GLY A 1 437 ? -9.722 0.355 10.296 1.00 47.59 437 GLY A CA 1
ATOM 3282 C C . GLY A 1 437 ? -10.072 -0.848 11.186 1.00 47.59 437 GLY A C 1
ATOM 3283 O O . GLY A 1 437 ? -9.947 -0.745 12.403 1.00 47.59 437 GLY A O 1
ATOM 3284 N N . THR A 1 438 ? -10.487 -2.000 10.655 1.00 40.66 438 THR A N 1
ATOM 3285 C CA . THR A 1 438 ? -11.188 -3.012 11.481 1.00 40.66 438 THR A CA 1
ATOM 3286 C C . THR A 1 438 ? -10.312 -4.053 12.180 1.00 40.66 438 THR A C 1
ATOM 3288 O O . THR A 1 438 ? -10.835 -4.890 12.909 1.00 40.66 438 THR A O 1
ATOM 3291 N N . LYS A 1 439 ? -8.976 -3.988 12.099 1.00 45.19 439 LYS A N 1
ATOM 3292 C CA . LYS A 1 439 ? -8.114 -4.949 12.824 1.00 45.19 439 LYS A CA 1
ATOM 3293 C C . LYS A 1 439 ? -7.920 -4.649 14.324 1.00 45.19 439 LYS A C 1
ATOM 3295 O O . LYS A 1 439 ? -7.061 -5.262 14.947 1.00 45.19 439 LYS A O 1
ATOM 3300 N N . ARG A 1 440 ? -8.679 -3.711 14.911 1.00 45.62 440 ARG A N 1
ATOM 3301 C CA . ARG A 1 440 ? -8.486 -3.256 16.306 1.00 45.62 440 ARG A CA 1
ATOM 3302 C C . ARG A 1 440 ? -9.733 -3.179 17.200 1.00 45.62 440 ARG A C 1
ATOM 3304 O O . ARG A 1 440 ? -9.597 -2.735 18.330 1.00 45.62 440 ARG A O 1
ATOM 3311 N N . ALA A 1 441 ? -10.906 -3.639 16.764 1.00 40.56 441 ALA A N 1
ATOM 3312 C CA . ALA A 1 441 ? -12.145 -3.536 17.554 1.00 40.56 441 ALA A CA 1
ATOM 3313 C C . ALA A 1 441 ? -12.675 -4.886 18.080 1.00 40.56 441 ALA A C 1
ATOM 3315 O O . ALA A 1 441 ? -13.877 -5.129 18.071 1.00 40.56 441 ALA A O 1
ATOM 3316 N N . ARG A 1 442 ? -11.794 -5.780 18.547 1.00 44.56 442 ARG A N 1
ATOM 3317 C CA . ARG A 1 442 ? -12.216 -6.992 19.270 1.00 44.56 442 ARG A CA 1
ATOM 3318 C C . ARG A 1 442 ? -11.410 -7.190 20.550 1.00 44.56 442 ARG A C 1
ATOM 3320 O O . ARG A 1 442 ? -10.778 -8.219 20.697 1.00 44.56 442 ARG A O 1
ATOM 3327 N N . GLU A 1 443 ? -11.417 -6.200 21.444 1.00 53.53 443 GLU A N 1
ATOM 3328 C CA . GLU A 1 443 ? -10.965 -6.386 22.835 1.00 53.53 443 GLU A CA 1
ATOM 3329 C C . GLU A 1 443 ? -11.389 -5.218 23.741 1.00 53.53 443 GLU A C 1
ATOM 3331 O O . GLU A 1 443 ? -10.548 -4.509 24.281 1.00 53.53 443 GLU A O 1
ATOM 3336 N N . SER A 1 444 ? -12.687 -4.922 23.871 1.00 44.19 444 SER A N 1
ATOM 3337 C CA . SER A 1 444 ? -13.147 -3.909 24.844 1.00 44.19 444 SER A CA 1
ATOM 3338 C C . SER A 1 444 ? -14.617 -4.081 25.231 1.00 44.19 444 SER A C 1
ATOM 3340 O O . SER A 1 444 ? -15.413 -3.168 25.061 1.00 44.19 444 SER A O 1
ATOM 3342 N N . GLN A 1 445 ? -14.994 -5.246 25.757 1.00 44.78 445 GLN A N 1
ATOM 3343 C CA . GLN A 1 445 ? -16.150 -5.344 26.654 1.00 44.78 445 GLN A CA 1
ATOM 3344 C C . GLN A 1 445 ? -15.828 -6.353 27.761 1.00 44.78 445 GLN A C 1
ATOM 3346 O O . GLN A 1 445 ? -16.044 -7.552 27.606 1.00 44.78 445 GLN A O 1
ATOM 3351 N N . LYS A 1 446 ? -15.284 -5.868 28.884 1.00 39.06 446 LYS A N 1
ATOM 3352 C CA . LYS A 1 446 ? -15.442 -6.536 30.179 1.00 39.06 446 LYS A CA 1
ATOM 3353 C C . LYS A 1 446 ? -15.418 -5.507 31.308 1.00 39.06 446 LYS A C 1
ATOM 3355 O O . LYS A 1 446 ? -14.520 -4.676 31.395 1.00 39.06 446 LYS A O 1
ATOM 3360 N N . THR A 1 447 ? -16.474 -5.569 32.105 1.00 36.38 447 THR A N 1
ATOM 3361 C CA . THR A 1 447 ? -16.799 -4.789 33.300 1.00 36.38 447 THR A CA 1
ATOM 3362 C C . THR A 1 447 ? -15.809 -5.014 34.456 1.00 36.38 447 THR A C 1
ATOM 3364 O O . THR A 1 447 ? -15.124 -6.040 34.479 1.00 36.38 447 THR A O 1
ATOM 3367 N N . PRO A 1 448 ? -15.732 -4.088 35.436 1.00 45.28 448 PRO A N 1
ATOM 3368 C CA . PRO A 1 448 ? -14.827 -4.190 36.576 1.00 45.28 448 PRO A CA 1
ATOM 3369 C C . PRO A 1 448 ? -15.530 -4.802 37.799 1.00 45.28 448 PRO A C 1
ATOM 3371 O O . PRO A 1 448 ? -16.528 -4.257 38.253 1.00 45.28 448 PRO A O 1
ATOM 3374 N N . ALA A 1 449 ? -14.998 -5.895 38.359 1.00 36.38 449 ALA A N 1
ATOM 3375 C CA . ALA A 1 449 ? -15.102 -6.220 39.791 1.00 36.38 449 ALA A CA 1
ATOM 3376 C C . ALA A 1 449 ? -14.256 -7.455 40.171 1.00 36.38 449 ALA A C 1
ATOM 3378 O O . ALA A 1 449 ? -14.268 -8.466 39.477 1.00 36.38 449 ALA A O 1
ATOM 3379 N N . ALA A 1 450 ? -13.611 -7.356 41.339 1.00 35.16 450 ALA A N 1
ATOM 3380 C CA . ALA A 1 450 ? -13.087 -8.426 42.202 1.00 35.16 450 ALA A CA 1
ATOM 3381 C C . ALA A 1 450 ? -11.746 -9.120 41.851 1.00 35.16 450 ALA A C 1
ATOM 3383 O O . ALA A 1 450 ? -11.657 -10.224 41.323 1.00 35.16 450 ALA A O 1
ATOM 3384 N N . SER A 1 451 ? -10.696 -8.416 42.278 1.00 38.72 451 SER A N 1
ATOM 3385 C CA . SER A 1 451 ? -9.436 -8.841 42.908 1.00 38.72 451 SER A CA 1
ATOM 3386 C C . SER A 1 451 ? -9.271 -10.299 43.401 1.00 38.72 451 SER A C 1
ATOM 3388 O O . SER A 1 451 ? -10.095 -10.833 44.133 1.00 38.72 451 SER A O 1
ATOM 3390 N N . GLN A 1 452 ? -8.079 -10.837 43.100 1.00 47.56 452 GLN A N 1
ATOM 3391 C CA . GLN A 1 452 ? -7.220 -11.693 43.940 1.00 47.56 452 GLN A CA 1
ATOM 3392 C C . GLN A 1 452 ? -7.797 -12.987 44.544 1.00 47.56 452 GLN A C 1
ATOM 3394 O O . GLN A 1 452 ? -8.349 -12.991 45.638 1.00 47.56 452 GLN A O 1
ATOM 3399 N N . LYS A 1 453 ? -7.470 -14.118 43.900 1.00 40.53 453 LYS A N 1
ATOM 3400 C CA . LYS A 1 453 ? -6.877 -15.345 44.489 1.00 40.53 453 LYS A CA 1
ATOM 3401 C C . LYS A 1 453 ? -7.119 -16.521 43.543 1.00 40.53 453 LYS A C 1
ATOM 3403 O O . LYS A 1 453 ? -8.219 -17.055 43.503 1.00 40.53 453 LYS A O 1
ATOM 3408 N N . ARG A 1 454 ? -6.068 -16.977 42.860 1.00 37.41 454 ARG A N 1
ATOM 3409 C CA . ARG A 1 454 ? -5.618 -18.384 42.855 1.00 37.41 454 ARG A CA 1
ATOM 3410 C C . ARG A 1 454 ? -4.586 -18.603 41.759 1.00 37.41 454 ARG A C 1
ATOM 3412 O O . ARG A 1 454 ? -4.886 -18.694 40.576 1.00 37.41 454 ARG A O 1
ATOM 3419 N N . ALA A 1 455 ? -3.352 -18.715 42.227 1.00 44.84 455 ALA A N 1
ATOM 3420 C CA . ALA A 1 455 ? -2.310 -19.457 41.563 1.00 44.84 455 ALA A CA 1
ATOM 3421 C C . ALA A 1 455 ? -2.689 -20.946 41.473 1.00 44.84 455 ALA A C 1
ATOM 3423 O O . ALA A 1 455 ? -3.354 -21.481 42.362 1.00 44.84 455 ALA A O 1
ATOM 3424 N N . LYS A 1 456 ? -2.124 -21.582 40.443 1.00 45.97 456 LYS A N 1
ATOM 3425 C CA . LYS A 1 456 ? -2.053 -23.020 40.155 1.00 45.97 456 LYS A CA 1
ATOM 3426 C C . LYS A 1 456 ? -3.337 -23.677 39.631 1.00 45.97 456 LYS A C 1
ATOM 3428 O O . LYS A 1 456 ? -4.361 -23.715 40.302 1.00 45.97 456 LYS A O 1
ATOM 3433 N N . LYS A 1 457 ? -3.131 -24.357 38.491 1.00 41.50 457 LYS A N 1
ATOM 3434 C CA . LYS A 1 457 ? -3.902 -25.482 37.934 1.00 41.50 457 LYS A CA 1
ATOM 3435 C C . LYS A 1 457 ? -4.930 -25.117 36.852 1.00 41.50 457 LYS A C 1
ATOM 3437 O O . LYS A 1 457 ? -6.117 -25.024 37.125 1.00 41.50 457 LYS A O 1
ATOM 3442 N N . ASN A 1 458 ? -4.437 -24.930 35.622 1.00 37.53 458 ASN A N 1
ATOM 3443 C CA . ASN A 1 458 ? -4.880 -25.634 34.402 1.00 37.53 458 ASN A CA 1
ATOM 3444 C C . ASN A 1 458 ? -4.437 -24.863 33.147 1.00 37.53 458 ASN A C 1
ATOM 3446 O O . ASN A 1 458 ? -5.156 -24.013 32.636 1.00 37.53 458 ASN A O 1
ATOM 3450 N N . SER A 1 459 ? -3.252 -25.200 32.641 1.00 37.50 459 SER A N 1
ATOM 3451 C CA . SER A 1 459 ? -2.870 -24.994 31.244 1.00 37.50 459 SER A CA 1
ATOM 3452 C C . SER A 1 459 ? -2.431 -26.352 30.713 1.00 37.50 459 SER A C 1
ATOM 3454 O O . SER A 1 459 ? -1.264 -26.725 30.795 1.00 37.50 459 SER A O 1
ATOM 3456 N N . ASN A 1 460 ? -3.395 -27.143 30.275 1.00 44.84 460 ASN A N 1
ATOM 3457 C CA . ASN A 1 460 ? -3.130 -28.268 29.403 1.00 44.84 460 ASN A CA 1
ATOM 3458 C C . ASN A 1 460 ? -4.295 -28.316 28.423 1.00 44.84 460 ASN A C 1
ATOM 3460 O O . ASN A 1 460 ? -5.439 -28.183 28.853 1.00 44.84 460 ASN A O 1
ATOM 3464 N N . ASP A 1 461 ? -3.956 -28.500 27.151 1.00 39.69 461 ASP A N 1
ATOM 3465 C CA . ASP A 1 461 ? -4.856 -28.811 26.035 1.00 39.69 461 ASP A CA 1
ATOM 3466 C C . ASP A 1 461 ? -5.198 -27.695 25.030 1.00 39.69 461 ASP A C 1
ATOM 3468 O O . ASP A 1 461 ? -6.289 -27.670 24.476 1.00 39.69 461 ASP A O 1
ATOM 3472 N N . TYR A 1 462 ? -4.249 -26.799 24.727 1.00 34.59 462 TYR A N 1
ATOM 3473 C CA . TYR A 1 462 ? -4.231 -26.077 23.441 1.00 34.59 462 TYR A CA 1
ATOM 3474 C C . TYR A 1 462 ? -2.794 -25.698 23.041 1.00 34.59 462 TYR A C 1
ATOM 3476 O O . TYR A 1 462 ? -2.449 -24.530 22.940 1.00 34.59 462 TYR A O 1
ATOM 3484 N N . ASP A 1 463 ? -1.924 -26.695 22.861 1.00 39.03 463 ASP A N 1
ATOM 3485 C CA . ASP A 1 463 ? -0.632 -26.505 22.184 1.00 39.03 463 ASP A CA 1
ATOM 3486 C C . ASP A 1 463 ? -0.106 -27.852 21.681 1.00 39.03 463 ASP A C 1
ATOM 3488 O O . ASP A 1 463 ? 0.669 -28.551 22.334 1.00 39.03 463 ASP A O 1
ATOM 3492 N N . LYS A 1 464 ? -0.597 -28.277 20.515 1.00 36.84 464 LYS A N 1
ATOM 3493 C CA . LYS A 1 464 ? -0.089 -29.484 19.860 1.00 36.84 464 LYS A CA 1
ATOM 3494 C C . LYS A 1 464 ? -0.185 -29.416 18.342 1.00 36.84 464 LYS A C 1
ATOM 3496 O O . LYS A 1 464 ? -0.642 -30.375 17.761 1.00 36.84 464 LYS A O 1
ATOM 3501 N N . HIS A 1 465 ? 0.244 -28.321 17.706 1.00 37.16 465 HIS A N 1
ATOM 3502 C CA . HIS A 1 465 ? 0.674 -28.314 16.292 1.00 37.16 465 HIS A CA 1
ATOM 3503 C C . HIS A 1 465 ? 1.514 -27.064 15.962 1.00 37.16 465 HIS A C 1
ATOM 3505 O O . HIS A 1 465 ? 1.135 -26.284 15.098 1.00 37.16 465 HIS A O 1
ATOM 3511 N N . ASN A 1 466 ? 2.653 -26.841 16.629 1.00 39.59 466 ASN A N 1
ATOM 3512 C CA . ASN A 1 466 ? 3.723 -26.029 16.023 1.00 39.59 466 ASN A CA 1
ATOM 3513 C C . ASN A 1 466 ? 5.101 -26.268 16.655 1.00 39.59 466 ASN A C 1
ATOM 3515 O O . ASN A 1 466 ? 5.816 -25.330 17.000 1.00 39.59 466 ASN A O 1
ATOM 3519 N N . ASN A 1 467 ? 5.466 -27.533 16.849 1.00 38.00 467 ASN A N 1
ATOM 3520 C CA . ASN A 1 467 ? 6.827 -27.876 17.231 1.00 38.00 467 ASN A CA 1
ATOM 3521 C C . ASN A 1 467 ? 7.270 -29.082 16.406 1.00 38.00 467 ASN A C 1
ATOM 3523 O O . ASN A 1 467 ? 6.987 -30.221 16.764 1.00 38.00 467 ASN A O 1
ATOM 3527 N N . ASN A 1 468 ? 7.888 -28.810 15.259 1.00 31.50 468 ASN A N 1
ATOM 3528 C CA . ASN A 1 468 ? 8.655 -29.801 14.521 1.00 31.50 468 ASN A CA 1
ATOM 3529 C C . ASN A 1 468 ? 9.973 -29.158 14.079 1.00 31.50 468 ASN A C 1
ATOM 3531 O O . ASN A 1 468 ? 9.990 -28.289 13.214 1.00 31.50 468 ASN A O 1
ATOM 3535 N N . ASN A 1 469 ? 11.037 -29.570 14.770 1.00 31.80 469 ASN A N 1
ATOM 3536 C CA . ASN A 1 469 ? 12.433 -29.660 14.350 1.00 31.80 469 ASN A CA 1
ATOM 3537 C C . ASN A 1 469 ? 12.892 -28.763 13.189 1.00 31.80 469 ASN A C 1
ATOM 3539 O O . ASN A 1 469 ? 12.793 -29.123 12.020 1.00 31.80 469 ASN A O 1
ATOM 3543 N N . ASN A 1 470 ? 13.552 -27.661 13.552 1.00 40.34 470 ASN A N 1
ATOM 3544 C CA . ASN A 1 470 ? 14.536 -26.982 12.709 1.00 40.34 470 ASN A CA 1
ATOM 3545 C C . ASN A 1 470 ? 15.843 -27.797 12.665 1.00 40.34 470 ASN A C 1
ATOM 3547 O O . ASN A 1 470 ? 16.825 -27.394 13.280 1.00 40.34 470 ASN A O 1
ATOM 3551 N N . ASN A 1 471 ? 15.847 -28.929 11.961 1.00 39.41 471 ASN A N 1
ATOM 3552 C CA . ASN A 1 471 ? 17.072 -29.519 11.419 1.00 39.41 471 ASN A CA 1
ATOM 3553 C C . ASN A 1 471 ? 16.775 -30.194 10.069 1.00 39.41 471 ASN A C 1
ATOM 3555 O O . ASN A 1 471 ? 15.883 -31.032 9.969 1.00 39.41 471 ASN A O 1
ATOM 3559 N N . ASP A 1 472 ? 17.560 -29.792 9.067 1.00 44.78 472 ASP A N 1
ATOM 3560 C CA . ASP A 1 472 ? 17.900 -30.508 7.832 1.00 44.78 472 ASP A CA 1
ATOM 3561 C C . ASP A 1 472 ? 16.812 -30.913 6.839 1.00 44.78 472 ASP A C 1
ATOM 3563 O O . ASP A 1 472 ? 16.646 -32.074 6.476 1.00 44.78 472 ASP A O 1
ATOM 3567 N N . SER A 1 473 ? 16.147 -29.922 6.256 1.00 40.78 473 SER A N 1
ATOM 3568 C CA . SER A 1 473 ? 15.810 -29.983 4.822 1.00 40.78 473 SER A CA 1
ATOM 3569 C C . SER A 1 473 ? 15.487 -28.579 4.333 1.00 40.78 473 SER A C 1
ATOM 3571 O O . SER A 1 473 ? 14.336 -28.157 4.232 1.00 40.78 473 SER A O 1
ATOM 3573 N N . HIS A 1 474 ? 16.542 -27.800 4.096 1.00 57.25 474 HIS A N 1
ATOM 3574 C CA . HIS A 1 474 ? 16.391 -26.535 3.397 1.00 57.25 474 HIS A CA 1
ATOM 3575 C C . HIS A 1 474 ? 15.947 -26.857 1.959 1.00 57.25 474 HIS A C 1
ATOM 3577 O O . HIS A 1 474 ? 16.598 -27.686 1.327 1.00 57.25 474 HIS A O 1
ATOM 3583 N N . PRO A 1 475 ? 14.860 -26.260 1.433 1.00 58.75 475 PRO A N 1
ATOM 3584 C CA . PRO A 1 475 ? 14.464 -26.472 0.043 1.00 58.75 475 PRO A CA 1
ATOM 3585 C C . PRO A 1 475 ? 15.654 -26.173 -0.871 1.00 58.75 475 PRO A C 1
ATOM 3587 O O . PRO A 1 475 ? 16.365 -25.194 -0.607 1.00 58.75 475 PRO A O 1
ATOM 3590 N N . ASP A 1 476 ? 15.869 -27.024 -1.882 1.00 63.44 476 ASP A N 1
ATOM 3591 C CA . ASP A 1 476 ? 16.950 -26.919 -2.868 1.00 63.44 476 ASP A CA 1
ATOM 3592 C C . ASP A 1 476 ? 16.953 -25.517 -3.483 1.00 63.44 476 ASP A C 1
ATOM 3594 O O . ASP A 1 476 ? 16.179 -25.180 -4.377 1.00 63.44 476 ASP A O 1
ATOM 3598 N N . VAL A 1 477 ? 17.799 -24.654 -2.929 1.00 72.00 477 VAL A N 1
ATOM 3599 C CA . VAL A 1 477 ? 18.164 -23.385 -3.545 1.00 72.00 477 VAL A CA 1
ATOM 3600 C C . VAL A 1 477 ? 19.278 -23.718 -4.505 1.00 72.00 477 VAL A C 1
ATOM 3602 O O . VAL A 1 477 ? 20.268 -24.293 -4.054 1.00 72.00 477 VAL A O 1
ATOM 3605 N N . ASP A 1 478 ? 19.129 -23.331 -5.773 1.00 77.62 478 ASP A N 1
ATOM 3606 C CA . ASP A 1 478 ? 20.192 -23.427 -6.774 1.00 77.62 478 ASP A CA 1
ATOM 3607 C C . ASP A 1 478 ? 21.525 -23.006 -6.142 1.00 77.62 478 ASP A C 1
ATOM 3609 O O . ASP A 1 478 ? 21.660 -21.871 -5.669 1.00 77.62 478 ASP A O 1
ATOM 3613 N N . ASP A 1 479 ? 22.496 -23.921 -6.091 1.00 75.75 479 ASP A N 1
ATOM 3614 C CA . ASP A 1 479 ? 23.717 -23.755 -5.292 1.00 75.75 479 ASP A CA 1
ATOM 3615 C C . ASP A 1 479 ? 24.489 -22.471 -5.635 1.00 75.75 479 ASP A C 1
ATOM 3617 O O . ASP A 1 479 ? 25.097 -21.849 -4.762 1.00 75.75 479 ASP A O 1
ATOM 3621 N N . GLY A 1 480 ? 24.364 -21.982 -6.873 1.00 84.00 480 GLY A N 1
ATOM 3622 C CA . GLY A 1 480 ? 24.955 -20.716 -7.310 1.00 84.00 480 GLY A CA 1
ATOM 3623 C C . GLY A 1 480 ? 24.435 -19.473 -6.573 1.00 84.00 480 GLY A C 1
ATOM 3624 O O . GLY A 1 480 ? 25.146 -18.476 -6.483 1.00 84.00 480 GLY A O 1
ATOM 3625 N N . ARG A 1 481 ? 23.222 -19.509 -6.004 1.00 88.88 481 ARG A N 1
ATOM 3626 C CA . ARG A 1 481 ? 22.652 -18.391 -5.227 1.00 88.88 481 ARG A CA 1
ATOM 3627 C C . ARG A 1 481 ? 23.053 -18.392 -3.755 1.00 88.88 481 ARG A C 1
ATOM 3629 O O . ARG A 1 481 ? 22.825 -17.390 -3.079 1.00 88.88 481 ARG A O 1
ATOM 3636 N N . LYS A 1 482 ? 23.628 -19.486 -3.247 1.00 92.38 482 LYS A N 1
ATOM 3637 C CA . LYS A 1 482 ? 24.062 -19.578 -1.845 1.00 92.38 482 LYS A CA 1
ATOM 3638 C C . LYS A 1 482 ? 25.358 -18.810 -1.597 1.00 92.38 482 LYS A C 1
ATOM 3640 O O . LYS A 1 482 ? 25.590 -18.423 -0.459 1.00 92.38 482 LYS A O 1
ATOM 3645 N N . ALA A 1 483 ? 26.172 -18.553 -2.625 1.00 93.50 483 ALA A N 1
ATOM 3646 C CA . ALA A 1 483 ? 27.440 -17.835 -2.502 1.00 93.50 483 ALA A CA 1
ATOM 3647 C C . ALA A 1 483 ? 27.250 -16.441 -1.869 1.00 93.50 483 ALA A C 1
ATOM 3649 O O . ALA A 1 483 ? 26.520 -15.594 -2.387 1.00 93.50 483 ALA A O 1
ATOM 3650 N N . GLY A 1 484 ? 27.904 -16.211 -0.726 1.00 94.62 484 GLY A N 1
ATOM 3651 C CA . GLY A 1 484 ? 27.763 -14.972 0.047 1.00 94.62 484 GLY A CA 1
ATOM 3652 C C . GLY A 1 484 ? 26.451 -14.839 0.831 1.00 94.62 484 GLY A C 1
ATOM 3653 O O . GLY A 1 484 ? 26.134 -13.741 1.284 1.00 94.62 484 GLY A O 1
ATOM 3654 N N . ALA A 1 485 ? 25.677 -15.915 0.998 1.00 96.62 485 ALA A N 1
ATOM 3655 C CA . ALA A 1 485 ? 24.480 -15.899 1.828 1.00 96.62 485 ALA A CA 1
ATOM 3656 C C . ALA A 1 485 ? 24.812 -15.735 3.319 1.00 96.62 485 ALA A C 1
ATOM 3658 O O . ALA A 1 485 ? 25.857 -16.157 3.820 1.00 96.62 485 ALA A O 1
ATOM 3659 N N . LEU A 1 486 ? 23.871 -15.135 4.042 1.00 97.56 486 LEU A N 1
ATOM 3660 C CA . LEU A 1 486 ? 23.958 -14.875 5.473 1.00 97.56 486 LEU A CA 1
ATOM 3661 C C . LEU A 1 486 ? 22.838 -15.601 6.213 1.00 97.56 486 LEU A C 1
ATOM 3663 O O . LEU A 1 486 ? 21.732 -15.739 5.705 1.00 97.56 486 LEU A O 1
ATOM 3667 N N . VAL A 1 487 ? 23.089 -16.018 7.446 1.00 97.50 487 VAL A N 1
ATOM 3668 C CA . VAL A 1 487 ? 22.093 -16.597 8.348 1.00 97.50 487 VAL A CA 1
ATOM 3669 C C . VAL A 1 487 ? 21.913 -15.670 9.535 1.00 97.50 487 VAL A C 1
ATOM 3671 O O . VAL A 1 487 ? 22.864 -15.381 10.260 1.00 97.50 487 VAL A O 1
ATOM 3674 N N . ILE A 1 488 ? 20.676 -15.234 9.761 1.00 97.94 488 ILE A N 1
ATOM 3675 C CA . ILE A 1 488 ? 20.294 -14.526 10.982 1.00 97.94 488 ILE A CA 1
ATOM 3676 C C . ILE A 1 488 ? 19.604 -15.520 11.906 1.00 97.94 488 ILE A C 1
ATOM 3678 O O . ILE A 1 488 ? 18.624 -16.159 11.517 1.00 97.94 488 ILE A O 1
ATOM 3682 N N . LYS A 1 489 ? 20.113 -15.660 13.130 1.00 97.50 489 LYS A N 1
ATOM 3683 C CA . LYS A 1 489 ? 19.600 -16.609 14.127 1.00 97.50 489 LYS A CA 1
ATOM 3684 C C . LYS A 1 489 ? 19.591 -16.008 15.528 1.00 97.50 489 LYS A C 1
ATOM 3686 O O . LYS A 1 489 ? 20.176 -14.956 15.760 1.00 97.50 489 LYS A O 1
ATOM 3691 N N . GLY A 1 490 ? 18.908 -16.692 16.446 1.00 97.38 490 GLY A N 1
ATOM 3692 C CA . GLY A 1 490 ? 18.940 -16.419 17.885 1.00 97.38 490 GLY A CA 1
ATOM 3693 C C . GLY A 1 490 ? 17.768 -15.611 18.446 1.00 97.38 490 GLY A C 1
ATOM 3694 O O . GLY A 1 490 ? 17.555 -15.631 19.656 1.00 97.38 490 GLY A O 1
ATOM 3695 N N . ARG A 1 491 ? 16.923 -14.984 17.610 1.00 97.69 491 ARG A N 1
ATOM 3696 C CA . ARG A 1 491 ? 15.680 -14.375 18.114 1.00 97.69 491 ARG A CA 1
ATOM 3697 C C . ARG A 1 491 ? 14.718 -15.474 18.572 1.00 97.69 491 ARG A C 1
ATOM 3699 O O . ARG A 1 491 ? 14.351 -16.324 17.766 1.00 97.69 491 ARG A O 1
ATOM 3706 N N . SER A 1 492 ? 14.270 -15.450 19.822 1.00 97.00 492 SER A N 1
ATOM 3707 C CA . SER A 1 492 ? 13.322 -16.460 20.313 1.00 97.00 492 SER A CA 1
ATOM 3708 C C . SER A 1 492 ? 11.974 -16.398 19.575 1.00 97.00 492 SER A C 1
ATOM 3710 O O . SER A 1 492 ? 11.511 -15.311 19.220 1.00 97.00 492 SER A O 1
ATOM 3712 N N . ALA A 1 493 ? 11.357 -17.558 19.316 1.00 96.00 493 ALA A N 1
ATOM 3713 C CA . ALA A 1 493 ? 10.161 -17.698 18.473 1.00 96.00 493 ALA A CA 1
ATOM 3714 C C . ALA A 1 493 ? 8.919 -16.978 19.034 1.00 96.00 493 ALA A C 1
ATOM 3716 O O . ALA A 1 493 ? 8.091 -16.487 18.265 1.00 96.00 493 ALA A O 1
ATOM 3717 N N . ASP A 1 494 ? 8.836 -16.869 20.358 1.00 96.19 494 ASP A N 1
ATOM 3718 C CA . ASP A 1 494 ? 7.794 -16.193 21.137 1.00 96.19 494 ASP A CA 1
ATOM 3719 C C . ASP A 1 494 ? 7.919 -14.658 21.128 1.00 96.19 494 ASP A C 1
ATOM 3721 O O . ASP A 1 494 ? 6.959 -13.944 21.431 1.00 96.19 494 ASP A O 1
ATOM 3725 N N . ARG A 1 495 ? 9.087 -14.116 20.755 1.00 97.12 495 ARG A N 1
ATOM 3726 C CA . ARG A 1 495 ? 9.302 -12.668 20.702 1.00 97.12 495 ARG A CA 1
ATOM 3727 C C . ARG A 1 495 ? 8.778 -12.069 19.407 1.00 97.12 495 ARG A C 1
ATOM 3729 O O . ARG A 1 495 ? 8.830 -12.651 18.321 1.00 97.12 495 ARG A O 1
ATOM 3736 N N . LYS A 1 496 ? 8.349 -10.809 19.494 1.00 95.94 496 LYS A N 1
ATOM 3737 C CA . LYS A 1 496 ? 7.949 -10.051 18.310 1.00 95.94 496 LYS A CA 1
ATOM 3738 C C . LYS A 1 496 ? 9.110 -9.973 17.321 1.00 95.94 496 LYS A C 1
ATOM 3740 O O . LYS A 1 496 ? 10.272 -9.823 17.708 1.00 95.94 496 LYS A O 1
ATOM 3745 N N . ASN A 1 497 ? 8.760 -10.050 16.037 1.00 95.88 497 ASN A N 1
ATOM 3746 C CA . ASN A 1 497 ? 9.700 -10.079 14.923 1.00 95.88 497 ASN A CA 1
ATOM 3747 C C . ASN A 1 497 ? 10.668 -11.277 14.946 1.00 95.88 497 ASN A C 1
ATOM 3749 O O . ASN A 1 497 ? 11.681 -11.215 14.265 1.00 95.88 497 ASN A O 1
ATOM 3753 N N . SER A 1 498 ? 10.339 -12.397 15.603 1.00 96.44 498 SER A N 1
ATOM 3754 C CA . SER A 1 498 ? 11.072 -13.673 15.461 1.00 96.44 498 SER A CA 1
ATOM 3755 C C . SER A 1 498 ? 11.254 -14.117 14.003 1.00 96.44 498 SER A C 1
ATOM 3757 O O . SER A 1 498 ? 12.272 -14.703 13.648 1.00 96.44 498 SER A O 1
ATOM 3759 N N . SER A 1 499 ? 10.340 -13.692 13.121 1.00 96.00 499 SER A N 1
ATOM 3760 C CA . SER A 1 499 ? 10.431 -13.812 11.657 1.00 96.00 499 SER A CA 1
ATOM 3761 C C . SER A 1 499 ? 11.698 -13.230 11.005 1.00 96.00 499 SER A C 1
ATOM 3763 O O . SER A 1 499 ? 11.866 -13.407 9.803 1.00 96.00 499 SER A O 1
ATOM 3765 N N . ILE A 1 500 ? 12.543 -12.475 11.725 1.00 97.38 500 ILE A N 1
ATOM 3766 C CA . ILE A 1 500 ? 13.837 -12.020 11.188 1.00 97.38 500 ILE A CA 1
ATOM 3767 C C . ILE A 1 500 ? 14.845 -13.164 11.072 1.00 97.38 500 ILE A C 1
ATOM 3769 O O . ILE A 1 500 ? 15.765 -13.044 10.267 1.00 97.38 500 ILE A O 1
ATOM 3773 N N . ASN A 1 501 ? 14.666 -14.253 11.828 1.00 97.69 501 ASN A N 1
ATOM 3774 C CA . ASN A 1 501 ? 15.512 -15.432 11.712 1.00 97.69 501 ASN A CA 1
ATOM 3775 C C . ASN A 1 501 ? 15.321 -16.102 10.344 1.00 97.69 501 ASN A C 1
ATOM 3777 O O . ASN A 1 501 ? 14.192 -16.230 9.859 1.00 97.69 501 ASN A O 1
ATOM 3781 N N . GLY A 1 502 ? 16.413 -16.554 9.736 1.00 96.81 502 GLY A N 1
ATOM 3782 C CA . GLY A 1 502 ? 16.420 -17.283 8.470 1.00 96.81 502 GLY A CA 1
ATOM 3783 C C . GLY A 1 502 ? 17.663 -17.006 7.630 1.00 96.81 502 GLY A C 1
ATOM 3784 O O . GLY A 1 502 ? 18.566 -16.284 8.055 1.00 96.81 502 GLY A O 1
ATOM 3785 N N . VAL A 1 503 ? 17.683 -17.582 6.429 1.00 97.00 503 VAL A N 1
ATOM 3786 C CA . VAL A 1 503 ? 18.742 -17.381 5.435 1.00 97.00 503 VAL A CA 1
ATOM 3787 C C . VAL A 1 503 ? 18.432 -16.131 4.615 1.00 97.00 503 VAL A C 1
ATOM 3789 O O . VAL A 1 503 ? 17.279 -15.876 4.279 1.00 97.00 503 VAL A O 1
ATOM 3792 N N . TYR A 1 504 ? 19.448 -15.337 4.311 1.00 97.75 504 TYR A N 1
ATOM 3793 C CA . TYR A 1 504 ? 19.395 -14.120 3.514 1.00 97.75 504 TYR A CA 1
ATOM 3794 C C . TYR A 1 504 ? 20.363 -14.277 2.346 1.00 97.75 504 TYR A C 1
ATOM 3796 O O . TYR A 1 504 ? 21.575 -14.355 2.538 1.00 97.75 504 TYR A O 1
ATOM 3804 N N . LEU A 1 505 ? 19.821 -14.343 1.136 1.00 96.62 505 LEU A N 1
ATOM 3805 C CA . LEU A 1 505 ? 20.588 -14.519 -0.091 1.00 96.62 505 LEU A CA 1
ATOM 3806 C C . LEU A 1 505 ? 21.052 -13.165 -0.610 1.00 96.62 505 LEU A C 1
ATOM 3808 O O . LEU A 1 505 ? 20.290 -12.196 -0.585 1.00 96.62 505 LEU A O 1
ATOM 3812 N N . LEU A 1 506 ? 22.288 -13.104 -1.096 1.00 96.88 506 LEU A N 1
ATOM 3813 C CA . LEU A 1 506 ? 22.825 -11.900 -1.712 1.00 96.88 506 LEU A CA 1
ATOM 3814 C C . LEU A 1 506 ? 22.056 -11.590 -3.002 1.00 96.88 506 LEU A C 1
ATOM 3816 O O . LEU A 1 506 ? 21.913 -12.435 -3.886 1.00 96.88 506 LEU A O 1
ATOM 3820 N N . THR A 1 507 ? 21.560 -10.363 -3.115 1.00 96.25 507 THR A N 1
ATOM 3821 C CA . THR A 1 507 ? 20.889 -9.880 -4.324 1.00 96.25 507 THR A CA 1
ATOM 3822 C C . THR A 1 507 ? 21.877 -9.106 -5.201 1.00 96.25 507 THR A C 1
ATOM 3824 O O . THR A 1 507 ? 22.822 -8.507 -4.684 1.00 96.25 507 THR A O 1
ATOM 3827 N N . PRO A 1 508 ? 21.684 -9.082 -6.533 1.00 94.75 508 PRO A N 1
ATOM 3828 C CA . PRO A 1 508 ? 22.510 -8.267 -7.427 1.00 94.75 508 PRO A CA 1
ATOM 3829 C C . PRO A 1 508 ? 22.273 -6.758 -7.245 1.00 94.75 508 PRO A C 1
ATOM 3831 O O . PRO A 1 508 ? 23.048 -5.942 -7.748 1.00 94.75 508 PRO A O 1
ATOM 3834 N N . GLU A 1 509 ? 21.195 -6.374 -6.557 1.00 95.62 509 GLU A N 1
ATOM 3835 C CA . GLU A 1 509 ? 20.879 -4.984 -6.265 1.00 95.62 509 GLU A CA 1
ATOM 3836 C C . GLU A 1 509 ? 21.788 -4.419 -5.169 1.00 95.62 509 GLU A C 1
ATOM 3838 O O . GLU A 1 509 ? 22.272 -5.118 -4.278 1.00 95.62 509 GLU A O 1
ATOM 3843 N N . ARG A 1 510 ? 22.014 -3.108 -5.243 1.00 96.44 510 ARG A N 1
ATOM 3844 C CA . ARG A 1 510 ? 22.752 -2.352 -4.233 1.00 96.44 510 ARG A CA 1
ATOM 3845 C C . ARG A 1 510 ? 21.886 -1.217 -3.720 1.00 96.44 510 ARG A C 1
ATOM 3847 O O . ARG A 1 510 ? 21.173 -0.584 -4.497 1.00 96.44 510 ARG A O 1
ATOM 3854 N N . PHE A 1 511 ? 21.989 -0.937 -2.430 1.00 95.94 511 PHE A N 1
ATOM 3855 C CA . PHE A 1 511 ? 21.332 0.196 -1.784 1.00 95.94 511 PHE A CA 1
ATOM 3856 C C . PHE A 1 511 ? 22.418 1.065 -1.161 1.00 95.94 511 PHE A C 1
ATOM 3858 O O . PHE A 1 511 ? 23.267 0.546 -0.441 1.00 95.94 511 PHE A O 1
ATOM 3865 N N . ASP A 1 512 ? 22.451 2.349 -1.520 1.00 93.69 512 ASP A N 1
ATOM 3866 C CA . ASP A 1 512 ? 23.533 3.277 -1.157 1.00 93.69 512 ASP A CA 1
ATOM 3867 C C . ASP A 1 512 ? 24.942 2.709 -1.461 1.00 93.69 512 ASP A C 1
ATOM 3869 O O . ASP A 1 512 ? 25.885 2.838 -0.690 1.00 93.69 512 ASP A O 1
ATOM 3873 N N . GLY A 1 513 ? 25.083 1.989 -2.584 1.00 94.75 513 GLY A N 1
ATOM 3874 C CA . GLY A 1 513 ? 26.348 1.368 -3.008 1.00 94.75 513 GLY A CA 1
ATOM 3875 C C . GLY A 1 513 ? 26.759 0.094 -2.251 1.00 94.75 513 GLY A C 1
ATOM 3876 O O . GLY A 1 513 ? 27.667 -0.609 -2.710 1.00 94.75 513 GLY A O 1
ATOM 3877 N N . ALA A 1 514 ? 26.066 -0.249 -1.165 1.00 96.44 514 ALA A N 1
ATOM 3878 C CA . ALA A 1 514 ? 26.314 -1.428 -0.342 1.00 96.44 514 ALA A CA 1
ATOM 3879 C C . ALA A 1 514 ? 25.500 -2.656 -0.792 1.00 96.44 514 ALA A C 1
ATOM 3881 O O . ALA A 1 514 ? 24.549 -2.553 -1.572 1.00 96.44 514 ALA A O 1
ATOM 3882 N N . LEU A 1 515 ? 25.897 -3.832 -0.295 1.00 96.81 515 LEU A N 1
ATOM 3883 C CA . LEU A 1 515 ? 25.250 -5.113 -0.592 1.00 96.81 515 LEU A CA 1
ATOM 3884 C C . LEU A 1 515 ? 23.838 -5.182 0.013 1.00 96.81 515 LEU A C 1
ATOM 3886 O O . LEU A 1 515 ? 23.596 -4.688 1.117 1.00 96.81 515 LEU A O 1
ATOM 3890 N N . VAL A 1 516 ? 22.921 -5.833 -0.703 1.00 97.75 516 VAL A N 1
ATOM 3891 C CA . VAL A 1 516 ? 21.540 -6.073 -0.267 1.00 97.75 516 VAL A CA 1
ATOM 3892 C C . VAL A 1 516 ? 21.281 -7.570 -0.245 1.00 97.75 516 VAL A C 1
ATOM 3894 O O . VAL A 1 516 ? 21.644 -8.278 -1.183 1.00 97.75 516 VAL A O 1
ATOM 3897 N N . TYR A 1 517 ? 20.616 -8.042 0.803 1.00 97.88 517 TYR A N 1
ATOM 3898 C CA . TYR A 1 517 ? 20.240 -9.439 0.954 1.00 97.88 517 TYR A CA 1
ATOM 3899 C C . TYR A 1 517 ? 18.727 -9.581 1.105 1.00 97.88 517 TYR A C 1
ATOM 3901 O O . TYR A 1 517 ? 18.079 -8.762 1.757 1.00 97.88 517 TYR A O 1
ATOM 3909 N N . GLU A 1 518 ? 18.163 -10.646 0.551 1.00 97.38 518 GLU A N 1
ATOM 3910 C CA . GLU A 1 518 ? 16.740 -10.969 0.639 1.00 97.38 518 GLU A CA 1
ATOM 3911 C C . GLU A 1 518 ? 16.541 -12.281 1.396 1.00 97.38 518 GLU A C 1
ATOM 3913 O O . GLU A 1 518 ? 17.232 -13.269 1.154 1.00 97.38 518 GLU A O 1
ATOM 3918 N N . LYS A 1 519 ? 15.591 -12.300 2.332 1.00 97.56 519 LYS A N 1
ATOM 3919 C CA . LYS A 1 519 ? 15.290 -13.485 3.132 1.00 97.56 519 LYS A CA 1
ATOM 3920 C C . LYS A 1 519 ? 14.692 -14.593 2.271 1.00 97.56 519 LYS A C 1
ATOM 3922 O O . LYS A 1 519 ? 13.678 -14.385 1.608 1.00 97.56 519 LYS A O 1
ATOM 3927 N N . PHE A 1 520 ? 15.258 -15.788 2.387 1.00 95.69 520 PHE A N 1
ATOM 3928 C CA . PHE A 1 520 ? 14.826 -16.988 1.695 1.00 95.69 520 PHE A CA 1
ATOM 3929 C C . PHE A 1 520 ? 14.450 -18.120 2.683 1.00 95.69 520 PHE A C 1
ATOM 3931 O O . PHE A 1 520 ? 15.152 -18.325 3.676 1.00 95.69 520 PHE A O 1
ATOM 3938 N N . PRO A 1 521 ? 13.354 -18.861 2.427 1.00 94.31 521 PRO A N 1
ATOM 3939 C CA . PRO A 1 521 ? 12.300 -18.500 1.481 1.00 94.31 521 PRO A CA 1
ATOM 3940 C C . PRO A 1 521 ? 11.610 -17.195 1.915 1.00 94.31 521 PRO A C 1
ATOM 3942 O O . PRO A 1 521 ? 11.596 -16.840 3.104 1.00 94.31 521 PRO A O 1
ATOM 3945 N N . ALA A 1 522 ? 11.034 -16.479 0.948 1.00 87.44 522 ALA A N 1
ATOM 3946 C CA . ALA A 1 522 ? 10.171 -15.340 1.225 1.00 87.44 522 ALA A CA 1
ATOM 3947 C C . ALA A 1 522 ? 8.918 -15.873 1.941 1.00 87.44 522 ALA A C 1
ATOM 3949 O O . ALA A 1 522 ? 8.009 -16.400 1.308 1.00 87.44 522 ALA A O 1
ATOM 3950 N N . GLY A 1 523 ? 8.921 -15.840 3.277 1.00 87.19 523 GLY A N 1
ATOM 3951 C CA . GLY A 1 523 ? 7.768 -16.248 4.087 1.00 87.19 523 GLY A CA 1
ATOM 3952 C C . GLY A 1 523 ? 6.577 -15.298 3.902 1.00 87.19 523 GLY A C 1
ATOM 3953 O O . GLY A 1 523 ? 6.508 -14.545 2.936 1.00 87.19 523 GLY A O 1
ATOM 3954 N N . ASP A 1 524 ? 5.672 -15.241 4.883 1.00 83.75 524 ASP A N 1
ATOM 3955 C CA . ASP A 1 524 ? 4.460 -14.397 4.807 1.00 83.75 524 ASP A CA 1
ATOM 3956 C C . ASP A 1 524 ? 4.728 -12.904 4.550 1.00 83.75 524 ASP A C 1
ATOM 3958 O O . ASP A 1 524 ? 3.861 -12.176 4.065 1.00 83.75 524 ASP A O 1
ATOM 3962 N N . ALA A 1 525 ? 5.920 -12.426 4.911 1.00 88.31 525 ALA A N 1
ATOM 3963 C CA . ALA A 1 525 ? 6.366 -11.074 4.624 1.00 88.31 525 ALA A CA 1
ATOM 3964 C C . ALA A 1 525 ? 7.804 -11.104 4.094 1.00 88.31 525 ALA A C 1
ATOM 3966 O O . ALA A 1 525 ? 8.682 -11.621 4.800 1.00 88.31 525 ALA A O 1
ATOM 3967 N N . PRO A 1 526 ? 8.079 -10.504 2.919 1.00 94.06 526 PRO A N 1
ATOM 3968 C CA . PRO A 1 526 ? 9.444 -10.363 2.441 1.00 94.06 526 PRO A CA 1
ATOM 3969 C C . PRO A 1 526 ? 10.254 -9.559 3.462 1.00 94.06 526 PRO A C 1
ATOM 3971 O O . PRO A 1 526 ? 9.753 -8.628 4.109 1.00 94.06 526 PRO A O 1
ATOM 3974 N N . ARG A 1 527 ? 11.508 -9.963 3.655 1.00 97.25 527 ARG A N 1
ATOM 3975 C CA . ARG A 1 527 ? 12.468 -9.255 4.500 1.00 97.25 527 ARG A CA 1
ATOM 3976 C C . ARG A 1 527 ? 13.707 -8.993 3.672 1.00 97.25 527 ARG A C 1
ATOM 3978 O O . ARG A 1 527 ? 14.252 -9.914 3.077 1.00 97.25 527 ARG A O 1
ATOM 3985 N N . VAL A 1 528 ? 14.152 -7.748 3.682 1.00 97.62 528 VAL A N 1
ATOM 3986 C CA . VAL A 1 528 ? 15.394 -7.324 3.042 1.00 97.62 528 VAL A CA 1
ATOM 3987 C C . VAL A 1 528 ? 16.339 -6.771 4.093 1.00 97.62 528 VAL A C 1
ATOM 3989 O O . VAL A 1 528 ? 15.916 -6.044 4.997 1.00 97.62 528 VAL A O 1
ATOM 3992 N N . LEU A 1 529 ? 17.607 -7.136 3.973 1.00 98.12 529 LEU A N 1
ATOM 3993 C CA . LEU A 1 529 ? 18.719 -6.675 4.783 1.00 98.12 529 LEU A CA 1
ATOM 3994 C C . LEU A 1 529 ? 19.603 -5.779 3.916 1.00 98.12 529 LEU A C 1
ATOM 3996 O O . LEU A 1 529 ? 20.118 -6.221 2.896 1.00 98.12 529 LEU A O 1
ATOM 4000 N N . PHE A 1 530 ? 19.779 -4.526 4.312 1.00 98.00 530 PHE A N 1
ATOM 4001 C CA . PHE A 1 530 ? 20.586 -3.559 3.567 1.00 98.00 530 PHE A CA 1
ATOM 4002 C C . PHE A 1 530 ? 21.272 -2.580 4.515 1.00 98.00 530 PHE A C 1
ATOM 4004 O O . PHE A 1 530 ? 20.847 -2.403 5.661 1.00 98.00 530 PHE A O 1
ATOM 4011 N N . TYR A 1 531 ? 22.325 -1.927 4.039 1.00 97.94 531 TYR A N 1
ATOM 4012 C CA . TYR A 1 531 ? 23.008 -0.876 4.779 1.00 97.94 531 TYR A CA 1
ATOM 4013 C C . TYR A 1 531 ? 22.387 0.492 4.483 1.00 97.94 531 TYR A C 1
ATOM 4015 O O . TYR A 1 531 ? 22.210 0.847 3.328 1.00 97.94 531 TYR A O 1
ATOM 4023 N N . SER A 1 532 ? 22.042 1.262 5.516 1.00 96.94 532 SER A N 1
ATOM 4024 C CA . SER A 1 532 ? 21.623 2.664 5.381 1.00 96.94 532 SER A CA 1
ATOM 4025 C C . SER A 1 532 ? 22.828 3.557 5.651 1.00 96.94 532 SER A C 1
ATOM 4027 O O . SER A 1 532 ? 23.274 3.660 6.801 1.00 96.94 532 SER A O 1
ATOM 4029 N N . GLU A 1 533 ? 23.327 4.225 4.610 1.00 96.06 533 GLU A N 1
ATOM 4030 C CA . GLU A 1 533 ? 24.458 5.148 4.730 1.00 96.06 533 GLU A CA 1
ATOM 4031 C C . GLU A 1 533 ? 24.079 6.353 5.598 1.00 96.06 533 GLU A C 1
ATOM 4033 O O . GLU A 1 533 ? 24.804 6.724 6.521 1.00 96.06 533 GLU A O 1
ATOM 4038 N N . GLN A 1 534 ? 22.873 6.893 5.410 1.00 95.00 534 GLN A N 1
ATOM 4039 C CA . GLN A 1 534 ? 22.378 8.033 6.187 1.00 95.00 534 GLN A CA 1
ATOM 4040 C C . GLN A 1 534 ? 22.372 7.781 7.698 1.00 95.00 534 GLN A C 1
ATOM 4042 O O . GLN A 1 534 ? 22.536 8.708 8.491 1.00 95.00 534 GLN A O 1
ATOM 4047 N N . LYS A 1 535 ? 22.145 6.533 8.121 1.00 95.88 535 LYS A N 1
ATOM 4048 C CA . LYS A 1 535 ? 22.038 6.183 9.543 1.00 95.88 535 LYS A CA 1
ATOM 4049 C C . LYS A 1 535 ? 23.201 5.336 10.053 1.00 95.88 535 LYS A C 1
ATOM 4051 O O . LYS A 1 535 ? 23.147 4.935 11.219 1.00 95.88 535 LYS A O 1
ATOM 4056 N N . GLN A 1 536 ? 24.185 5.061 9.200 1.00 96.62 536 GLN A N 1
ATOM 4057 C CA . GLN A 1 536 ? 25.376 4.261 9.479 1.00 96.62 536 GLN A CA 1
ATOM 4058 C C . GLN A 1 536 ? 25.049 2.924 10.177 1.00 96.62 536 GLN A C 1
ATOM 4060 O O . GLN A 1 536 ? 25.522 2.620 11.277 1.00 96.62 536 GLN A O 1
ATOM 4065 N N . ARG A 1 537 ? 24.115 2.154 9.596 1.00 97.38 537 ARG A N 1
ATOM 4066 C CA . ARG A 1 537 ? 23.654 0.874 10.166 1.00 97.38 537 ARG A CA 1
ATOM 4067 C C . ARG A 1 537 ? 23.070 -0.075 9.128 1.00 97.38 537 ARG A C 1
ATOM 4069 O O . ARG A 1 537 ? 22.343 0.348 8.232 1.00 97.38 537 ARG A O 1
ATOM 4076 N N . TRP A 1 538 ? 23.275 -1.368 9.347 1.00 98.12 538 TRP A N 1
ATOM 4077 C CA . TRP A 1 538 ? 22.521 -2.433 8.692 1.00 98.12 538 TRP A CA 1
ATOM 4078 C C . TRP A 1 538 ? 21.084 -2.458 9.214 1.00 98.12 538 TRP A C 1
ATOM 4080 O O . TRP A 1 538 ? 20.850 -2.279 10.410 1.00 98.12 538 TRP A O 1
ATOM 4090 N N . LYS A 1 539 ? 20.103 -2.662 8.335 1.00 97.88 539 LYS A N 1
ATOM 4091 C CA . LYS A 1 539 ? 18.672 -2.683 8.658 1.00 97.88 539 LYS A CA 1
ATOM 4092 C C . LYS A 1 539 ? 17.995 -3.886 8.024 1.00 97.88 539 LYS A C 1
ATOM 4094 O O . LYS A 1 539 ? 18.239 -4.179 6.862 1.00 97.88 539 LYS A O 1
ATOM 4099 N N . ILE A 1 540 ? 17.072 -4.494 8.764 1.00 97.94 540 ILE A N 1
ATOM 4100 C CA . ILE A 1 540 ? 16.120 -5.479 8.244 1.00 97.94 540 ILE A CA 1
ATOM 4101 C C . ILE A 1 540 ? 14.755 -4.803 8.133 1.00 97.94 540 ILE A C 1
ATOM 4103 O O . ILE A 1 540 ? 14.197 -4.366 9.145 1.00 97.94 540 ILE A O 1
ATOM 4107 N N . CYS A 1 541 ? 14.198 -4.726 6.928 1.00 96.88 541 CYS A N 1
ATOM 4108 C CA . CYS A 1 541 ? 12.902 -4.102 6.646 1.00 96.88 541 CYS A CA 1
ATOM 4109 C C . CYS A 1 541 ? 12.023 -5.003 5.768 1.00 96.88 541 CYS A C 1
ATOM 4111 O O . CYS A 1 541 ? 12.479 -5.999 5.223 1.00 96.88 541 CYS A O 1
ATOM 4113 N N . GLN A 1 542 ? 10.749 -4.630 5.614 1.00 95.38 542 GLN A N 1
ATOM 4114 C CA . GLN A 1 542 ? 9.822 -5.280 4.670 1.00 95.38 542 GLN A CA 1
ATOM 4115 C C . GLN A 1 542 ? 10.049 -4.885 3.211 1.00 95.38 542 GLN A C 1
ATOM 4117 O O . GLN A 1 542 ? 9.633 -5.594 2.305 1.00 95.38 542 GLN A O 1
ATOM 4122 N N . ALA A 1 543 ? 10.659 -3.724 2.996 1.00 94.81 543 ALA A N 1
ATOM 4123 C CA . ALA A 1 543 ? 10.915 -3.156 1.686 1.00 94.81 543 ALA A CA 1
ATOM 4124 C C . ALA A 1 543 ? 12.284 -2.478 1.691 1.00 94.81 543 ALA A C 1
ATOM 4126 O O . ALA A 1 543 ? 12.768 -2.058 2.749 1.00 94.81 543 ALA A O 1
ATOM 4127 N N . LEU A 1 544 ? 12.877 -2.346 0.505 1.00 95.56 544 LEU A N 1
ATOM 4128 C CA . LEU A 1 544 ? 14.173 -1.709 0.285 1.00 95.56 544 LEU A CA 1
ATOM 4129 C C . LEU A 1 544 ? 14.047 -0.177 0.363 1.00 95.56 544 LEU A C 1
ATOM 4131 O O . LEU A 1 544 ? 14.111 0.531 -0.638 1.00 95.56 544 LEU A O 1
ATOM 4135 N N . LYS A 1 545 ? 13.741 0.329 1.561 1.00 93.94 545 LYS A N 1
ATOM 4136 C CA . LYS A 1 545 ? 13.536 1.754 1.849 1.00 93.94 545 LYS A CA 1
ATOM 4137 C C . LYS A 1 545 ? 14.026 2.091 3.248 1.00 93.94 545 LYS A C 1
ATOM 4139 O O . LYS A 1 545 ? 13.758 1.359 4.207 1.00 93.94 545 LYS A O 1
ATOM 4144 N N . ASP A 1 546 ? 14.662 3.249 3.407 1.00 91.50 546 ASP A N 1
ATOM 4145 C CA . ASP A 1 546 ? 15.137 3.724 4.710 1.00 91.50 546 ASP A CA 1
ATOM 4146 C C . ASP A 1 546 ? 14.053 4.432 5.556 1.00 91.50 546 ASP A C 1
ATOM 4148 O O . ASP A 1 546 ? 14.309 5.354 6.339 1.00 91.50 546 ASP A O 1
ATOM 4152 N N . ASP A 1 547 ? 12.816 3.954 5.461 1.00 88.81 547 ASP A N 1
ATOM 4153 C CA . ASP A 1 547 ? 11.687 4.519 6.192 1.00 88.81 547 ASP A CA 1
ATOM 4154 C C . ASP A 1 547 ? 11.808 4.265 7.712 1.00 88.81 547 ASP A C 1
ATOM 4156 O O . ASP A 1 547 ? 12.579 3.416 8.192 1.00 88.81 547 ASP A O 1
ATOM 4160 N N . LYS A 1 548 ? 11.026 5.014 8.506 1.00 77.00 548 LYS A N 1
ATOM 4161 C CA . LYS A 1 548 ? 11.026 5.002 9.987 1.00 77.00 548 LYS A CA 1
ATOM 4162 C C . LYS A 1 548 ? 10.465 3.705 10.625 1.00 77.00 548 LYS A C 1
ATOM 4164 O O . LYS A 1 548 ? 10.021 3.738 11.767 1.00 77.00 548 LYS A O 1
ATOM 4169 N N . GLY A 1 549 ? 10.505 2.558 9.941 1.00 79.25 549 GLY A N 1
ATOM 4170 C CA . GLY A 1 549 ? 9.828 1.320 10.366 1.00 79.25 549 GLY A CA 1
ATOM 4171 C C . GLY A 1 549 ? 10.575 0.016 10.067 1.00 79.25 549 GLY A C 1
ATOM 4172 O O . GLY A 1 549 ? 10.002 -0.880 9.456 1.00 79.25 549 GLY A O 1
ATOM 4173 N N . GLY A 1 550 ? 11.838 -0.103 10.487 1.00 88.62 550 GLY A N 1
ATOM 4174 C CA . GLY A 1 550 ? 12.590 -1.364 10.380 1.00 88.62 550 GLY A CA 1
ATOM 4175 C C . GLY A 1 550 ? 12.181 -2.407 11.428 1.00 88.62 550 GLY A C 1
ATOM 4176 O O . GLY A 1 550 ? 11.744 -2.056 12.522 1.00 88.62 550 GLY A O 1
ATOM 4177 N N . CYS A 1 551 ? 12.352 -3.690 11.107 1.00 95.12 551 CYS A N 1
ATOM 4178 C CA . CYS A 1 551 ? 12.180 -4.804 12.042 1.00 95.12 551 CYS A CA 1
ATOM 4179 C C . CYS A 1 551 ? 13.361 -4.903 13.014 1.00 95.12 551 CYS A C 1
ATOM 4181 O O . CYS A 1 551 ? 13.154 -5.106 14.208 1.00 95.12 551 CYS A O 1
ATOM 4183 N N . ALA A 1 552 ? 14.584 -4.734 12.509 1.00 97.88 552 ALA A N 1
ATOM 4184 C CA . ALA A 1 552 ? 15.805 -4.733 13.306 1.00 97.88 552 ALA A CA 1
ATOM 4185 C C . ALA A 1 552 ? 16.889 -3.863 12.657 1.00 97.88 552 ALA A C 1
ATOM 4187 O O . ALA A 1 552 ? 16.810 -3.55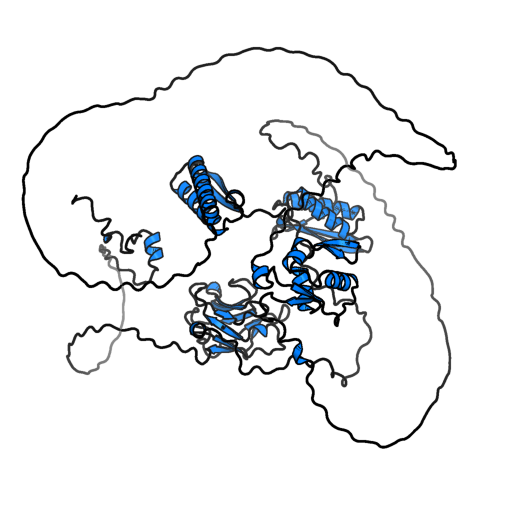8 11.464 1.00 97.88 552 ALA A O 1
ATOM 4188 N N . TYR A 1 553 ? 17.895 -3.458 13.429 1.00 97.94 553 TYR A N 1
ATOM 4189 C CA . TYR A 1 553 ? 19.092 -2.814 12.898 1.00 97.94 553 TYR A CA 1
ATOM 4190 C C . TYR A 1 553 ? 20.349 -3.122 13.715 1.00 97.94 553 TYR A C 1
ATOM 4192 O O . TYR A 1 553 ? 20.268 -3.358 14.917 1.00 97.94 553 TYR A O 1
ATOM 4200 N N . LEU A 1 554 ? 21.507 -3.034 13.065 1.00 97.88 554 LEU A N 1
ATOM 4201 C CA . LEU A 1 554 ? 22.834 -3.195 13.652 1.00 97.88 554 LEU A CA 1
ATOM 4202 C C . LEU A 1 554 ? 23.695 -1.990 13.268 1.00 97.88 554 LEU A C 1
ATOM 4204 O O . LEU A 1 554 ? 23.926 -1.740 12.086 1.00 97.88 554 LEU A O 1
ATOM 4208 N N . LYS A 1 555 ? 24.132 -1.207 14.258 1.00 97.25 555 LYS A N 1
ATOM 4209 C CA . LYS A 1 555 ? 25.053 -0.086 14.018 1.00 97.25 555 LYS A CA 1
ATOM 4210 C C . LYS A 1 555 ? 26.458 -0.631 13.793 1.00 97.25 555 LYS A C 1
ATOM 4212 O O . LYS A 1 555 ? 26.904 -1.462 14.575 1.00 97.25 555 LYS A O 1
ATOM 4217 N N . VAL A 1 556 ? 27.142 -0.123 12.775 1.00 96.31 556 VAL A N 1
ATOM 4218 C CA . VAL A 1 556 ? 28.504 -0.536 12.418 1.00 96.31 556 VAL A CA 1
ATOM 4219 C C . VAL A 1 556 ? 29.362 0.696 12.144 1.00 96.31 556 VAL A C 1
ATOM 4221 O O . VAL A 1 556 ? 28.841 1.753 11.801 1.00 96.31 556 VAL A O 1
ATOM 4224 N N . GLN A 1 557 ? 30.672 0.579 12.359 1.00 94.44 557 GLN A N 1
ATOM 4225 C CA . GLN A 1 557 ? 31.635 1.676 12.165 1.00 94.44 557 GLN A CA 1
ATOM 4226 C C . GLN A 1 557 ? 32.329 1.625 10.797 1.00 94.44 557 GLN A C 1
ATOM 4228 O O . GLN A 1 557 ? 33.030 2.561 10.431 1.00 94.44 557 GLN A O 1
ATOM 4233 N N . ASP A 1 558 ? 32.171 0.529 10.056 1.00 94.62 558 ASP A N 1
ATOM 4234 C CA . ASP A 1 558 ? 32.889 0.257 8.808 1.00 94.62 558 ASP A CA 1
ATOM 4235 C C . ASP A 1 558 ? 32.279 0.959 7.586 1.00 94.62 558 ASP A C 1
ATOM 4237 O O . ASP A 1 558 ? 32.780 0.808 6.472 1.00 94.62 558 ASP A O 1
ATOM 4241 N N . GLY A 1 559 ? 31.197 1.718 7.771 1.00 94.25 559 GLY A N 1
ATOM 4242 C CA . GLY A 1 559 ? 30.520 2.392 6.674 1.00 94.25 559 GLY A CA 1
ATOM 4243 C C . GLY A 1 559 ? 29.762 1.437 5.747 1.00 94.25 559 GLY A C 1
ATOM 4244 O O . GLY A 1 559 ? 29.487 1.821 4.616 1.00 94.25 559 GLY A O 1
ATOM 4245 N N . GLY A 1 560 ? 29.467 0.199 6.170 1.00 93.25 560 GLY A N 1
ATOM 4246 C CA . GLY A 1 560 ? 28.800 -0.794 5.320 1.00 93.25 560 GLY A CA 1
ATOM 4247 C C . GLY A 1 560 ? 29.682 -1.338 4.194 1.00 93.25 560 GLY A C 1
ATOM 4248 O O . GLY A 1 560 ? 29.165 -1.880 3.216 1.00 93.25 560 GLY A O 1
ATOM 4249 N N . LYS A 1 561 ? 31.008 -1.180 4.314 1.00 94.38 561 LYS A N 1
ATOM 4250 C CA . LYS A 1 561 ? 31.986 -1.704 3.350 1.00 94.38 561 LYS A CA 1
ATOM 4251 C C . LYS A 1 561 ? 32.019 -3.231 3.338 1.00 94.38 561 LYS A C 1
ATOM 4253 O O . LYS A 1 561 ? 32.278 -3.811 2.287 1.00 94.38 561 LYS A O 1
ATOM 4258 N N . GLY A 1 562 ? 31.776 -3.871 4.483 1.00 94.25 562 GLY A N 1
ATOM 4259 C CA . GLY A 1 562 ? 31.711 -5.324 4.612 1.00 94.25 562 GLY A CA 1
ATOM 4260 C C . GLY A 1 562 ? 30.305 -5.836 4.930 1.00 94.25 562 GLY A C 1
ATOM 4261 O O . GLY A 1 562 ? 29.432 -5.056 5.309 1.00 94.25 562 GLY A O 1
ATOM 4262 N N . PRO A 1 563 ? 30.064 -7.153 4.803 1.00 96.25 563 PRO A N 1
ATOM 4263 C CA . PRO A 1 563 ? 28.836 -7.771 5.292 1.00 96.25 563 PRO A CA 1
ATOM 4264 C C . PRO A 1 563 ? 28.654 -7.527 6.803 1.00 96.25 563 PRO A C 1
ATOM 4266 O O . PRO A 1 563 ? 29.638 -7.363 7.529 1.00 96.25 563 PRO A O 1
ATOM 4269 N N . PRO A 1 564 ? 27.412 -7.571 7.325 1.00 96.62 564 PRO A N 1
ATOM 4270 C CA . PRO A 1 564 ? 27.136 -7.347 8.748 1.00 96.62 564 PRO A CA 1
ATOM 4271 C C . PRO A 1 564 ? 27.828 -8.347 9.687 1.00 96.62 564 PRO A C 1
ATOM 4273 O O . PRO A 1 564 ? 27.922 -8.085 10.886 1.00 96.62 564 PRO A O 1
ATOM 4276 N N . THR A 1 565 ? 28.346 -9.459 9.162 1.00 95.94 565 THR A N 1
ATOM 4277 C CA . THR A 1 565 ? 29.183 -10.430 9.885 1.00 95.94 565 THR A CA 1
ATOM 4278 C C . THR A 1 565 ? 30.520 -9.847 10.344 1.00 95.94 565 THR A C 1
ATOM 4280 O O . THR A 1 565 ? 31.065 -10.316 11.333 1.00 95.94 565 THR A O 1
ATOM 4283 N N . ASN A 1 566 ? 31.029 -8.801 9.682 1.00 93.00 566 ASN A N 1
ATOM 4284 C CA . ASN A 1 566 ? 32.320 -8.172 9.998 1.00 93.00 566 ASN A CA 1
ATOM 4285 C C . ASN A 1 566 ? 32.215 -7.113 11.108 1.00 93.00 566 ASN A C 1
ATOM 4287 O O . ASN A 1 566 ? 33.146 -6.340 11.345 1.00 93.00 566 ASN A O 1
ATOM 4291 N N . SER A 1 567 ? 31.061 -7.028 11.768 1.00 91.44 567 SER A N 1
ATOM 4292 C CA . SER A 1 567 ? 30.848 -6.084 12.858 1.00 91.44 567 SER A CA 1
ATOM 4293 C C . SER A 1 567 ? 31.747 -6.441 14.042 1.00 91.44 567 SER A C 1
ATOM 4295 O O . SER A 1 567 ? 31.826 -7.602 14.431 1.00 91.44 567 SER A O 1
ATOM 4297 N N . LYS A 1 568 ? 32.408 -5.438 14.635 1.00 87.62 568 LYS A N 1
ATOM 4298 C CA . LYS A 1 568 ? 33.285 -5.627 15.803 1.00 87.62 568 LYS A CA 1
ATOM 4299 C C . LYS A 1 568 ? 32.545 -6.332 16.943 1.00 87.62 568 LYS A C 1
ATOM 4301 O O . LYS A 1 568 ? 31.361 -6.045 17.173 1.00 87.62 568 LYS A O 1
ATOM 4306 N N . GLU A 1 569 ? 33.271 -7.170 17.683 1.00 86.50 569 GLU A N 1
ATOM 4307 C CA . GLU A 1 569 ? 32.810 -7.758 18.943 1.00 86.50 569 GLU A CA 1
ATOM 4308 C C . GLU A 1 569 ? 32.198 -6.666 19.838 1.00 86.50 569 GLU A C 1
ATOM 4310 O O . GLU A 1 569 ? 32.777 -5.597 20.033 1.00 86.50 569 GLU A O 1
ATOM 4315 N N . GLY A 1 570 ? 30.967 -6.897 20.302 1.00 86.69 570 GLY A N 1
ATOM 4316 C CA . GLY A 1 570 ? 30.174 -5.918 21.059 1.00 86.69 570 GLY A CA 1
ATOM 4317 C C . GLY A 1 570 ? 29.087 -5.188 20.258 1.00 86.69 57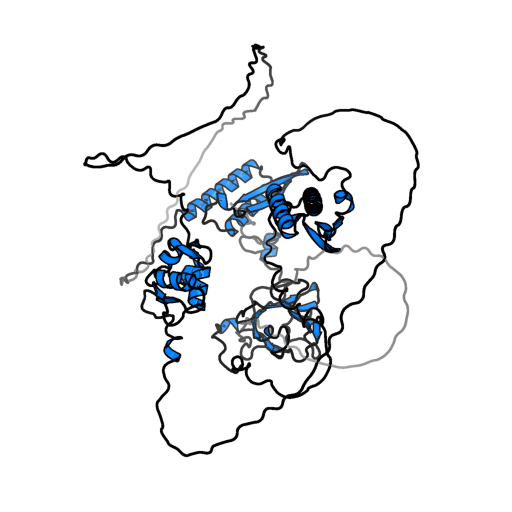0 GLY A C 1
ATOM 4318 O O . GLY A 1 570 ? 28.249 -4.504 20.848 1.00 86.69 570 GLY A O 1
ATOM 4319 N N . SER A 1 571 ? 29.026 -5.354 18.933 1.00 94.38 571 SER A N 1
ATOM 4320 C CA . SER A 1 571 ? 27.907 -4.841 18.132 1.00 94.38 571 SER A CA 1
ATOM 4321 C C . SER A 1 571 ? 26.679 -5.741 18.305 1.00 94.38 571 SER A C 1
ATOM 4323 O O . SER A 1 571 ? 26.638 -6.851 17.787 1.00 94.38 571 SER A O 1
ATOM 4325 N N . ALA A 1 572 ? 25.667 -5.264 19.032 1.00 96.88 572 ALA A N 1
ATOM 4326 C CA . ALA A 1 572 ? 24.425 -6.003 19.257 1.00 96.88 572 ALA A CA 1
ATOM 4327 C C . ALA A 1 572 ? 23.290 -5.515 18.346 1.00 96.88 572 ALA A C 1
ATOM 4329 O O . ALA A 1 572 ? 23.105 -4.309 18.127 1.00 96.88 572 ALA A O 1
ATOM 4330 N N . TRP A 1 573 ? 22.494 -6.459 17.844 1.00 98.12 573 TRP A N 1
ATOM 4331 C CA . TRP A 1 573 ? 21.297 -6.155 17.069 1.00 98.12 573 TRP A CA 1
ATOM 4332 C C . TRP A 1 573 ? 20.240 -5.486 17.947 1.00 98.12 573 TRP A C 1
ATOM 4334 O O . TRP A 1 573 ? 20.017 -5.858 19.096 1.00 98.12 573 TRP A O 1
ATOM 4344 N N . LYS A 1 574 ? 19.548 -4.494 17.386 1.00 98.06 574 LYS A N 1
ATOM 4345 C CA . LYS A 1 574 ? 18.394 -3.847 18.011 1.00 98.06 574 LYS A CA 1
ATOM 4346 C C . LYS A 1 574 ? 17.132 -4.226 17.262 1.00 98.06 574 LYS A C 1
ATOM 4348 O O . LYS A 1 574 ? 16.985 -3.863 16.095 1.00 98.06 574 LYS A O 1
ATOM 4353 N N . VAL A 1 575 ? 16.218 -4.930 17.919 1.00 98.12 575 VAL A N 1
ATOM 4354 C CA . VAL A 1 575 ? 14.997 -5.484 17.317 1.00 98.12 575 VAL A CA 1
ATOM 4355 C C . VAL A 1 575 ? 13.779 -4.737 17.849 1.00 98.12 575 VAL A C 1
ATOM 4357 O O . VAL A 1 575 ? 13.674 -4.449 19.037 1.00 98.12 575 VAL A O 1
ATOM 4360 N N . TYR A 1 576 ? 12.847 -4.384 16.967 1.00 97.56 576 TYR A N 1
ATOM 4361 C CA . TYR A 1 576 ? 11.631 -3.678 17.353 1.00 97.56 576 TYR A CA 1
ATOM 4362 C C . TYR A 1 576 ? 10.653 -4.622 18.063 1.00 97.56 576 TYR A C 1
ATOM 4364 O O . TYR A 1 576 ? 10.092 -5.522 17.440 1.00 97.56 576 TYR A O 1
ATOM 4372 N N . ASP A 1 577 ? 10.382 -4.380 19.342 1.00 96.75 577 ASP A N 1
ATOM 4373 C CA . ASP A 1 577 ? 9.480 -5.186 20.172 1.00 96.75 577 ASP A CA 1
ATOM 4374 C C . ASP A 1 577 ? 8.054 -4.625 20.266 1.00 96.75 577 ASP A C 1
ATOM 4376 O O . ASP A 1 577 ? 7.190 -5.155 20.962 1.00 96.75 577 ASP A O 1
ATOM 4380 N N . GLY A 1 578 ? 7.745 -3.589 19.485 1.00 94.25 578 GLY A N 1
ATOM 4381 C CA . GLY A 1 578 ? 6.423 -2.973 19.425 1.00 94.25 578 GLY A CA 1
ATOM 4382 C C . GLY A 1 578 ? 6.427 -1.523 19.879 1.00 94.25 578 GLY A C 1
ATOM 4383 O O . GLY A 1 578 ? 7.464 -0.952 20.190 1.00 94.25 578 GLY A O 1
ATOM 4384 N N . LYS A 1 579 ? 5.248 -0.895 19.861 1.00 93.94 579 LYS A N 1
ATOM 4385 C CA . LYS A 1 579 ? 5.132 0.554 20.078 1.00 93.94 579 LYS A CA 1
ATOM 4386 C C . LYS A 1 579 ? 5.508 0.968 21.500 1.00 93.94 579 LYS A C 1
ATOM 4388 O O . LYS A 1 579 ? 6.043 2.052 21.673 1.00 93.94 579 LYS A O 1
ATOM 4393 N N . GLU A 1 580 ? 5.239 0.103 22.471 1.00 95.31 580 GLU A N 1
ATOM 4394 C CA . GLU A 1 580 ? 5.484 0.364 23.892 1.00 95.31 580 GLU A CA 1
ATOM 4395 C C . GLU A 1 580 ? 6.956 0.176 24.261 1.00 95.31 580 GLU A C 1
ATOM 4397 O O . GLU A 1 580 ? 7.538 1.041 24.901 1.00 95.31 580 GLU A O 1
ATOM 4402 N N . LYS A 1 581 ? 7.575 -0.921 23.804 1.00 95.38 581 LYS A N 1
ATOM 4403 C CA . LYS A 1 581 ? 8.980 -1.239 24.110 1.00 95.38 581 LYS A CA 1
ATOM 4404 C C . LYS A 1 581 ? 9.979 -0.562 23.169 1.00 95.38 581 LYS A C 1
ATOM 4406 O O . LYS A 1 581 ? 11.134 -0.370 23.526 1.00 95.38 581 LYS A O 1
ATOM 4411 N N . GLY A 1 582 ? 9.554 -0.192 21.962 1.00 96.31 582 GLY A N 1
ATOM 4412 C CA . GLY A 1 582 ? 10.443 0.371 20.953 1.00 96.31 582 GLY A CA 1
ATOM 4413 C C . GLY A 1 582 ? 11.455 -0.655 20.442 1.00 96.31 582 GLY A C 1
ATOM 4414 O O . GLY A 1 582 ? 11.103 -1.805 20.185 1.00 96.31 582 GLY A O 1
ATOM 4415 N N . PHE A 1 583 ? 12.695 -0.216 20.228 1.00 97.25 583 PHE A N 1
ATOM 4416 C CA . PHE A 1 583 ? 13.801 -1.086 19.827 1.00 97.25 583 PHE A CA 1
ATOM 4417 C C . PHE A 1 583 ? 14.579 -1.538 21.056 1.00 97.25 583 PHE A C 1
ATOM 4419 O O . PHE A 1 583 ? 15.223 -0.712 21.703 1.00 97.25 583 PHE A O 1
ATOM 4426 N N . ASP A 1 584 ? 14.550 -2.838 21.316 1.00 97.69 584 ASP A N 1
ATOM 4427 C CA . ASP A 1 584 ? 15.296 -3.475 22.392 1.00 97.69 584 ASP A CA 1
ATOM 4428 C C . ASP A 1 584 ? 16.605 -4.068 21.859 1.00 97.69 584 ASP A C 1
ATOM 4430 O O . ASP A 1 584 ? 16.682 -4.469 20.694 1.00 97.69 584 ASP A O 1
ATOM 4434 N N . THR A 1 585 ? 17.642 -4.093 22.691 1.00 97.88 585 THR A N 1
ATOM 4435 C CA . THR A 1 585 ? 18.933 -4.686 22.318 1.00 97.88 585 THR A CA 1
ATOM 4436 C C . THR A 1 585 ? 18.860 -6.188 22.557 1.00 97.88 585 THR A C 1
ATOM 4438 O O . THR A 1 585 ? 18.628 -6.620 23.679 1.00 97.88 585 THR A O 1
ATOM 4441 N N . ASP A 1 586 ? 19.048 -6.982 21.506 1.00 97.56 586 ASP A N 1
ATOM 4442 C CA . ASP A 1 586 ? 19.001 -8.439 21.573 1.00 97.56 586 ASP A CA 1
ATOM 4443 C C . ASP A 1 586 ? 20.369 -9.024 21.220 1.00 97.56 586 ASP A C 1
ATOM 4445 O O . ASP A 1 586 ? 20.738 -9.123 20.049 1.00 97.56 586 ASP A O 1
ATOM 4449 N N . SER A 1 587 ? 21.129 -9.387 22.253 1.00 96.56 587 SER A N 1
ATOM 4450 C CA . SER A 1 587 ? 22.454 -10.000 22.121 1.00 96.56 587 SER A CA 1
ATOM 4451 C C . SER A 1 587 ? 22.408 -11.440 21.612 1.00 96.56 587 SER A C 1
ATOM 4453 O O . SER A 1 587 ? 23.428 -11.937 21.138 1.00 96.56 587 SER A O 1
ATOM 4455 N N . ALA A 1 588 ? 21.251 -12.110 21.684 1.00 96.94 588 ALA A N 1
ATOM 4456 C CA . ALA A 1 588 ? 21.098 -13.454 21.141 1.00 96.94 588 ALA A CA 1
ATOM 4457 C C . ALA A 1 588 ? 21.018 -13.430 19.612 1.00 96.94 588 ALA A C 1
ATOM 4459 O O . ALA A 1 588 ? 21.380 -14.411 18.967 1.00 96.94 588 ALA A O 1
ATOM 4460 N N . VAL A 1 589 ? 20.568 -12.318 19.019 1.00 98.00 589 VAL A N 1
ATOM 4461 C CA . VAL A 1 589 ? 20.495 -12.185 17.563 1.00 98.00 589 VAL A CA 1
ATOM 4462 C C . VAL A 1 589 ? 21.894 -12.019 16.988 1.00 98.00 589 VAL A C 1
ATOM 4464 O O . VAL A 1 589 ? 22.589 -11.045 17.270 1.00 98.00 589 VAL A O 1
ATOM 4467 N N . GLN A 1 590 ? 22.280 -12.963 16.136 1.00 97.06 590 GLN A N 1
ATOM 4468 C CA . GLN A 1 590 ? 23.580 -13.014 15.481 1.00 97.06 590 GLN A CA 1
ATOM 4469 C C . GLN A 1 590 ? 23.407 -13.162 13.970 1.00 97.06 590 GLN A C 1
ATOM 4471 O O . GLN A 1 590 ? 22.448 -13.775 13.496 1.00 97.06 590 GLN A O 1
ATOM 4476 N N . CYS A 1 591 ? 24.351 -12.591 13.221 1.00 97.31 591 CYS A N 1
ATOM 4477 C CA . CYS A 1 591 ? 24.465 -12.756 11.778 1.00 97.31 591 CYS A CA 1
ATOM 4478 C C . CYS A 1 591 ? 25.735 -13.560 11.495 1.00 97.31 591 CYS A C 1
ATOM 4480 O O . CYS A 1 591 ? 26.820 -13.121 11.868 1.00 97.31 591 CYS A O 1
ATOM 4482 N N . CYS A 1 592 ? 25.600 -14.709 10.842 1.00 96.38 592 CYS A N 1
ATOM 4483 C CA . CYS A 1 592 ? 26.707 -15.597 10.490 1.00 96.38 592 CYS A CA 1
ATOM 4484 C C . CYS A 1 592 ? 26.744 -15.799 8.968 1.00 96.38 592 CYS A C 1
ATOM 4486 O O . CYS A 1 592 ? 25.681 -15.782 8.347 1.00 96.38 592 CYS A O 1
ATOM 4488 N N . PRO A 1 593 ? 27.913 -16.014 8.346 1.00 96.75 593 PRO A N 1
ATOM 4489 C CA . PRO A 1 593 ? 27.970 -16.557 6.990 1.00 96.75 593 PRO A CA 1
ATOM 4490 C C . PRO A 1 593 ? 27.274 -17.924 6.940 1.00 96.75 593 PRO A C 1
ATOM 4492 O O . PRO A 1 593 ? 27.318 -18.669 7.923 1.00 96.75 593 PRO A O 1
ATOM 4495 N N . LEU A 1 594 ? 26.615 -18.256 5.829 1.00 95.44 594 LEU A N 1
ATOM 4496 C CA . LEU A 1 594 ? 26.083 -19.604 5.631 1.00 95.44 594 LEU A CA 1
ATOM 4497 C C . LEU A 1 594 ? 27.258 -20.573 5.405 1.00 95.44 594 LEU A C 1
ATOM 4499 O O . LEU A 1 594 ? 28.049 -20.400 4.480 1.00 95.44 594 LEU A O 1
ATOM 4503 N N . GLU A 1 595 ? 27.405 -21.583 6.260 1.00 92.06 595 GLU A N 1
ATOM 4504 C CA . GLU A 1 595 ? 28.463 -22.588 6.101 1.00 92.06 595 GLU A CA 1
ATOM 4505 C C . GLU A 1 595 ? 28.312 -23.301 4.746 1.00 92.06 595 GLU A C 1
ATOM 4507 O O . GLU A 1 595 ? 27.209 -23.659 4.337 1.00 92.06 595 GLU A O 1
ATOM 4512 N N . GLY A 1 596 ? 29.419 -23.442 4.010 1.00 85.06 596 GLY A N 1
ATOM 4513 C CA . GLY A 1 596 ? 29.420 -23.985 2.645 1.00 85.06 596 GLY A CA 1
ATOM 4514 C C . GLY A 1 596 ? 29.219 -22.953 1.528 1.00 85.06 596 GLY A C 1
ATOM 4515 O O . GLY A 1 596 ? 29.354 -23.308 0.363 1.00 85.06 596 GLY A O 1
ATOM 4516 N N . SER A 1 597 ? 28.980 -21.673 1.842 1.00 76.38 597 SER A N 1
ATOM 4517 C CA . SER A 1 597 ? 28.911 -20.599 0.836 1.00 76.38 597 SER A CA 1
ATOM 4518 C C . SER A 1 597 ? 30.235 -19.870 0.591 1.00 76.38 597 SER A C 1
ATOM 4520 O O . SER A 1 597 ? 30.219 -18.691 0.212 1.00 76.38 597 SER A O 1
ATOM 4522 N N . GLY A 1 598 ? 31.369 -20.510 0.891 1.00 64.44 598 GLY A N 1
ATOM 4523 C CA . GLY A 1 598 ? 32.683 -19.898 0.710 1.00 64.44 598 GLY A CA 1
ATOM 4524 C C . GLY A 1 598 ? 32.835 -19.374 -0.721 1.00 64.44 598 GLY A C 1
ATOM 4525 O O . GLY A 1 598 ? 32.317 -20.007 -1.644 1.00 64.44 598 GLY A O 1
ATOM 4526 N N . PRO A 1 599 ? 33.485 -18.214 -0.927 1.00 58.28 599 PRO A N 1
ATOM 4527 C CA . PRO A 1 599 ? 33.836 -17.792 -2.270 1.00 58.28 599 PRO A CA 1
ATOM 4528 C C . PRO A 1 599 ? 34.660 -18.923 -2.873 1.00 58.28 599 PRO A C 1
ATOM 4530 O O . PRO A 1 599 ? 35.739 -19.236 -2.377 1.00 58.28 599 PRO A O 1
ATOM 4533 N N . THR A 1 600 ? 34.125 -19.588 -3.893 1.00 50.03 600 THR A N 1
ATOM 4534 C CA . THR A 1 600 ? 34.919 -20.496 -4.707 1.00 50.03 600 THR A CA 1
ATOM 4535 C C . THR A 1 600 ? 36.042 -19.632 -5.262 1.00 50.03 600 THR A C 1
ATOM 4537 O O . THR A 1 600 ? 35.781 -18.766 -6.098 1.00 50.03 600 THR A O 1
ATOM 4540 N N . GLU A 1 601 ? 37.254 -19.772 -4.721 1.00 47.69 601 GLU A N 1
ATOM 4541 C CA . GLU A 1 601 ? 38.463 -19.097 -5.192 1.00 47.69 601 GLU A CA 1
ATOM 4542 C C . GLU A 1 601 ? 38.776 -19.613 -6.603 1.00 47.69 601 GLU A C 1
ATOM 4544 O O . GLU A 1 601 ? 39.629 -20.464 -6.833 1.00 47.69 601 GLU A O 1
ATOM 4549 N N . GLY A 1 602 ? 37.998 -19.140 -7.573 1.00 42.56 602 GLY A N 1
ATOM 4550 C CA . GLY A 1 602 ? 38.253 -19.292 -8.988 1.00 42.56 602 GLY A CA 1
ATOM 4551 C C . GLY A 1 602 ? 39.286 -18.256 -9.389 1.00 42.56 602 GLY A C 1
ATOM 4552 O O . GLY A 1 602 ? 38.951 -17.084 -9.535 1.00 42.56 602 GLY A O 1
ATOM 4553 N N . GLN A 1 603 ? 40.529 -18.721 -9.524 1.00 35.81 603 GLN A N 1
ATOM 4554 C CA . GLN A 1 603 ? 41.605 -18.180 -10.357 1.00 35.81 603 GLN A CA 1
ATOM 4555 C C . GLN A 1 603 ? 41.261 -16.871 -11.092 1.00 35.81 603 GLN A C 1
ATOM 4557 O O . GLN A 1 603 ? 40.772 -16.872 -12.222 1.00 35.81 603 GLN A O 1
ATOM 4562 N N . THR A 1 604 ? 41.617 -15.736 -10.494 1.00 36.12 604 THR A N 1
ATOM 4563 C CA . THR A 1 604 ? 42.057 -14.585 -11.281 1.00 36.12 604 THR A CA 1
ATOM 4564 C C . THR A 1 604 ? 43.423 -14.946 -11.855 1.00 36.12 604 THR A C 1
ATOM 4566 O O . THR A 1 604 ? 44.422 -14.917 -11.144 1.00 36.12 604 THR A O 1
ATOM 4569 N N . SER A 1 605 ? 43.461 -15.359 -13.121 1.00 39.50 605 SER A N 1
ATOM 4570 C CA . SER A 1 605 ? 44.698 -15.547 -13.876 1.00 39.50 605 SER A CA 1
ATOM 4571 C C . SER A 1 605 ? 45.425 -14.203 -14.004 1.00 39.50 605 SER A C 1
ATOM 4573 O O . SER A 1 605 ? 45.083 -13.386 -14.863 1.00 39.50 605 SER A O 1
ATOM 4575 N N . GLU A 1 606 ? 46.396 -13.965 -13.125 1.00 39.97 606 GLU A N 1
ATOM 4576 C CA . GLU A 1 606 ? 47.424 -12.943 -13.300 1.00 39.97 606 GLU A CA 1
ATOM 4577 C C . GLU A 1 606 ? 48.345 -13.365 -14.451 1.00 39.97 606 GLU A C 1
ATOM 4579 O O . GLU A 1 606 ? 48.922 -14.452 -14.453 1.00 39.97 606 GLU A O 1
ATOM 4584 N N . LEU A 1 607 ? 48.446 -12.506 -15.465 1.00 37.75 607 LEU A N 1
ATOM 4585 C CA . LEU A 1 607 ? 49.456 -12.622 -16.507 1.00 37.75 607 LEU A CA 1
ATOM 4586 C C . LEU A 1 607 ? 50.806 -12.192 -15.930 1.00 37.75 607 LEU A C 1
ATOM 4588 O O . LEU A 1 607 ? 50.959 -11.067 -15.456 1.00 37.75 607 LEU A O 1
ATOM 4592 N N . HIS A 1 608 ? 51.764 -13.112 -16.023 1.00 40.97 608 HIS A N 1
ATOM 4593 C CA . HIS A 1 608 ? 53.193 -12.909 -15.833 1.00 40.97 608 HIS A CA 1
ATOM 4594 C C . HIS A 1 608 ? 53.694 -11.640 -16.542 1.00 40.97 608 HIS A C 1
ATOM 4596 O O . HIS A 1 608 ? 53.510 -11.481 -17.749 1.00 40.97 608 HIS A O 1
ATOM 4602 N N . SER A 1 609 ? 54.413 -10.790 -15.810 1.00 47.16 609 SER A N 1
ATOM 4603 C CA . SER A 1 609 ? 55.447 -9.930 -16.384 1.00 47.16 609 SER A CA 1
ATOM 4604 C C . SER A 1 609 ? 56.676 -10.041 -15.495 1.00 47.16 609 SER A C 1
ATOM 4606 O O . SER A 1 609 ? 56.726 -9.490 -14.398 1.00 47.16 609 SER A O 1
ATOM 4608 N N . GLU A 1 610 ? 57.633 -10.817 -15.981 1.00 47.44 610 GLU A N 1
ATOM 4609 C CA . GLU A 1 610 ? 58.971 -10.976 -15.431 1.00 47.44 610 GLU A CA 1
ATOM 4610 C C . GLU A 1 610 ? 59.725 -9.646 -15.561 1.00 47.44 610 GLU A C 1
ATOM 4612 O O . GLU A 1 610 ? 59.684 -9.000 -16.610 1.00 47.44 610 GLU A O 1
ATOM 4617 N N . SER A 1 611 ? 60.394 -9.216 -14.494 1.00 53.00 611 SER A N 1
ATOM 4618 C CA . SER A 1 611 ? 61.483 -8.244 -14.584 1.00 53.00 611 SER A CA 1
ATOM 4619 C C . SER A 1 611 ? 62.391 -8.436 -13.379 1.00 53.00 611 SER A C 1
ATOM 4621 O O . SER A 1 611 ? 62.140 -7.910 -12.294 1.00 53.00 611 SER A O 1
ATOM 4623 N N . ASP A 1 612 ? 63.445 -9.212 -13.600 1.00 50.47 612 ASP A N 1
ATOM 4624 C CA . ASP A 1 612 ? 64.589 -9.346 -12.711 1.00 50.47 612 ASP A CA 1
ATOM 4625 C C . ASP A 1 612 ? 65.282 -7.995 -12.519 1.00 50.47 612 ASP A C 1
ATOM 4627 O O . ASP A 1 612 ? 65.496 -7.253 -13.481 1.00 50.47 612 ASP A O 1
ATOM 4631 N N . SER A 1 613 ? 65.673 -7.684 -11.284 1.00 53.47 613 SER A N 1
ATOM 4632 C CA . SER A 1 613 ? 66.852 -6.864 -10.982 1.00 53.47 613 SER A CA 1
ATOM 4633 C C . SER A 1 613 ? 67.192 -6.994 -9.504 1.00 53.47 613 SER A C 1
ATOM 4635 O O . SER A 1 613 ? 66.546 -6.432 -8.621 1.00 53.47 613 SER A O 1
ATOM 4637 N N . GLU A 1 614 ? 68.231 -7.780 -9.268 1.00 54.91 614 GLU A N 1
ATOM 4638 C CA . GLU A 1 614 ? 68.915 -7.945 -7.997 1.00 54.91 614 GLU A CA 1
ATOM 4639 C C . GLU A 1 614 ? 69.700 -6.679 -7.639 1.00 54.91 614 GLU A C 1
ATOM 4641 O O . GLU A 1 614 ? 70.211 -6.013 -8.538 1.00 54.91 614 GLU A O 1
ATOM 4646 N N . SER A 1 615 ? 69.840 -6.371 -6.342 1.00 42.41 615 SER A N 1
ATOM 4647 C CA . SER A 1 615 ? 71.082 -5.863 -5.718 1.00 42.41 615 SER A CA 1
ATOM 4648 C C . SER A 1 615 ? 70.871 -5.542 -4.232 1.00 42.41 615 SER A C 1
ATOM 4650 O O . SER A 1 615 ? 70.330 -4.515 -3.834 1.00 42.41 615 SER A O 1
ATOM 4652 N N . SER A 1 616 ? 71.329 -6.496 -3.435 1.00 48.88 616 SER A N 1
ATOM 4653 C CA . SER A 1 616 ? 71.912 -6.454 -2.092 1.00 48.88 616 SER A CA 1
ATOM 4654 C C . SER A 1 616 ? 72.279 -5.119 -1.399 1.00 48.88 616 SER A C 1
ATOM 4656 O O . SER A 1 616 ? 73.010 -4.284 -1.925 1.00 48.88 616 SER A O 1
ATOM 4658 N N . SER A 1 617 ? 71.996 -5.135 -0.086 1.00 38.50 617 SER A N 1
ATOM 4659 C CA . SER A 1 617 ? 72.929 -4.968 1.057 1.00 38.50 617 SER A CA 1
ATOM 4660 C C . SER A 1 617 ? 73.052 -3.636 1.823 1.00 38.50 617 SER A C 1
ATOM 4662 O O . SER A 1 617 ? 73.476 -2.621 1.287 1.00 38.50 617 SER A O 1
ATOM 4664 N N . SER A 1 618 ? 72.859 -3.788 3.152 1.00 37.56 618 SER A N 1
ATOM 4665 C CA . SER A 1 618 ? 73.619 -3.214 4.293 1.00 37.56 618 SER A CA 1
ATOM 4666 C C . SER A 1 618 ? 73.603 -1.693 4.518 1.00 37.56 618 SER A C 1
ATOM 4668 O O . SER A 1 618 ? 73.608 -0.920 3.581 1.00 37.56 618 SER A O 1
ATOM 4670 N N . SER A 1 619 ? 73.701 -1.125 5.719 1.00 41.16 619 SER A N 1
ATOM 4671 C CA . SER A 1 619 ? 73.570 -1.528 7.125 1.00 41.16 619 SER A CA 1
ATOM 4672 C C . SER A 1 619 ? 73.937 -0.275 7.943 1.00 41.16 619 SER A C 1
ATOM 4674 O O . SER A 1 619 ? 74.872 0.421 7.562 1.00 41.16 619 SER A O 1
ATOM 4676 N N . SER A 1 620 ? 73.293 -0.086 9.097 1.00 38.75 620 SER A N 1
ATOM 4677 C CA . SER A 1 620 ? 73.847 0.574 10.296 1.00 38.75 620 SER A CA 1
ATOM 4678 C C . SER A 1 620 ? 74.035 2.103 10.329 1.00 38.75 620 SER A C 1
ATOM 4680 O O . SER A 1 620 ? 74.763 2.693 9.541 1.00 38.75 620 SER A O 1
ATOM 4682 N N . SER A 1 621 ? 73.484 2.690 11.399 1.00 38.72 621 SER A N 1
ATOM 4683 C CA . SER A 1 621 ? 74.215 3.445 12.437 1.00 38.72 621 SER A CA 1
ATOM 4684 C C . SER A 1 621 ? 73.587 4.776 12.851 1.00 38.72 621 SER A C 1
ATOM 4686 O O . SER A 1 621 ? 73.188 5.613 12.049 1.00 38.72 621 SER A O 1
ATOM 4688 N N . ALA A 1 622 ? 73.515 4.895 14.175 1.00 41.03 622 ALA A N 1
ATOM 4689 C CA . ALA A 1 622 ? 72.979 5.959 15.003 1.00 41.03 622 ALA A CA 1
ATOM 4690 C C . ALA A 1 622 ? 73.693 7.312 14.861 1.00 41.03 622 ALA A C 1
ATOM 4692 O O . ALA A 1 622 ? 74.892 7.336 14.611 1.00 41.03 622 ALA A O 1
ATOM 4693 N N . SER A 1 623 ? 72.982 8.401 15.187 1.00 42.09 623 SER A N 1
ATOM 4694 C CA . SER A 1 623 ? 73.317 9.272 16.334 1.00 42.09 623 SER A CA 1
ATOM 4695 C C . SER A 1 623 ? 72.379 10.490 16.431 1.00 42.09 623 SER A C 1
ATOM 4697 O O . SER A 1 623 ? 72.283 11.290 15.508 1.00 42.09 623 SER A O 1
ATOM 4699 N N . GLU A 1 624 ? 71.672 10.574 17.559 1.00 37.56 624 GLU A N 1
ATOM 4700 C CA . GLU A 1 624 ? 71.664 11.683 18.530 1.00 37.56 624 GLU A CA 1
ATOM 4701 C C . GLU A 1 624 ? 71.628 13.186 18.132 1.00 37.56 624 GLU A C 1
ATOM 4703 O O . GLU A 1 624 ? 72.491 13.707 17.440 1.00 37.56 624 GLU A O 1
ATOM 4708 N N . TYR A 1 625 ? 70.675 13.872 18.793 1.00 33.94 625 TYR A N 1
ATOM 4709 C CA . TYR A 1 625 ? 70.675 15.255 19.317 1.00 33.94 625 TYR A CA 1
ATOM 4710 C C . TYR A 1 625 ? 70.760 16.474 18.367 1.00 33.94 625 TYR A C 1
ATOM 4712 O O . TYR A 1 625 ? 71.825 16.876 17.922 1.00 33.94 625 TYR A O 1
ATOM 4720 N N . HIS A 1 626 ? 69.631 17.186 18.205 1.00 33.72 626 HIS A N 1
ATOM 4721 C CA . HIS A 1 626 ? 69.337 18.483 18.863 1.00 33.72 626 HIS A CA 1
ATOM 4722 C C . HIS A 1 626 ? 68.155 19.220 18.188 1.00 33.72 626 HIS A C 1
ATOM 4724 O O . HIS A 1 626 ? 68.202 19.598 17.024 1.00 33.72 626 HIS A O 1
ATOM 4730 N N . SER A 1 627 ? 67.101 19.499 18.962 1.00 41.50 627 SER A N 1
ATOM 4731 C CA . SER A 1 627 ? 66.318 20.749 18.839 1.00 41.50 627 SER A CA 1
ATOM 4732 C C . SER A 1 627 ? 67.150 21.886 19.470 1.00 41.50 627 SER A C 1
ATOM 4734 O O . SER A 1 627 ? 67.914 21.544 20.380 1.00 41.50 627 SER A O 1
ATOM 4736 N N . PRO A 1 628 ? 67.016 23.197 19.123 1.00 52.12 628 PRO A N 1
ATOM 4737 C CA . PRO A 1 628 ? 65.708 23.872 19.055 1.00 52.12 628 PRO A CA 1
ATOM 4738 C C . PRO A 1 628 ? 65.562 25.161 18.180 1.00 52.12 628 PRO A C 1
ATOM 4740 O O . PRO A 1 628 ? 66.510 25.850 17.831 1.00 52.12 628 PRO A O 1
ATOM 4743 N N . THR A 1 629 ? 64.298 25.589 18.048 1.00 36.03 629 THR A N 1
ATOM 4744 C CA . THR A 1 629 ? 63.790 26.983 17.923 1.00 36.03 629 THR A CA 1
ATOM 4745 C C . THR A 1 629 ? 63.829 27.770 16.598 1.00 36.03 629 THR A C 1
ATOM 4747 O O . THR A 1 629 ? 64.865 27.966 15.979 1.00 36.03 629 THR A O 1
ATOM 4750 N N . LYS A 1 630 ? 62.680 28.443 16.388 1.00 30.80 630 LYS A N 1
ATOM 4751 C CA . LYS A 1 630 ? 62.443 29.795 15.828 1.00 30.80 630 LYS A CA 1
ATOM 4752 C C . LYS A 1 630 ? 62.068 29.941 14.339 1.00 30.80 630 LYS A C 1
ATOM 4754 O O . LYS A 1 630 ? 62.901 29.983 13.447 1.00 30.80 630 LYS A O 1
ATOM 4759 N N . TRP A 1 631 ? 60.770 30.190 14.131 1.00 37.94 631 TRP A N 1
ATOM 4760 C CA . TRP A 1 631 ? 60.215 31.132 13.139 1.00 37.94 631 TRP A CA 1
ATOM 4761 C C . TRP A 1 631 ? 60.791 32.556 13.339 1.00 37.94 631 TRP A C 1
ATOM 4763 O O . TRP A 1 631 ? 61.170 32.851 14.479 1.00 37.94 631 TRP A O 1
ATOM 4773 N N . PRO A 1 632 ? 60.827 33.463 12.323 1.00 50.66 632 PRO A N 1
ATOM 4774 C CA . PRO A 1 632 ? 59.674 33.797 11.463 1.00 50.66 632 PRO A CA 1
ATOM 4775 C C . PRO A 1 632 ? 59.958 34.255 10.004 1.00 50.66 632 PRO A C 1
ATOM 4777 O O . PRO A 1 632 ? 61.092 34.403 9.573 1.00 50.66 632 PRO A O 1
ATOM 4780 N N . ALA A 1 633 ? 58.850 34.574 9.317 1.00 32.94 633 ALA A N 1
ATOM 4781 C CA . ALA A 1 633 ? 58.690 35.557 8.232 1.00 32.94 633 ALA A CA 1
ATOM 4782 C C . ALA A 1 633 ? 58.921 35.134 6.760 1.00 32.94 633 ALA A C 1
ATOM 4784 O O . ALA A 1 633 ? 60.025 35.110 6.234 1.00 32.94 633 ALA A O 1
ATOM 4785 N N . ALA A 1 634 ? 57.779 34.904 6.101 1.00 38.16 634 ALA A N 1
ATOM 4786 C CA . ALA A 1 634 ? 57.336 35.466 4.820 1.00 38.16 634 ALA A CA 1
ATOM 4787 C C . ALA A 1 634 ? 58.369 35.769 3.716 1.00 38.16 634 ALA A C 1
ATOM 4789 O O . ALA A 1 634 ? 59.060 36.783 3.760 1.00 38.16 634 ALA A O 1
ATOM 4790 N N . GLN A 1 635 ? 58.271 35.021 2.610 1.00 35.56 635 GLN A N 1
ATOM 4791 C CA . GLN A 1 635 ? 58.454 35.571 1.265 1.00 35.56 635 GLN A CA 1
ATOM 4792 C C . GLN A 1 635 ? 57.411 35.007 0.294 1.00 35.56 635 GLN A C 1
ATOM 4794 O O . GLN A 1 635 ? 57.221 33.799 0.168 1.00 35.56 635 GLN A O 1
ATOM 4799 N N . VAL A 1 636 ? 56.745 35.937 -0.384 1.00 45.88 636 VAL A N 1
ATOM 4800 C CA . VAL A 1 636 ? 55.873 35.750 -1.542 1.00 45.88 636 VAL A CA 1
ATOM 4801 C C . VAL A 1 636 ? 56.739 35.373 -2.745 1.00 45.88 636 VAL A C 1
ATOM 4803 O O . VAL A 1 636 ? 57.670 36.108 -3.067 1.00 45.88 636 VAL A O 1
ATOM 4806 N N . LYS A 1 637 ? 56.410 34.277 -3.437 1.00 35.38 637 LYS A N 1
ATOM 4807 C CA . LYS A 1 637 ? 56.762 34.084 -4.851 1.00 35.38 637 LYS A CA 1
ATOM 4808 C C . LYS A 1 637 ? 55.611 33.420 -5.596 1.00 35.38 637 LYS A C 1
ATOM 4810 O O . LYS A 1 637 ? 55.237 32.285 -5.315 1.00 35.38 637 LYS A O 1
ATOM 4815 N N . GLU A 1 638 ? 55.076 34.175 -6.548 1.00 47.50 638 GLU A N 1
ATOM 4816 C CA . GLU A 1 638 ? 54.257 33.697 -7.653 1.00 47.50 638 GLU A CA 1
ATOM 4817 C C . GLU A 1 638 ? 55.038 32.653 -8.463 1.00 47.50 638 GLU A C 1
ATOM 4819 O O . GLU A 1 638 ? 56.203 32.851 -8.810 1.00 47.50 638 GLU A O 1
ATOM 4824 N N . GLY A 1 639 ? 54.384 31.535 -8.766 1.00 34.44 639 GLY A N 1
ATOM 4825 C CA . GLY A 1 639 ? 54.910 30.481 -9.622 1.00 34.44 639 GLY A CA 1
ATOM 4826 C C . GLY A 1 639 ? 53.759 29.785 -10.331 1.00 34.44 639 GLY A C 1
ATOM 4827 O O . GLY A 1 639 ? 52.998 29.043 -9.716 1.00 34.44 639 GLY A O 1
ATOM 4828 N N . ALA A 1 640 ? 53.615 30.066 -11.625 1.00 50.56 640 ALA A N 1
ATOM 4829 C CA . ALA A 1 640 ? 52.622 29.472 -12.507 1.00 50.56 640 ALA A CA 1
ATOM 4830 C C . ALA A 1 640 ? 52.782 27.941 -12.564 1.00 50.56 640 ALA A C 1
ATOM 4832 O O . ALA A 1 640 ? 53.761 27.422 -13.103 1.00 50.56 640 ALA A O 1
ATOM 4833 N N . ALA A 1 641 ? 51.807 27.213 -12.016 1.00 35.56 641 ALA A N 1
ATOM 4834 C CA . ALA A 1 641 ? 51.759 25.760 -12.075 1.00 35.56 641 ALA A CA 1
ATOM 4835 C C . ALA A 1 641 ? 51.087 25.296 -13.375 1.00 35.56 641 ALA A C 1
ATOM 4837 O O . ALA A 1 641 ? 49.900 25.515 -13.619 1.00 35.56 641 ALA A O 1
ATOM 4838 N N . LYS A 1 642 ? 51.874 24.612 -14.205 1.00 45.16 642 LYS A N 1
ATOM 4839 C CA . LYS A 1 642 ? 51.437 23.831 -15.362 1.00 45.16 642 LYS A CA 1
ATOM 4840 C C . LYS A 1 642 ? 50.583 22.661 -14.851 1.00 45.16 642 LYS A C 1
ATOM 4842 O O . LYS A 1 642 ? 51.113 21.730 -14.250 1.00 45.16 642 LYS A O 1
ATOM 4847 N N . VAL A 1 643 ? 49.266 22.721 -15.055 1.00 34.81 643 VAL A N 1
ATOM 4848 C CA . VAL A 1 643 ? 48.329 21.651 -14.674 1.00 34.81 643 VAL A CA 1
ATOM 4849 C C . VAL A 1 643 ? 48.571 20.438 -15.573 1.00 34.81 643 VAL A C 1
ATOM 4851 O O . VAL A 1 643 ? 48.069 20.356 -16.692 1.00 34.81 643 VAL A O 1
ATOM 4854 N N . VAL A 1 644 ? 49.361 19.483 -15.086 1.00 44.44 644 VAL A N 1
ATOM 4855 C CA . VAL A 1 644 ? 49.339 18.109 -15.590 1.00 44.44 644 VAL A CA 1
ATOM 4856 C C . VAL A 1 644 ? 48.087 17.468 -15.003 1.00 44.44 644 VAL A C 1
ATOM 4858 O O . VAL A 1 644 ? 48.020 17.213 -13.803 1.00 44.44 644 VAL A O 1
ATOM 4861 N N . ALA A 1 645 ? 47.070 17.265 -15.841 1.00 41.62 645 ALA A N 1
ATOM 4862 C CA . ALA A 1 645 ? 45.847 16.577 -15.450 1.00 41.62 645 ALA A CA 1
ATOM 4863 C C . ALA A 1 645 ? 46.191 15.144 -15.016 1.00 41.62 645 ALA A C 1
ATOM 4865 O O . ALA A 1 645 ? 46.524 14.288 -15.839 1.00 41.62 645 ALA A O 1
ATOM 4866 N N . SER A 1 646 ? 46.141 14.884 -13.711 1.00 48.53 646 SER A N 1
ATOM 4867 C CA . SER A 1 646 ? 46.256 13.537 -13.172 1.00 48.53 646 SER A CA 1
ATOM 4868 C C . SER A 1 646 ? 45.059 12.708 -13.643 1.00 48.53 646 SER A C 1
ATOM 4870 O O . SER A 1 646 ? 43.903 13.132 -13.579 1.00 48.53 646 SER A O 1
ATOM 4872 N N . LYS A 1 647 ? 45.341 11.511 -14.170 1.00 49.88 647 LYS A N 1
ATOM 4873 C CA . LYS A 1 647 ? 44.304 10.553 -14.563 1.00 49.88 647 LYS A CA 1
ATOM 4874 C C . LYS A 1 647 ? 43.486 10.191 -13.314 1.00 49.88 647 LYS A C 1
ATOM 4876 O O . LYS A 1 647 ? 44.091 9.802 -12.315 1.00 49.88 647 LYS A O 1
ATOM 4881 N N . PRO A 1 648 ? 42.144 10.279 -13.343 1.00 46.84 648 PRO A N 1
ATOM 4882 C CA . PRO A 1 648 ? 41.330 9.900 -12.197 1.00 46.84 648 PRO A CA 1
ATOM 4883 C C . PRO A 1 648 ? 41.489 8.399 -11.927 1.00 46.84 648 PRO A C 1
ATOM 4885 O O . PRO A 1 648 ? 41.039 7.561 -12.709 1.00 46.84 648 PRO A O 1
ATOM 4888 N N . GLN A 1 649 ? 42.140 8.057 -10.815 1.00 48.00 649 GLN A N 1
ATOM 4889 C CA . GLN A 1 649 ? 42.171 6.701 -10.272 1.00 48.00 649 GLN A CA 1
ATOM 4890 C C . GLN A 1 649 ? 40.858 6.445 -9.531 1.00 48.00 649 GLN A C 1
ATOM 4892 O O . GLN A 1 649 ? 40.748 6.588 -8.318 1.00 48.00 649 GLN A O 1
ATOM 4897 N N . GLY A 1 650 ? 39.822 6.115 -10.292 1.00 51.59 650 GLY A N 1
ATOM 4898 C CA . GLY A 1 650 ? 38.538 5.699 -9.753 1.00 51.59 650 GLY A CA 1
ATOM 4899 C C . GLY A 1 650 ? 37.749 4.971 -10.826 1.00 51.59 650 GLY A C 1
ATOM 4900 O O . GLY A 1 650 ? 37.604 5.475 -11.939 1.00 51.59 650 GLY A O 1
ATOM 4901 N N . LEU A 1 651 ? 37.242 3.780 -10.497 1.00 55.06 651 LEU A N 1
ATOM 4902 C CA . LEU A 1 651 ? 36.365 2.968 -11.344 1.00 55.06 651 LEU A CA 1
ATOM 4903 C C . LEU A 1 651 ? 34.985 3.635 -11.475 1.00 55.06 651 LEU A C 1
ATOM 4905 O O . LEU A 1 651 ? 33.964 3.117 -11.028 1.00 55.06 651 LEU A O 1
ATOM 4909 N N . VAL A 1 652 ? 34.937 4.819 -12.084 1.00 53.84 652 VAL A N 1
ATOM 4910 C CA . VAL A 1 652 ? 33.685 5.414 -12.538 1.00 53.84 652 VAL A CA 1
ATOM 4911 C C . VAL A 1 652 ? 33.167 4.519 -13.657 1.00 53.84 652 VAL A C 1
ATOM 4913 O O . VAL A 1 652 ? 33.847 4.304 -14.661 1.00 53.84 652 VAL A O 1
ATOM 4916 N N . CYS A 1 653 ? 31.969 3.959 -13.465 1.00 76.44 653 CYS A N 1
ATOM 4917 C CA . CYS A 1 653 ? 31.332 3.060 -14.422 1.00 76.44 653 CYS A CA 1
ATOM 4918 C C . CYS A 1 653 ? 31.414 3.653 -15.838 1.00 76.44 653 CYS A C 1
ATOM 4920 O O . CYS A 1 653 ? 30.970 4.779 -16.059 1.00 76.44 653 CYS A O 1
ATOM 4922 N N . ALA A 1 654 ? 31.935 2.897 -16.810 1.00 75.88 654 ALA A N 1
ATOM 4923 C CA . ALA A 1 654 ? 32.110 3.347 -18.195 1.00 75.88 654 ALA A CA 1
ATOM 4924 C C . ALA A 1 654 ? 30.834 3.970 -18.806 1.00 75.88 654 ALA A C 1
ATOM 4926 O O . ALA A 1 654 ? 30.916 4.849 -19.659 1.00 75.88 654 ALA A O 1
ATOM 4927 N N . LYS A 1 655 ? 29.646 3.588 -18.310 1.00 79.94 655 LYS A N 1
ATOM 4928 C CA . LYS A 1 655 ? 28.352 4.186 -18.681 1.00 79.94 655 LYS A CA 1
ATOM 4929 C C . LYS A 1 655 ? 28.191 5.649 -18.258 1.00 79.94 655 LYS A C 1
ATOM 4931 O O . LYS A 1 655 ? 27.583 6.411 -19.004 1.00 79.94 655 LYS A O 1
ATOM 4936 N N . MET A 1 656 ? 28.700 6.041 -17.090 1.00 86.62 656 MET A N 1
ATOM 4937 C CA . MET A 1 656 ? 28.710 7.444 -16.653 1.00 86.62 656 MET A CA 1
ATOM 4938 C C . MET A 1 656 ? 29.603 8.268 -17.580 1.00 86.62 656 MET A C 1
ATOM 4940 O O . MET A 1 656 ? 29.176 9.301 -18.071 1.00 86.62 656 MET A O 1
ATOM 4944 N N . LEU A 1 657 ? 30.789 7.759 -17.925 1.00 89.50 657 LEU A N 1
ATOM 4945 C CA . LEU A 1 657 ? 31.712 8.453 -18.827 1.00 89.50 657 LEU A CA 1
ATOM 4946 C C . LEU A 1 657 ? 31.173 8.587 -20.261 1.00 89.50 657 LEU A C 1
ATOM 4948 O O . LEU A 1 657 ? 31.453 9.590 -20.912 1.00 89.50 657 LEU A O 1
ATOM 4952 N N . VAL A 1 658 ? 30.370 7.632 -20.744 1.00 91.81 658 VAL A N 1
ATOM 4953 C CA . VAL A 1 658 ? 29.656 7.774 -22.027 1.00 91.81 658 VAL A CA 1
ATOM 4954 C C . VAL A 1 658 ? 28.519 8.797 -21.929 1.00 91.81 658 VAL A C 1
ATOM 4956 O O . VAL A 1 658 ? 28.373 9.626 -22.822 1.00 91.81 658 VAL A O 1
ATOM 4959 N N . ARG A 1 659 ? 27.743 8.804 -20.834 1.00 88.06 659 ARG A N 1
ATOM 4960 C CA . ARG A 1 659 ? 26.678 9.802 -20.607 1.00 88.06 659 ARG A CA 1
ATOM 4961 C C . ARG A 1 659 ? 27.207 11.225 -20.444 1.00 88.06 659 ARG A C 1
ATOM 4963 O O . ARG A 1 659 ? 26.572 12.154 -20.921 1.00 88.06 659 ARG A O 1
ATOM 4970 N N . SER A 1 660 ? 28.359 11.385 -19.804 1.00 90.56 660 SER A N 1
ATOM 4971 C CA . SER A 1 660 ? 29.022 12.675 -19.599 1.00 90.56 660 SER A CA 1
ATOM 4972 C C . SER A 1 660 ? 29.864 13.120 -20.803 1.00 90.56 660 SER A C 1
ATOM 4974 O O . SER A 1 660 ? 30.590 14.101 -20.699 1.00 90.56 660 SER A O 1
ATOM 4976 N N . GLY A 1 661 ? 29.814 12.401 -21.931 1.00 89.56 661 GLY A N 1
ATOM 4977 C CA . GLY A 1 661 ? 30.505 12.785 -23.166 1.00 89.56 661 GLY A CA 1
ATOM 4978 C C . GLY A 1 661 ? 32.027 12.609 -23.147 1.00 89.56 661 GLY A C 1
ATOM 4979 O O . GLY A 1 661 ? 32.694 13.021 -24.091 1.00 89.56 661 GLY A O 1
ATOM 4980 N N . PHE A 1 662 ? 32.593 11.977 -22.117 1.00 91.75 662 PHE A N 1
ATOM 4981 C CA . PHE A 1 662 ? 34.032 11.707 -22.035 1.00 91.75 662 PHE A CA 1
ATOM 4982 C C . PHE A 1 662 ? 34.442 10.469 -22.837 1.00 91.75 662 PHE A C 1
ATOM 4984 O O . PHE A 1 662 ? 35.577 10.395 -23.310 1.00 91.75 662 PHE A O 1
ATOM 4991 N N . ARG A 1 663 ? 33.532 9.506 -23.037 1.00 94.69 663 ARG A N 1
ATOM 4992 C CA . ARG A 1 663 ? 33.755 8.305 -23.858 1.00 94.69 663 ARG A CA 1
ATOM 4993 C C . ARG A 1 663 ? 32.757 8.210 -25.009 1.00 94.69 663 ARG A C 1
ATOM 4995 O O . ARG A 1 663 ? 31.595 8.573 -24.847 1.00 94.69 663 ARG A O 1
ATOM 5002 N N . CYS A 1 664 ? 33.192 7.723 -26.173 1.00 92.62 664 CYS A N 1
ATOM 5003 C CA . CYS A 1 664 ? 32.277 7.551 -27.299 1.00 92.62 664 CYS A CA 1
ATOM 5004 C C . CYS A 1 664 ? 31.323 6.376 -27.031 1.00 92.62 664 CYS A C 1
ATOM 5006 O O . CYS A 1 664 ? 31.764 5.336 -26.536 1.00 92.62 664 CYS A O 1
ATOM 5008 N N . PRO A 1 665 ? 30.036 6.484 -27.399 1.00 90.62 665 PRO A N 1
ATOM 5009 C CA . PRO A 1 665 ? 29.093 5.371 -27.282 1.00 90.62 665 PRO A CA 1
ATOM 5010 C C . PRO A 1 665 ? 29.424 4.209 -28.232 1.00 90.62 665 PRO A C 1
ATOM 5012 O O . PRO A 1 665 ? 28.964 3.096 -28.016 1.00 90.62 665 PRO A O 1
ATOM 5015 N N . CYS A 1 666 ? 30.229 4.466 -29.264 1.00 90.50 666 CYS A N 1
ATOM 5016 C CA . CYS A 1 666 ? 30.607 3.500 -30.287 1.00 90.50 666 CYS A CA 1
ATOM 5017 C C . CYS A 1 666 ? 31.582 2.407 -29.818 1.00 90.50 666 CYS A C 1
ATOM 5019 O O . CYS A 1 666 ? 31.366 1.231 -30.071 1.00 90.50 666 CYS A O 1
ATOM 5021 N N . HIS A 1 667 ? 32.651 2.804 -29.133 1.00 88.25 667 HIS A N 1
ATOM 5022 C CA . HIS A 1 667 ? 33.799 1.965 -28.779 1.00 88.25 667 HIS A CA 1
ATOM 5023 C C . HIS A 1 667 ? 34.115 2.033 -27.282 1.00 88.25 667 HIS A C 1
ATOM 5025 O O . HIS A 1 667 ? 35.064 1.406 -26.825 1.00 88.25 667 HIS A O 1
ATOM 5031 N N . PHE A 1 668 ? 33.365 2.836 -26.513 1.00 87.88 668 PHE A N 1
ATOM 5032 C CA . PHE A 1 668 ? 33.615 3.113 -25.095 1.00 87.88 668 PHE A CA 1
ATOM 5033 C C . PHE A 1 668 ? 35.044 3.606 -24.789 1.00 87.88 668 PHE A C 1
ATOM 5035 O O . PHE A 1 668 ? 35.435 3.659 -23.625 1.00 87.88 668 PHE A O 1
ATOM 5042 N N . CYS A 1 669 ? 35.827 4.013 -25.789 1.00 91.38 669 CYS A N 1
ATOM 5043 C CA . CYS A 1 669 ? 37.106 4.699 -25.627 1.00 91.38 669 CYS A CA 1
ATOM 5044 C C . CYS A 1 669 ? 36.873 6.185 -25.328 1.00 91.38 669 CYS A C 1
ATOM 5046 O O . CYS A 1 669 ? 35.763 6.689 -25.532 1.00 91.38 669 CYS A O 1
ATOM 5048 N N . PHE A 1 670 ? 37.893 6.902 -24.845 1.00 93.62 670 PHE A N 1
ATOM 5049 C CA . PHE A 1 670 ? 37.773 8.353 -24.706 1.00 93.62 670 PHE A CA 1
ATOM 5050 C C . PHE A 1 670 ? 37.475 8.979 -26.070 1.00 93.62 670 PHE A C 1
ATOM 5052 O O . PHE A 1 670 ? 37.915 8.486 -27.106 1.00 93.62 670 PHE A O 1
ATOM 5059 N N . VAL A 1 671 ? 36.671 10.042 -26.079 1.00 91.00 671 VAL A N 1
ATOM 5060 C CA . VAL A 1 671 ? 36.178 10.661 -27.321 1.00 91.00 671 VAL A CA 1
ATOM 5061 C C . VAL A 1 671 ? 37.315 11.109 -28.250 1.00 91.00 671 VAL A C 1
ATOM 5063 O O . VAL A 1 671 ? 37.137 11.064 -29.465 1.00 91.00 671 VAL A O 1
ATOM 5066 N N . GLN A 1 672 ? 38.471 11.480 -27.692 1.00 88.56 672 GLN A N 1
ATOM 5067 C CA . GLN A 1 672 ? 39.692 11.841 -28.427 1.00 88.56 672 GLN A CA 1
ATOM 5068 C C . GLN A 1 672 ? 40.379 10.651 -29.122 1.00 88.56 672 GLN A C 1
ATOM 5070 O O . GLN A 1 672 ? 40.996 10.829 -30.163 1.00 88.56 672 GLN A O 1
ATOM 5075 N N . ASP A 1 673 ? 40.200 9.438 -28.597 1.00 89.75 673 ASP A N 1
ATOM 5076 C CA . ASP A 1 673 ? 40.799 8.204 -29.123 1.00 89.75 673 ASP A CA 1
ATOM 5077 C C . ASP A 1 673 ? 39.812 7.431 -30.012 1.00 89.75 673 ASP A C 1
ATOM 5079 O O . ASP A 1 673 ? 40.048 6.288 -30.397 1.00 89.75 673 ASP A O 1
ATOM 5083 N N . CYS A 1 674 ? 38.646 8.020 -30.292 1.00 90.38 674 CYS A N 1
ATOM 5084 C CA . CYS A 1 674 ? 37.602 7.372 -31.065 1.00 90.38 674 CYS A CA 1
ATOM 5085 C C . CYS A 1 674 ? 37.999 7.293 -32.548 1.00 90.38 674 CYS A C 1
ATOM 5087 O O . CYS A 1 674 ? 38.055 8.335 -33.212 1.00 90.38 674 CYS A O 1
ATOM 5089 N N . PRO A 1 675 ? 38.164 6.084 -33.120 1.00 86.12 675 PRO A N 1
ATOM 5090 C CA . PRO A 1 675 ? 38.586 5.927 -34.513 1.00 86.12 675 PRO A CA 1
ATOM 5091 C C . PRO A 1 675 ? 37.559 6.483 -35.511 1.00 86.12 675 PRO A C 1
ATOM 5093 O O . PRO A 1 675 ? 37.921 6.866 -36.618 1.00 86.12 675 PRO A O 1
ATOM 5096 N N . LEU A 1 676 ? 36.286 6.598 -35.111 1.00 82.94 676 LEU A N 1
ATOM 5097 C CA . LEU A 1 676 ? 35.226 7.201 -35.930 1.00 82.94 676 LEU A CA 1
ATOM 5098 C C . LEU A 1 676 ? 35.196 8.733 -35.869 1.00 82.94 676 LEU A C 1
ATOM 5100 O O . LEU A 1 676 ? 34.540 9.352 -36.699 1.00 82.94 676 LEU A O 1
ATOM 5104 N N . LYS A 1 677 ? 35.872 9.352 -34.894 1.00 75.88 677 LYS A N 1
ATOM 5105 C CA . LYS A 1 677 ? 35.943 10.816 -34.761 1.00 75.88 677 LYS A CA 1
ATOM 5106 C C . LYS A 1 677 ? 37.208 11.408 -35.391 1.00 75.88 677 LYS A C 1
ATOM 5108 O O . LYS A 1 677 ? 37.258 12.610 -35.621 1.00 75.88 677 LYS A O 1
ATOM 5113 N N . LEU A 1 678 ? 38.196 10.567 -35.704 1.00 63.25 678 LEU A N 1
ATOM 5114 C CA . LEU A 1 678 ? 39.495 10.948 -36.268 1.00 63.25 678 LEU A CA 1
ATOM 5115 C C . LEU A 1 678 ? 39.517 11.113 -37.802 1.00 63.25 678 LEU A C 1
ATOM 5117 O O . LEU A 1 678 ? 40.592 11.114 -38.393 1.00 63.25 678 LEU A O 1
ATOM 5121 N N . LYS A 1 679 ? 38.377 11.297 -38.479 1.00 61.25 679 LYS A N 1
ATOM 5122 C CA . LYS A 1 679 ? 38.375 11.641 -39.913 1.00 61.25 679 LYS A CA 1
ATOM 5123 C C . LYS A 1 679 ? 37.485 12.847 -40.196 1.00 61.25 679 LYS A C 1
ATOM 5125 O O . LYS A 1 679 ? 36.266 12.744 -40.084 1.00 61.25 679 LYS A O 1
ATOM 5130 N N . PRO A 1 680 ? 38.111 13.977 -40.569 1.00 50.72 680 PRO A N 1
ATOM 5131 C CA . PRO A 1 680 ? 37.839 14.543 -41.888 1.00 50.72 680 PRO A CA 1
ATOM 5132 C C . PRO A 1 680 ? 39.101 15.157 -42.534 1.00 50.72 680 PRO A C 1
ATOM 5134 O O . PRO A 1 680 ? 39.187 16.370 -42.699 1.00 50.72 680 PRO A O 1
ATOM 5137 N N . SER A 1 681 ? 40.104 14.347 -42.893 1.00 47.56 681 SER A N 1
ATOM 5138 C CA . SER A 1 681 ? 41.187 14.821 -43.786 1.00 47.56 681 SER A CA 1
ATOM 5139 C C . SER A 1 681 ? 41.830 13.762 -44.692 1.00 47.56 681 SER A C 1
ATOM 5141 O O . SER A 1 681 ? 42.805 14.061 -45.373 1.00 47.56 681 SER A O 1
ATOM 5143 N N . GLN A 1 682 ? 41.293 12.539 -44.752 1.00 46.06 682 GLN A N 1
ATOM 5144 C CA . GLN A 1 682 ? 41.752 11.511 -45.698 1.00 46.06 682 GLN A CA 1
ATOM 5145 C C . GLN A 1 682 ? 40.572 10.687 -46.224 1.00 46.06 682 GLN A C 1
ATOM 5147 O O . GLN A 1 682 ? 40.416 9.506 -45.895 1.00 46.06 682 GLN A O 1
ATOM 5152 N N . ALA A 1 683 ? 39.714 11.358 -46.986 1.00 40.06 683 ALA A N 1
ATOM 5153 C CA . ALA A 1 683 ? 38.796 10.771 -47.953 1.00 40.06 683 ALA A CA 1
ATOM 5154 C C . ALA A 1 683 ? 38.743 11.707 -49.160 1.00 40.06 683 ALA A C 1
ATOM 5156 O O . ALA A 1 683 ? 38.613 12.929 -48.913 1.00 40.06 683 ALA A O 1
#

pLDDT: mean 71.14, std 27.45, range [29.91, 98.56]

Sequence (683 aa):
MGAQPFVPFLFPLPDGKELRFQTTLKTMGQNASEYAMLRIGRACYMLLEAGSSKEEVLQFRATCYSKVQAVVVTQPLAGPSAVPVVKTEVKPPTTTAAATTTAAAATAAAAATATTTAATATTTATAATATTTTATTTTATMTTTAITQKVAEVKSEGPSEVKSADKPEENEENPRIRPRIMNPELLKIFPGDAILHRVHEKNVKADYINKRCDDLDGKTVREALMDFRYEDKGGIMRSYGSSDLKYDEKVGLIWVQSPAGANLSESRAQAANKAPPGKVATSVAAASRKVKPQDQFEDKPKIQPEDGVPAVDLETKTSGLIADSSNNNSNNNDNNNNNNDNNADASDAPEGHAAWKKVRERTDKGTYHFNYPTAAGEKVAFQVTARAASDSLAEAGRIARLCYIQFEQGLAKEAVLNYRDQLYLKAGGVIPSQSRGTKRARESQKTPAASQKRAKKNSNDYDKHNNNNNNDSHPDVDDGRKAGALVIKGRSADRKNSSINGVYLLTPERFDGALVYEKFPAGDAPRVLFYSEQKQRWKICQALKDDKGGCAYLKVQDGGKGPPTNSKEGSAWKVYDGKEKGFDTDSAVQCCPLEGSGPTEGQTSELHSESDSESSSSSSSASEYHSPTKWPAAQVKEGAAKVVASKPQGLVCAKMLVRSGFRCPCHFCFVQDCPLKLKPSQA

Secondary structure (DSSP, 8-state):
-PPPPEEEEEEE-TTS-EEEEEEEHHHH-TT--HHHHHHHHHHHHHHHHTT--HHHHHHHHHHHHHHHHHHHHT------PPPP----------------------------------PPPP-------------------------------------------PPPP--------PPP---HHHHHHS-TTPEEEE-TT---S-HHHHHHHHTTTT-BHHHHHHT-EEE-TTS-EEE--HHHHHHHHHHTSEEEE-SSS--SSGGGTGGGS----------------------------------------------------------------------TT---SPTT-HHHHH-EEETTTTEEEEEEE-TTS-EEEEEEEGGGGTT-HHHHHHHHHHHHHHHHTT--HHHHHHHHHHHHHHTT--PPPGGGSGGG-SS-----------------SS--SS-----S------GGGTTT-EEEE---TTSTTGGG-EEEEEEEEEETTEEEEEEES--SS--EEEEETTTTEEEEESSSS--S--SEEEE-SSTT-S-GGGPPTT--EEEEEETTTEEEEETT-EEEEPTT-----------------------------------------------------S---HHHHHHTTSB-TTTSSBGGG-TTTS-SS--